Protein 5XGG (pdb70)

Foldseek 3Di:
DDDFWKKFFCAWDDDPDDQADTDHGGFIWGFDADDVQWTWTDGPHDTHIDGPVRIGIDDDPDDD/DDAAWKKFFCAWDDDPDDQADTDHHGFIWGFDADDVQWTWTAGPRDIHIDGPVRIGIDDDPDDD/DDDFWKKFFCAWDDDPDPQADTDHHGFIWTFDADDPQWTWTDGPHDTHIDGVVRIGIDDDPDDD/DDAAWKKFFCAWDDDPDDQADTDHHGFIWGFDADDVQWTWTAGPRDTHIDGPVGIGIDDDPDDD/DDDFWKKFFCAWDDDPDQQADTDHHGFIWTFDADDPQWTWTHGPHDIHIDGPVRIGIDDDDDDDD/DDQFWKKFFQAWDDDPDPQADTDHGGFIWGFDADDVQWTWTDHPRDIHIDGPVRIGIDD

InterPro domains:
  IPR001452 SH3 domain [PF00018] (999-1042)
  IPR001452 SH3 domain [PR00452] (996-1006)
  IPR001452 SH3 domain [PR00452] (1010-1025)
  IPR001452 SH3 domain [PR00452] (1026-1035)
  IPR001452 SH3 domain [PR00452] (1037-1049)
  IPR001452 SH3 domain [PS50002] (993-1049)
  IPR001452 SH3 domain [SM00326] (996-1049)
  IPR001609 Myosin head, motor domain-like [PF00063] (31-700)
  IPR001609 Myosin head, motor domain-like [PR00193] (59-78)
  IPR001609 Myosin head, motor domain-like [PR00193] (115-140)
  IPR001609 Myosin head, motor domain-like [PR00193] (161-188)
  IPR001609 Myosin head, motor domain-like [PR00193] (396-424)
  IPR001609 Myosin head, motor domain-like [PR00193] (449-477)
  IPR001609 Myosin head, motor domain-like [PS51456] (29-713)
  IPR001609 Myosin head, motor domain-like [SM00242] (23-714)
  IPR010926 Class I myosin tail homology domain [PF06017] (753-943)
  IPR010926 Class I myosin tail homology domain [PS51757] (753-941)
  IPR027417 P-loop containing nucleoside triphosphate hydrolase [SSF52540] (24-747)
  IPR036028 SH3-like domain superfamily [SSF50044] (985-1049)
  IPR036072 Class I myosin, motor domain [cd01378] (43-700)

Secondary structure (DSSP, 8-state):
--PPPEEEESS-B--SSTTB--B-TT-EEEEEEEETTEEEEEETTEEEEEEGGGEEE----S--/-EEPPEEEESS-B--SSTTB--B-TT-EEEEEEEETTEEEEEETTEEEEEEGGGEEE---SS--/-PPPPEEEESS-B--SSTTB--B-TT-EEEEEEEETTEEEEEETTEEEEEEGGGEEE----S--/-EEPPEEEESS-B--SSTTB--B-TT-EEEEEEEETTEEEEEETTEEEEEEGGGEEE---SS--/-----EEEESS-B--SSTTB--B-TT-EEEEEEEETTEEEEEETTEEEEEEGGGEEE----S---/--PPPEEEESS-B--SSTTB--B-TT-EEEEEEEETTEEEEEETTEEEEEEGGGEEEE-

Radius of gyration: 24.88 Å; Cα contacts (8 Å, |Δi|>4): 823; chains: 6; bounding box: 66×59×74 Å

Structure (mmCIF, N/CA/C/O backbone):
data_5XGG
#
_entry.id   5XGG
#
_cell.length_a   52.110
_cell.length_b   77.670
_cell.length_c   61.830
_cell.angle_alpha   90.00
_cell.angle_beta   108.24
_cell.angle_gamma   90.00
#
_symmetry.space_group_name_H-M   'P 1 21 1'
#
loop_
_entity.id
_entity.type
_entity.pdbx_description
1 polymer 'Unconventional myosin IB'
2 non-polymer 'SULFATE ION'
3 water water
#
loop_
_atom_site.group_PDB
_atom_site.id
_atom_site.type_symbol
_atom_site.label_atom_id
_atom_site.label_alt_id
_atom_site.label_comp_id
_atom_site.label_asym_id
_atom_site.label_entity_id
_atom_site.label_seq_id
_atom_site.pdbx_PDB_ins_code
_atom_site.Cartn_x
_atom_site.Cartn_y
_atom_site.Cartn_z
_atom_site.occupancy
_atom_site.B_iso_or_equiv
_atom_site.auth_seq_id
_atom_site.auth_comp_id
_atom_site.auth_asym_id
_atom_site.auth_atom_id
_atom_site.pdbx_PDB_model_num
ATOM 1 N N . ALA A 1 1 ? 24.547 17.890 15.767 1.00 11.47 -1 ALA A N 1
ATOM 2 C CA . ALA A 1 1 ? 24.128 16.766 16.679 1.00 10.07 -1 ALA A CA 1
ATOM 3 C C . ALA A 1 1 ? 23.318 15.709 15.933 1.00 10.61 -1 ALA A C 1
ATOM 4 O O . ALA A 1 1 ? 22.819 15.913 14.801 1.00 10.56 -1 ALA A O 1
ATOM 6 N N . SER A 1 2 ? 23.171 14.594 16.612 1.00 9.71 0 SER A N 1
ATOM 7 C CA . SER A 1 2 ? 22.364 13.452 16.099 1.00 12.12 0 SER A CA 1
ATOM 8 C C . SER A 1 2 ? 21.357 13.117 17.128 1.00 11.70 0 SER A C 1
ATOM 9 O O . SER A 1 2 ? 21.685 13.076 18.269 1.00 10.43 0 SER A O 1
ATOM 12 N N . MET A 1 3 ? 20.165 12.810 16.677 1.00 11.20 1 MET A N 1
ATOM 13 C CA . MET A 1 3 ? 19.116 12.286 17.495 1.00 11.82 1 MET A CA 1
ATOM 14 C C . MET A 1 3 ? 19.199 10.817 17.625 1.00 11.74 1 MET A C 1
ATOM 15 O O . MET A 1 3 ? 19.170 10.063 16.615 1.00 13.48 1 MET A O 1
ATOM 20 N N . LEU A 1 4 ? 19.382 10.356 18.839 1.00 11.63 2 LEU A N 1
ATOM 21 C CA . LEU A 1 4 ? 19.538 8.924 19.077 1.00 10.64 2 LEU A CA 1
ATOM 22 C C . LEU A 1 4 ? 18.148 8.342 19.223 1.00 10.37 2 LEU A C 1
ATOM 23 O O . LEU A 1 4 ? 17.220 9.022 19.520 1.00 11.31 2 LEU A O 1
ATOM 28 N N . PRO A 1 5 ? 17.986 7.021 18.989 1.00 10.32 3 PRO A N 1
ATOM 29 C CA . PRO A 1 5 ? 16.666 6.405 19.248 1.00 9.58 3 PRO A CA 1
ATOM 30 C C . PRO A 1 5 ? 16.266 6.450 20.721 1.00 10.12 3 PRO A C 1
ATOM 31 O O . PRO A 1 5 ? 17.186 6.382 21.556 1.00 9.73 3 PRO A O 1
ATOM 35 N N . GLN A 1 6 ? 14.981 6.590 21.024 1.00 8.86 4 GLN A N 1
ATOM 36 C CA . GLN A 1 6 ? 14.532 6.536 22.400 1.00 9.69 4 GLN A CA 1
ATOM 37 C C . GLN A 1 6 ? 13.388 5.582 22.476 1.00 9.87 4 GLN A C 1
ATOM 38 O O . GLN A 1 6 ? 12.702 5.361 21.432 1.00 10.06 4 GLN A O 1
ATOM 44 N N . VAL A 1 7 ? 13.263 4.931 23.618 1.00 9.13 5 VAL A N 1
ATOM 45 C CA . VAL A 1 7 ? 12.261 3.902 23.815 1.00 8.65 5 VAL A CA 1
ATOM 46 C C . VAL A 1 7 ? 11.585 4.196 25.131 1.00 8.33 5 VAL A C 1
ATOM 47 O O . VAL A 1 7 ? 12.119 4.854 26.037 1.00 7.99 5 VAL A O 1
ATOM 51 N N . LYS A 1 8 ? 10.347 3.739 25.234 1.00 9.81 6 LYS A N 1
ATOM 52 C CA . LYS A 1 8 ? 9.590 3.813 26.509 1.00 9.07 6 LYS A CA 1
ATOM 53 C C . LYS A 1 8 ? 9.362 2.404 27.051 1.00 8.28 6 LYS A C 1
ATOM 54 O O . LYS A 1 8 ? 8.940 1.490 26.296 1.00 8.52 6 LYS A O 1
ATOM 60 N N . ALA A 1 9 ? 9.714 2.190 28.310 1.00 7.76 7 ALA A N 1
ATOM 61 C CA . ALA A 1 9 ? 9.547 0.868 28.931 1.00 7.32 7 ALA A CA 1
ATOM 62 C C . ALA A 1 9 ? 8.036 0.555 29.061 1.00 7.17 7 ALA A C 1
ATOM 63 O O . ALA A 1 9 ? 7.262 1.367 29.516 1.00 7.78 7 ALA A O 1
ATOM 65 N N . LEU A 1 10 ? 7.686 -0.662 28.671 1.00 8.49 8 LEU A N 1
ATOM 66 C CA . LEU A 1 10 ? 6.352 -1.186 28.715 1.00 8.43 8 LEU A CA 1
ATOM 67 C C . LEU A 1 10 ? 6.158 -1.949 30.068 1.00 9.13 8 LEU A C 1
ATOM 68 O O . LEU A 1 10 ? 5.011 -2.048 30.606 1.00 8.18 8 LEU A O 1
ATOM 73 N N . TYR A 1 11 ? 7.217 -2.639 30.505 1.00 8.43 9 TYR A N 1
ATOM 74 C CA . TYR A 1 11 ? 7.189 -3.385 31.788 1.00 8.68 9 TYR A CA 1
ATOM 75 C C . TYR A 1 11 ? 8.513 -3.045 32.535 1.00 10.59 9 TYR A C 1
ATOM 76 O O . TYR A 1 11 ? 9.522 -2.628 31.867 1.00 9.34 9 TYR A O 1
ATOM 85 N N . PRO A 1 12 ? 8.554 -3.201 33.875 1.00 9.97 10 PRO A N 1
ATOM 86 C CA . PRO A 1 12 ? 9.779 -2.981 34.549 1.00 11.18 10 PRO A CA 1
ATOM 87 C C . PRO A 1 12 ? 10.741 -4.137 34.280 1.00 10.07 10 PRO A C 1
ATOM 88 O O . PRO A 1 12 ? 10.330 -5.191 33.937 1.00 9.79 10 PRO A O 1
ATOM 92 N N . TYR A 1 13 ? 12.012 -3.901 34.528 1.00 8.44 11 TYR A N 1
ATOM 93 C CA . TYR A 1 13 ? 13.055 -4.923 34.353 1.00 7.56 11 TYR A CA 1
ATOM 94 C C . TYR A 1 13 ? 14.070 -4.737 35.427 1.00 7.51 11 TYR A C 1
ATOM 95 O O . TYR A 1 13 ? 14.534 -3.615 35.643 1.00 7.99 11 TYR A O 1
ATOM 104 N N . THR A 1 14 ? 14.488 -5.834 36.062 1.00 8.17 12 THR A N 1
ATOM 105 C CA . THR A 1 14 ? 15.632 -5.849 36.971 1.00 8.91 12 THR A CA 1
ATOM 106 C C . THR A 1 14 ? 16.814 -6.492 36.340 1.00 8.60 12 THR A C 1
ATOM 107 O O . THR A 1 14 ? 16.767 -7.639 35.923 1.00 9.16 12 THR A O 1
ATOM 111 N N . ALA A 1 15 ? 17.875 -5.736 36.206 1.00 9.30 13 ALA A N 1
ATOM 112 C CA . ALA A 1 15 ? 19.117 -6.236 35.678 1.00 10.36 13 ALA A CA 1
ATOM 113 C C . ALA A 1 15 ? 19.564 -7.533 36.312 1.00 10.80 13 ALA A C 1
ATOM 114 O O . ALA A 1 15 ? 19.521 -7.648 37.550 1.00 12.29 13 ALA A O 1
ATOM 116 N N . ALA A 1 16 ? 20.020 -8.443 35.465 1.00 11.85 14 ALA A N 1
ATOM 117 C CA . ALA A 1 16 ? 20.441 -9.757 35.940 1.00 14.26 14 ALA A CA 1
ATOM 118 C C . ALA A 1 16 ? 21.941 -9.748 36.294 1.00 13.60 14 ALA A C 1
ATOM 119 O O . ALA A 1 16 ? 22.420 -10.735 36.840 1.00 14.98 14 ALA A O 1
ATOM 121 N N . ASN A 1 17 ? 22.653 -8.669 36.007 1.00 11.94 15 ASN A N 1
ATOM 122 C CA . ASN A 1 17 ? 24.094 -8.615 36.240 1.00 12.45 15 ASN A CA 1
ATOM 123 C C . ASN A 1 17 ? 24.434 -7.163 36.035 1.00 11.38 15 ASN A C 1
ATOM 124 O O . ASN A 1 17 ? 23.591 -6.348 35.553 1.00 10.47 15 ASN A O 1
ATOM 129 N N . ASP A 1 18 ? 25.671 -6.858 36.391 1.00 11.29 16 ASP A N 1
ATOM 130 C CA . ASP A 1 18 ? 26.184 -5.496 36.405 1.00 12.59 16 ASP A CA 1
ATOM 131 C C . ASP A 1 18 ? 26.183 -4.756 35.067 1.00 10.04 16 ASP A C 1
ATOM 132 O O . ASP A 1 18 ? 26.182 -3.527 35.087 1.00 10.83 16 ASP A O 1
ATOM 137 N N . GLU A 1 19 ? 26.140 -5.500 33.969 1.00 9.70 17 GLU A N 1
ATOM 138 C CA . GLU A 1 19 ? 26.246 -4.958 32.650 1.00 10.19 17 GLU A CA 1
ATOM 139 C C . GLU A 1 19 ? 24.890 -4.690 32.033 1.00 8.47 17 GLU A C 1
ATOM 140 O O . GLU A 1 19 ? 24.792 -4.179 30.914 1.00 7.22 17 GLU A O 1
ATOM 146 N N . GLU A 1 20 ? 23.829 -5.089 32.748 1.00 7.98 18 GLU A N 1
ATOM 147 C CA . GLU A 1 20 ? 22.450 -4.742 32.359 1.00 7.56 18 GLU A CA 1
ATOM 148 C C . GLU A 1 20 ? 21.990 -3.483 33.121 1.00 8.27 18 GLU A C 1
ATOM 149 O O . GLU A 1 20 ? 22.552 -3.050 34.174 1.00 8.61 18 GLU A O 1
ATOM 155 N N . LEU A 1 21 ? 20.902 -2.925 32.576 1.00 8.19 19 LEU A N 1
ATOM 156 C CA . LEU A 1 21 ? 20.246 -1.731 33.112 1.00 8.32 19 LEU A CA 1
ATOM 157 C C . LEU A 1 21 ? 18.862 -2.087 33.602 1.00 8.23 19 LEU A C 1
ATOM 158 O O . LEU A 1 21 ? 17.997 -2.557 32.850 1.00 7.90 19 LEU A O 1
ATOM 163 N N . SER A 1 22 ? 18.568 -1.768 34.855 1.00 7.55 20 SER A N 1
ATOM 164 C CA . SER A 1 22 ? 17.203 -1.818 35.372 1.00 8.01 20 SER A CA 1
ATOM 165 C C . SER A 1 22 ? 16.367 -0.597 35.036 1.00 7.79 20 SER A C 1
ATOM 166 O O . SER A 1 22 ? 16.929 0.493 34.748 1.00 7.97 20 SER A O 1
ATOM 169 N N . PHE A 1 23 ? 15.039 -0.776 35.052 1.00 7.62 21 PHE A N 1
ATOM 170 C CA . PHE A 1 23 ? 14.155 0.326 34.696 1.00 8.06 21 PHE A CA 1
ATOM 171 C C . PHE A 1 23 ? 12.741 -0.040 35.128 1.00 8.51 21 PHE A C 1
ATOM 172 O O . PHE A 1 23 ? 12.430 -1.192 35.458 1.00 9.34 21 PHE A O 1
ATOM 180 N N . LYS A 1 24 ? 11.904 0.993 35.162 1.00 9.67 22 LYS A N 1
ATOM 181 C CA . LYS A 1 24 ? 10.529 0.884 35.534 1.00 10.95 22 LYS A CA 1
ATOM 182 C C . LYS A 1 24 ? 9.667 1.279 34.347 1.00 10.18 22 LYS A C 1
ATOM 183 O O . LYS A 1 24 ? 10.118 1.963 33.434 1.00 8.42 22 LYS A O 1
ATOM 189 N N . VAL A 1 25 ? 8.395 0.950 34.416 1.00 9.71 23 VAL A N 1
ATOM 190 C CA . VAL A 1 25 ? 7.437 1.225 33.385 1.00 9.27 23 VAL A CA 1
ATOM 191 C C . VAL A 1 25 ? 7.356 2.699 33.159 1.00 9.35 23 VAL A C 1
ATOM 192 O O . VAL A 1 25 ? 7.354 3.465 34.103 1.00 10.20 23 VAL A O 1
ATOM 196 N N . GLY A 1 26 ? 7.411 3.081 31.889 1.00 9.00 24 GLY A N 1
ATOM 197 C CA . GLY A 1 26 ? 7.360 4.457 31.513 1.00 10.17 24 GLY A CA 1
ATOM 198 C C . GLY A 1 26 ? 8.658 5.181 31.326 1.00 10.19 24 GLY A C 1
ATOM 199 O O . GLY A 1 26 ? 8.666 6.389 30.794 1.00 10.17 24 GLY A O 1
ATOM 200 N N . ASP A 1 27 ? 9.732 4.561 31.842 1.00 9.53 25 ASP A N 1
ATOM 201 C CA . ASP A 1 27 ? 11.050 5.149 31.697 1.00 8.99 25 ASP A CA 1
ATOM 202 C C . ASP A 1 27 ? 11.354 5.332 30.257 1.00 9.16 25 ASP A C 1
ATOM 203 O O . ASP A 1 27 ? 11.085 4.446 29.438 1.00 9.25 25 ASP A O 1
ATOM 208 N N . ILE A 1 28 ? 11.958 6.512 29.937 1.00 9.35 26 ILE A N 1
ATOM 209 C CA . ILE A 1 28 ? 12.395 6.867 28.571 1.00 9.05 26 ILE A CA 1
ATOM 210 C C . ILE A 1 28 ? 13.903 6.659 28.505 1.00 7.14 26 ILE A C 1
ATOM 211 O O . ILE A 1 28 ? 14.657 7.315 29.258 1.00 8.82 26 ILE A O 1
ATOM 216 N N . ILE A 1 29 ? 14.295 5.653 27.767 1.00 6.82 27 ILE A N 1
ATOM 217 C CA . ILE A 1 29 ? 15.666 5.154 27.669 1.00 7.08 27 ILE A CA 1
ATOM 218 C C . ILE A 1 29 ? 16.230 5.505 26.277 1.00 7.38 27 ILE A C 1
ATOM 219 O O . ILE A 1 29 ? 15.603 5.264 25.255 1.00 7.40 27 ILE A O 1
ATOM 224 N N . THR A 1 30 ? 17.437 6.112 26.264 1.00 8.00 28 THR A N 1
ATOM 225 C CA . THR A 1 30 ? 18.164 6.421 25.038 1.00 8.13 28 THR A CA 1
ATOM 226 C C . THR A 1 30 ? 18.999 5.238 24.573 1.00 7.58 28 THR A C 1
ATOM 227 O O . THR A 1 30 ? 19.679 4.626 25.364 1.00 8.21 28 THR A O 1
ATOM 231 N N . ILE A 1 31 ? 19.013 4.922 23.281 1.00 7.59 29 ILE A N 1
ATOM 232 C CA . ILE A 1 31 ? 19.658 3.730 22.749 1.00 8.02 29 ILE A CA 1
ATOM 233 C C . ILE A 1 31 ? 20.983 4.102 22.102 1.00 10.00 29 ILE A C 1
ATOM 234 O O . ILE A 1 31 ? 21.029 4.941 21.198 1.00 8.95 29 ILE A O 1
ATOM 239 N N . LEU A 1 32 ? 22.058 3.497 22.601 1.00 10.54 30 LEU A N 1
ATOM 240 C CA . LEU A 1 32 ? 23.420 3.803 22.147 1.00 11.14 30 LEU A CA 1
ATOM 241 C C . LEU A 1 32 ? 23.929 2.773 21.115 1.00 12.15 30 LEU A C 1
ATOM 242 O O . LEU A 1 32 ? 24.868 3.063 20.332 1.00 15.11 30 LEU A O 1
ATOM 247 N N . GLU A 1 33 ? 23.354 1.571 21.091 1.00 11.64 31 GLU A N 1
ATOM 248 C CA . GLU A 1 33 ? 23.886 0.476 20.309 1.00 15.41 31 GLU A CA 1
ATOM 249 C C . GLU A 1 33 ? 22.873 -0.655 20.374 1.00 14.24 31 GLU A C 1
ATOM 250 O O . GLU A 1 33 ? 22.078 -0.691 21.332 1.00 11.62 31 GLU A O 1
ATOM 256 N N . LYS A 1 34 ? 22.898 -1.532 19.364 1.00 14.29 32 LYS A N 1
ATOM 257 C CA . LYS A 1 34 ? 21.990 -2.696 19.280 1.00 14.57 32 LYS A CA 1
ATOM 258 C C . LYS A 1 34 ? 22.775 -3.984 19.120 1.00 17.55 32 LYS A C 1
ATOM 259 O O . LYS A 1 34 ? 23.786 -4.082 18.391 1.00 18.68 32 LYS A O 1
ATOM 265 N N . ASP A 1 35 ? 22.312 -5.040 19.783 1.00 15.39 33 ASP A N 1
ATOM 266 C CA . ASP A 1 35 ? 22.877 -6.372 19.610 1.00 16.37 33 ASP A CA 1
ATOM 267 C C . ASP A 1 35 ? 21.748 -7.387 19.643 1.00 16.86 33 ASP A C 1
ATOM 268 O O . ASP A 1 35 ? 21.514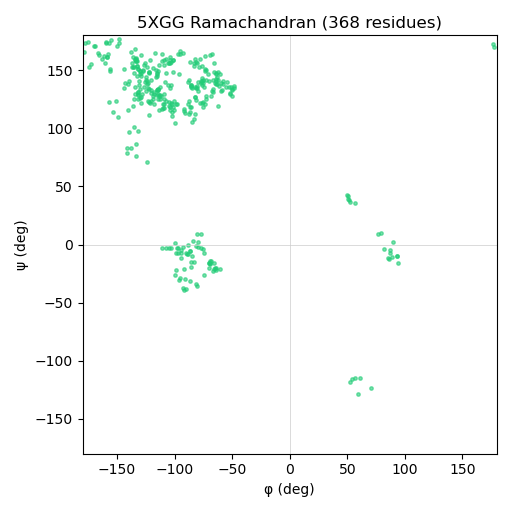 -8.017 20.673 1.00 15.86 33 ASP A O 1
ATOM 273 N N . GLU A 1 36 ? 21.105 -7.564 18.489 1.00 16.42 34 GLU A N 1
ATOM 274 C CA . GLU A 1 36 ? 19.966 -8.451 18.333 1.00 17.99 34 GLU A CA 1
ATOM 275 C C . GLU A 1 36 ? 18.870 -8.116 19.422 1.00 16.14 34 GLU A C 1
ATOM 276 O O . GLU A 1 36 ? 18.362 -7.008 19.471 1.00 18.05 34 GLU A O 1
ATOM 282 N N . GLY A 1 37 ? 18.557 -9.032 20.276 1.00 14.08 35 GLY A N 1
ATOM 283 C CA . GLY A 1 37 ? 17.488 -8.859 21.253 1.00 12.78 35 GLY A CA 1
ATOM 284 C C . GLY A 1 37 ? 17.802 -7.929 22.427 1.00 12.53 35 GLY A C 1
ATOM 285 O O . GLY A 1 37 ? 16.894 -7.589 23.190 1.00 11.43 35 GLY A O 1
ATOM 286 N N . TRP A 1 38 ? 19.053 -7.475 22.541 1.00 11.17 36 TRP A N 1
ATOM 287 C CA . TRP A 1 38 ? 19.482 -6.584 2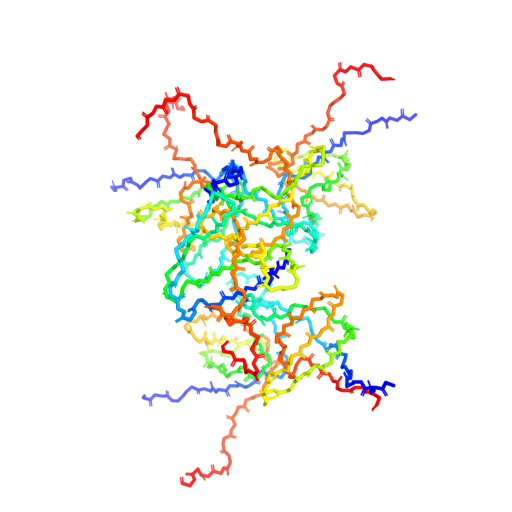3.632 1.00 10.60 36 TRP A CA 1
ATOM 288 C C . TRP A 1 38 ? 20.003 -5.296 23.103 1.00 10.09 36 TRP A C 1
ATOM 289 O O . TRP A 1 38 ? 20.813 -5.303 22.149 1.00 10.89 36 TRP A O 1
ATOM 300 N N . TRP A 1 39 ? 19.546 -4.193 23.689 1.00 8.87 37 TRP A N 1
ATOM 301 C CA . TRP A 1 39 ? 19.948 -2.859 23.229 1.00 8.28 37 TRP A CA 1
ATOM 302 C C . TRP A 1 39 ? 20.693 -2.203 24.323 1.00 8.70 37 TRP A C 1
ATOM 303 O O . TRP A 1 39 ? 20.423 -2.406 25.476 1.00 8.20 37 TRP A O 1
ATOM 314 N N . LYS A 1 40 ? 21.711 -1.410 23.991 1.00 8.49 38 LYS A N 1
ATOM 315 C CA . LYS A 1 40 ? 22.429 -0.733 25.060 1.00 9.56 38 LYS A CA 1
ATOM 316 C C . LYS A 1 40 ? 21.752 0.589 25.373 1.00 8.78 38 LYS A C 1
ATOM 317 O O . LYS A 1 40 ? 21.643 1.429 24.507 1.00 9.03 38 LYS A O 1
ATOM 323 N N . GLY A 1 41 ? 21.142 0.697 26.567 1.00 7.52 39 GLY A N 1
ATOM 324 C CA . GLY A 1 41 ? 20.381 1.872 26.970 1.00 8.92 39 GLY A CA 1
ATOM 325 C C . GLY A 1 41 ? 21.134 2.772 27.893 1.00 8.71 39 GLY A C 1
ATOM 326 O O . GLY A 1 41 ? 22.102 2.330 28.548 1.00 8.61 39 GLY A O 1
ATOM 327 N N . GLU A 1 42 ? 20.684 4.018 27.938 1.00 8.87 40 GLU A N 1
ATOM 328 C CA . GLU A 1 42 ? 21.165 5.031 28.809 1.00 10.39 40 GLU A CA 1
ATOM 329 C C . GLU A 1 42 ? 20.000 5.699 29.466 1.00 10.11 40 GLU A C 1
ATOM 330 O O . GLU A 1 42 ? 19.119 6.159 28.766 1.00 9.04 40 GLU A O 1
ATOM 336 N N . LEU A 1 43 ? 20.043 5.800 30.810 1.00 9.71 41 LEU A N 1
ATOM 337 C CA . LEU A 1 43 ? 18.973 6.314 31.595 1.00 10.93 41 LEU A CA 1
ATOM 338 C C . LEU A 1 43 ? 19.586 6.943 32.860 1.00 11.12 41 LEU A C 1
ATOM 339 O O . LEU A 1 43 ? 20.316 6.316 33.527 1.00 10.81 41 LEU A O 1
ATOM 344 N N . ASN A 1 44 ? 19.311 8.212 33.094 1.00 12.56 42 ASN A N 1
ATOM 345 C CA . ASN A 1 44 ? 19.742 8.919 34.308 1.00 14.62 42 ASN A CA 1
ATOM 346 C C . ASN A 1 44 ? 21.266 8.746 34.556 1.00 13.52 42 ASN A C 1
ATOM 347 O O . ASN A 1 44 ? 21.669 8.520 35.664 1.00 17.68 42 ASN A O 1
ATOM 352 N N . GLY A 1 45 ? 22.070 8.764 33.497 1.00 11.81 43 GLY A N 1
ATOM 353 C CA . GLY A 1 45 ? 23.477 8.689 33.627 1.00 11.98 43 GLY A CA 1
ATOM 354 C C . GLY A 1 45 ? 24.031 7.326 33.862 1.00 13.39 43 GLY A C 1
ATOM 355 O O . GLY A 1 45 ? 25.257 7.194 34.112 1.00 15.35 43 GLY A O 1
ATOM 356 N N . GLN A 1 46 ? 23.186 6.311 33.715 1.00 11.08 44 GLN A N 1
ATOM 357 C CA . GLN A 1 46 ? 23.668 4.924 33.774 1.00 11.75 44 GLN A CA 1
ATOM 358 C C . GLN A 1 46 ? 23.491 4.242 32.418 1.00 10.08 44 GLN A C 1
ATOM 359 O O . GLN A 1 46 ? 22.547 4.552 31.712 1.00 9.10 44 GLN A O 1
ATOM 365 N N . GLU A 1 47 ? 24.358 3.300 32.082 1.00 9.11 45 GLU A N 1
ATOM 366 C CA . GLU A 1 47 ? 24.350 2.629 30.739 1.00 9.48 45 GLU A CA 1
ATOM 367 C C . GLU A 1 47 ? 24.389 1.121 31.004 1.00 8.83 45 GLU A C 1
ATOM 368 O O . GLU A 1 47 ? 25.109 0.651 31.905 1.00 8.78 45 GLU A O 1
ATOM 374 N N . GLY A 1 48 ? 23.543 0.395 30.320 1.00 7.11 46 GLY A N 1
ATOM 375 C CA . GLY A 1 48 ? 23.600 -1.058 30.395 1.00 6.92 46 GLY A CA 1
ATOM 376 C C . GLY A 1 48 ? 22.689 -1.680 29.335 1.00 6.70 46 GLY A C 1
ATOM 377 O O . GLY A 1 48 ? 21.869 -1.007 28.707 1.00 6.60 46 GLY A O 1
ATOM 378 N N . TRP A 1 49 ? 22.795 -2.982 29.169 1.00 6.61 47 TRP A N 1
ATOM 379 C CA . TRP A 1 49 ? 21.933 -3.660 28.240 1.00 7.04 47 TRP A CA 1
ATOM 380 C C . TRP A 1 49 ? 20.523 -3.829 28.816 1.00 7.24 47 TRP A C 1
ATOM 381 O O . TRP A 1 49 ? 20.325 -4.175 29.973 1.00 7.21 47 TRP A O 1
ATOM 392 N N . ILE A 1 50 ? 19.575 -3.698 27.899 1.00 7.11 48 ILE A N 1
ATOM 393 C CA . ILE A 1 50 ? 18.159 -3.914 28.154 1.00 7.58 48 ILE A CA 1
ATOM 394 C C . ILE A 1 50 ? 17.585 -4.845 27.100 1.00 7.20 48 ILE A C 1
ATOM 395 O O . ILE A 1 50 ? 17.980 -4.870 25.950 1.00 7.66 48 ILE A O 1
ATOM 400 N N . PRO A 1 51 ? 16.611 -5.668 27.499 1.00 7.13 49 PRO A N 1
ATOM 401 C CA . PRO A 1 51 ? 15.869 -6.493 26.539 1.00 7.44 49 PRO A CA 1
ATOM 402 C C . PRO A 1 51 ? 14.901 -5.674 25.709 1.00 7.10 49 PRO A C 1
ATOM 403 O O . PRO A 1 51 ? 14.052 -4.958 26.282 1.00 5.87 49 PRO A O 1
ATOM 407 N N . ASN A 1 52 ? 15.073 -5.696 24.366 1.00 7.41 50 ASN A N 1
ATOM 408 C CA . ASN A 1 52 ? 14.276 -4.836 23.537 1.00 9.45 50 ASN A CA 1
ATOM 409 C C . ASN A 1 52 ? 12.794 -5.165 23.535 1.00 8.94 50 ASN A C 1
ATOM 410 O O . ASN A 1 52 ? 12.029 -4.335 23.225 1.00 9.82 50 ASN A O 1
ATOM 415 N N . ASN A 1 53 ? 12.402 -6.411 23.913 1.00 7.27 51 ASN A N 1
ATOM 416 C CA . ASN A 1 53 ? 10.992 -6.736 24.000 1.00 7.75 51 ASN A CA 1
ATOM 417 C C . ASN A 1 53 ? 10.313 -6.267 25.280 1.00 7.43 51 ASN A C 1
ATOM 418 O O . ASN A 1 53 ? 9.111 -6.547 25.442 1.00 8.30 51 ASN A O 1
ATOM 423 N N . TYR A 1 54 ? 11.016 -5.439 26.107 1.00 6.79 52 TYR A N 1
ATOM 424 C CA . TYR A 1 54 ? 10.424 -4.736 27.250 1.00 6.15 52 TYR A CA 1
ATOM 425 C C . TYR A 1 54 ? 10.045 -3.343 26.955 1.00 6.50 52 TYR A C 1
ATOM 426 O O . TYR A 1 54 ? 9.447 -2.670 27.763 1.00 5.89 52 TYR A O 1
ATOM 435 N N . VAL A 1 55 ? 10.418 -2.864 25.778 1.00 7.02 53 VAL A N 1
ATOM 436 C CA . VAL A 1 55 ? 10.231 -1.470 25.439 1.00 7.33 53 VAL A CA 1
ATOM 437 C C . VAL A 1 55 ? 9.654 -1.268 24.045 1.00 8.10 53 VAL A C 1
ATOM 438 O O . VAL A 1 55 ? 9.531 -2.213 23.287 1.00 8.46 53 VAL A O 1
ATOM 442 N N . LYS A 1 56 ? 9.248 -0.030 23.790 1.00 9.83 54 LYS A N 1
ATOM 443 C CA . LYS A 1 56 ? 8.684 0.401 22.488 1.00 11.79 54 LYS A CA 1
ATOM 444 C C . LYS A 1 56 ? 9.343 1.650 22.033 1.00 11.26 54 LYS A C 1
ATOM 445 O O . LYS A 1 56 ? 9.359 2.667 22.758 1.00 11.20 54 LYS A O 1
ATOM 451 N N . GLU A 1 57 ? 9.872 1.564 20.821 1.00 11.34 55 GLU A N 1
ATOM 452 C CA . GLU A 1 57 ? 10.638 2.675 20.258 1.00 14.12 55 GLU A CA 1
ATOM 453 C C . GLU A 1 57 ? 9.701 3.820 20.028 1.00 16.16 55 GLU A C 1
ATOM 454 O O . GLU A 1 57 ? 8.599 3.608 19.605 1.00 18.04 55 GLU A O 1
ATOM 460 N N . ILE A 1 58 ? 10.138 5.042 20.285 1.00 15.39 56 ILE A N 1
ATOM 461 C CA . ILE A 1 58 ? 9.298 6.239 20.152 1.00 19.09 56 ILE A CA 1
ATOM 462 C C . ILE A 1 58 ? 9.662 6.811 18.810 1.00 19.71 56 ILE A C 1
ATOM 463 O O . ILE A 1 58 ? 10.815 7.112 18.550 1.00 18.46 56 ILE A O 1
ATOM 468 N N . LEU A 1 59 ? 8.697 6.932 17.923 1.00 23.47 57 LEU A N 1
ATOM 469 C CA . LEU A 1 59 ? 8.987 7.360 16.517 1.00 29.77 57 LEU A CA 1
ATOM 470 C C . LEU A 1 59 ? 8.189 8.635 16.301 1.00 28.95 57 LEU A C 1
ATOM 471 O O . LEU A 1 59 ? 7.114 8.786 16.904 1.00 34.34 57 LEU A O 1
ATOM 476 N N . GLU A 1 60 ? 8.747 9.614 15.586 1.00 29.22 58 GLU A N 1
ATOM 477 C CA . GLU A 1 60 ? 7.974 10.852 15.269 1.00 26.14 58 GLU A CA 1
ATOM 478 C C . GLU A 1 60 ? 7.465 10.674 13.854 1.00 28.72 58 GLU A C 1
ATOM 479 O O . GLU A 1 60 ? 8.237 10.770 12.893 1.00 24.37 58 GLU A O 1
ATOM 485 N N . HIS A 1 61 ? 6.170 10.383 13.723 1.00 29.02 59 HIS A N 1
ATOM 486 C CA . HIS A 1 61 ? 5.541 10.208 12.386 1.00 31.05 59 HIS A CA 1
ATOM 487 C C . HIS A 1 61 ? 5.313 11.542 11.614 1.00 29.41 59 HIS A C 1
ATOM 488 O O . HIS A 1 61 ? 5.232 11.556 10.374 1.00 28.35 59 HIS A O 1
ATOM 490 N N . HIS A 1 62 ? 5.172 12.629 12.377 1.00 28.95 60 HIS A N 1
ATOM 491 C CA . HIS A 1 62 ? 4.698 13.899 11.876 1.00 28.35 60 HIS A CA 1
ATOM 492 C C . HIS A 1 62 ? 5.540 15.035 12.449 1.00 26.03 60 HIS A C 1
ATOM 493 O O . HIS A 1 62 ? 6.129 14.956 13.549 1.00 24.56 60 HIS A O 1
ATOM 500 N N . HIS A 1 63 ? 5.587 16.116 11.675 1.00 22.42 61 HIS A N 1
ATOM 501 C CA . HIS A 1 63 ? 6.256 17.347 12.096 1.00 23.45 61 HIS A CA 1
ATOM 502 C C . HIS A 1 63 ? 5.410 17.995 13.224 1.00 22.06 61 HIS A C 1
ATOM 503 O O . HIS A 1 63 ? 4.208 17.978 13.151 1.00 24.11 61 HIS A O 1
ATOM 510 N N . HIS A 1 64 ? 6.072 18.555 14.234 1.00 21.49 62 HIS A N 1
ATOM 511 C CA . HIS A 1 64 ? 5.428 19.365 15.319 1.00 24.70 62 HIS A CA 1
ATOM 512 C C . HIS A 1 64 ? 6.071 20.758 15.350 1.00 26.32 62 HIS A C 1
ATOM 513 O O . HIS A 1 64 ? 7.318 20.895 15.169 1.00 28.39 62 HIS A O 1
ATOM 515 N N . ALA B 1 1 ? -28.485 2.407 43.328 1.00 21.64 -1 ALA B N 1
ATOM 516 C CA . ALA B 1 1 ? -27.070 2.309 42.913 1.00 20.52 -1 ALA B CA 1
ATOM 517 C C . ALA B 1 1 ? -27.013 1.938 41.422 1.00 22.44 -1 ALA B C 1
ATOM 518 O O . ALA B 1 1 ? -27.977 1.425 40.861 1.00 24.45 -1 ALA B O 1
ATOM 520 N N . SER B 1 2 ? -25.894 2.194 40.785 1.00 18.16 0 SER B N 1
ATOM 521 C CA . SER B 1 2 ? -25.719 1.650 39.452 1.00 15.51 0 SER B CA 1
ATOM 522 C C . SER B 1 2 ? -24.255 1.407 39.361 1.00 12.07 0 SER B C 1
ATOM 523 O O . SER B 1 2 ? -23.544 1.807 40.220 1.00 11.43 0 SER B O 1
ATOM 526 N N . MET B 1 3 ? -23.806 0.777 38.291 1.00 9.59 1 MET B N 1
ATOM 527 C CA . MET B 1 3 ? -22.422 0.447 38.206 1.00 9.35 1 MET B CA 1
ATOM 528 C C . MET B 1 3 ? -21.521 1.604 37.741 1.00 9.33 1 MET B C 1
ATOM 529 O O . MET B 1 3 ? -21.839 2.297 36.792 1.00 8.35 1 MET B O 1
ATOM 534 N N . LEU B 1 4 ? -20.403 1.801 38.402 1.00 8.24 2 LEU B N 1
ATOM 535 C CA . LEU B 1 4 ? -19.413 2.720 37.923 1.00 8.45 2 LEU B CA 1
ATOM 536 C C . LEU B 1 4 ? -18.822 2.123 36.591 1.00 7.77 2 LEU B C 1
ATOM 537 O O . LEU B 1 4 ? -18.850 0.937 36.377 1.00 6.17 2 LEU B O 1
ATOM 542 N N . PRO B 1 5 ? -18.132 2.970 35.823 1.00 9.37 3 PRO B N 1
ATOM 543 C CA . PRO B 1 5 ? -17.419 2.475 34.616 1.00 9.12 3 PRO B CA 1
ATOM 544 C C . PRO B 1 5 ? -16.339 1.525 34.994 1.00 8.68 3 PRO B C 1
ATOM 545 O O . PRO B 1 5 ? -15.749 1.635 36.087 1.00 9.48 3 PRO B O 1
ATOM 549 N N . GLN B 1 6 ? -16.175 0.504 34.178 1.00 8.70 4 GLN B N 1
ATOM 550 C CA . GLN B 1 6 ? -15.125 -0.509 34.417 1.00 9.57 4 GLN B CA 1
ATOM 551 C C . GLN B 1 6 ? -14.275 -0.647 33.165 1.00 9.24 4 GLN B C 1
ATOM 552 O O . GLN B 1 6 ? -14.733 -0.343 32.044 1.00 8.86 4 GLN B O 1
ATOM 558 N N . VAL B 1 7 ? -13.043 -1.088 33.404 1.00 9.00 5 VAL B N 1
ATOM 559 C CA . VAL B 1 7 ? -12.138 -1.463 32.398 1.00 9.73 5 VAL B CA 1
ATOM 560 C C . VAL B 1 7 ? -11.626 -2.868 32.635 1.00 9.17 5 VAL B C 1
ATOM 561 O O . VAL B 1 7 ? -11.620 -3.335 33.730 1.00 9.57 5 VAL B O 1
ATOM 565 N N . LYS B 1 8 ? -11.183 -3.488 31.536 1.00 9.38 6 LYS B N 1
ATOM 566 C CA . LYS B 1 8 ? -10.510 -4.769 31.622 1.00 10.53 6 LYS B CA 1
ATOM 567 C C . LYS B 1 8 ? -9.054 -4.508 31.162 1.00 9.40 6 LYS B C 1
ATOM 568 O O . LYS B 1 8 ? -8.792 -3.888 30.094 1.00 10.16 6 LYS B O 1
ATOM 574 N N . ALA B 1 9 ? -8.109 -4.964 31.976 1.00 8.77 7 ALA B N 1
ATOM 575 C CA . ALA B 1 9 ? -6.724 -4.858 31.662 1.00 8.64 7 ALA B CA 1
ATOM 576 C C . ALA B 1 9 ? -6.342 -5.776 30.460 1.00 9.02 7 ALA B C 1
ATOM 577 O O . ALA B 1 9 ? -6.574 -7.003 30.431 1.00 10.00 7 ALA B O 1
ATOM 579 N N . LEU B 1 10 ? -5.705 -5.144 29.499 1.00 9.79 8 LEU B N 1
ATOM 580 C CA . LEU B 1 10 ? -5.169 -5.863 28.328 1.00 9.92 8 LEU B CA 1
ATOM 581 C C . LEU B 1 10 ? -3.746 -6.330 28.562 1.00 10.59 8 LEU B C 1
ATOM 582 O O . LEU B 1 10 ? -3.381 -7.376 28.028 1.00 10.53 8 LEU B O 1
ATOM 587 N N . TYR B 1 11 ? -2.954 -5.502 29.229 1.00 10.09 9 TYR B N 1
ATOM 588 C CA . TYR B 1 11 ? -1.536 -5.745 29.495 1.00 10.41 9 TYR B CA 1
ATOM 589 C C . TYR B 1 11 ? -1.304 -5.522 30.940 1.00 9.68 9 TYR B C 1
ATOM 590 O O . TYR B 1 11 ? -2.015 -4.702 31.563 1.00 10.22 9 TYR B O 1
ATOM 599 N N . PRO B 1 12 ? -0.341 -6.234 31.543 1.00 9.19 10 PRO B N 1
ATOM 600 C CA . PRO B 1 12 ? -0.078 -5.976 32.955 1.00 8.47 10 PRO B CA 1
ATOM 601 C C . PRO B 1 12 ? 0.655 -4.661 33.137 1.00 8.53 10 PRO B C 1
ATOM 602 O O . PRO B 1 12 ? 1.403 -4.224 32.248 1.00 7.93 10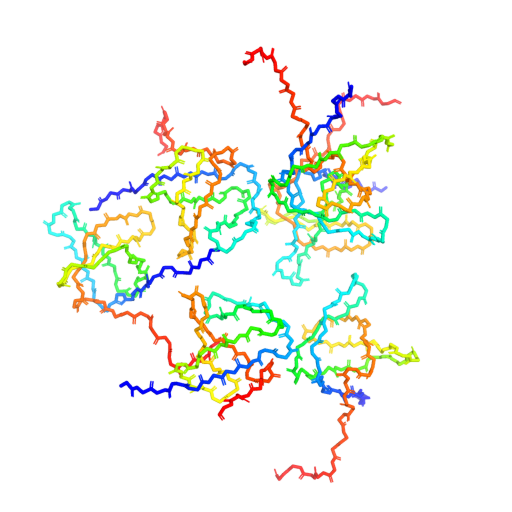 PRO B O 1
ATOM 606 N N . TYR B 1 13 ? 0.390 -4.039 34.277 1.00 8.28 11 TYR B N 1
ATOM 607 C CA . TYR B 1 13 ? 0.970 -2.785 34.636 1.00 8.42 11 TYR B CA 1
ATOM 608 C C . TYR B 1 13 ? 1.566 -2.938 36.000 1.00 9.61 11 TYR B C 1
ATOM 609 O O . TYR B 1 13 ? 0.872 -3.342 36.943 1.00 11.06 11 TYR B O 1
ATOM 618 N N . THR B 1 14 ? 2.824 -2.529 36.138 1.00 9.55 12 THR B N 1
ATOM 619 C CA . THR B 1 14 ? 3.476 -2.526 37.458 1.00 11.19 12 THR B CA 1
ATOM 620 C C . THR B 1 14 ? 3.727 -1.045 37.786 1.00 10.90 12 THR B C 1
ATOM 621 O O . THR B 1 14 ? 4.524 -0.392 37.122 1.00 13.84 12 THR B O 1
ATOM 625 N N . ALA B 1 15 ? 3.090 -0.525 38.829 1.00 10.57 13 ALA B N 1
ATOM 626 C CA . ALA B 1 15 ? 3.187 0.863 39.244 1.00 10.78 13 ALA B CA 1
ATOM 627 C C . ALA B 1 15 ? 4.637 1.335 39.374 1.00 11.83 13 ALA B C 1
ATOM 628 O O . ALA B 1 15 ? 5.519 0.647 39.940 1.00 12.12 13 ALA B O 1
ATOM 630 N N . ALA B 1 16 ? 4.855 2.487 38.804 1.00 11.79 14 ALA B N 1
ATOM 631 C CA . ALA B 1 16 ? 6.180 3.092 38.892 1.00 15.88 14 ALA B CA 1
ATOM 632 C C . ALA B 1 16 ? 6.363 3.859 40.207 1.00 17.57 14 ALA B C 1
ATOM 633 O O . ALA B 1 16 ? 7.494 4.227 40.548 1.00 22.64 14 ALA B O 1
ATOM 635 N N . ASN B 1 17 ? 5.281 4.133 40.914 1.00 16.21 15 ASN B N 1
ATOM 636 C CA . ASN B 1 17 ? 5.314 4.853 42.151 1.00 16.87 15 ASN B CA 1
ATOM 637 C C . ASN B 1 17 ? 4.053 4.576 42.946 1.00 18.11 15 ASN B C 1
ATOM 638 O O . ASN B 1 17 ? 3.106 3.881 42.475 1.00 13.52 15 ASN B O 1
ATOM 643 N N . ASP B 1 18 ? 4.045 5.091 44.171 1.00 17.73 16 ASP B N 1
ATOM 644 C CA . ASP B 1 18 ? 2.998 4.694 45.116 1.00 18.19 16 ASP B CA 1
ATOM 645 C C . ASP B 1 18 ? 1.618 5.213 44.766 1.00 16.34 16 ASP B C 1
ATOM 646 O O . ASP B 1 18 ? 0.632 4.707 45.312 1.00 15.27 16 ASP B O 1
ATOM 651 N N . GLU B 1 19 ? 1.522 6.234 43.885 1.00 14.25 17 GLU B N 1
ATOM 652 C CA . GLU B 1 19 ? 0.250 6.815 43.533 1.00 14.12 17 GLU B CA 1
ATOM 653 C C . GLU B 1 19 ? -0.392 6.087 42.357 1.00 11.61 17 GLU B C 1
ATOM 654 O O . GLU B 1 19 ? -1.493 6.428 41.978 1.00 10.64 17 GLU B O 1
ATOM 660 N N . GLU B 1 20 ? 0.285 5.086 41.860 1.00 11.25 18 GLU B N 1
ATOM 661 C CA . GLU B 1 20 ? -0.244 4.294 40.702 1.00 11.16 18 GLU B CA 1
ATOM 662 C C . GLU B 1 20 ? -0.739 2.959 41.178 1.00 9.92 18 GLU B C 1
ATOM 663 O O . GLU B 1 20 ? -0.335 2.509 42.230 1.00 11.16 18 GLU B O 1
ATOM 669 N N . LEU B 1 21 ? -1.660 2.348 40.406 1.00 9.42 19 LEU B N 1
ATOM 670 C CA . LEU B 1 21 ? -2.186 1.022 40.697 1.00 8.87 19 LEU B CA 1
ATOM 671 C C . LEU B 1 21 ? -1.639 -0.020 39.801 1.00 7.73 19 LEU B C 1
ATOM 672 O O . LEU B 1 21 ? -1.817 0.067 38.599 1.00 7.91 19 LEU B O 1
ATOM 677 N N . SER B 1 22 ? -1.027 -1.022 40.354 1.00 6.98 20 SER B N 1
ATOM 678 C CA . SER B 1 22 ? -0.627 -2.213 39.566 1.00 7.65 20 SER B CA 1
ATOM 679 C C . SER B 1 22 ? -1.780 -3.117 39.253 1.00 7.17 20 SER B C 1
ATOM 680 O O . SER B 1 22 ? -2.726 -3.142 40.043 1.00 8.54 20 SER B O 1
ATOM 683 N N . PHE B 1 23 ? -1.690 -3.875 38.163 1.00 6.47 21 PHE B N 1
ATOM 684 C CA . PHE B 1 23 ? -2.723 -4.827 37.798 1.00 7.17 21 PHE B CA 1
ATOM 685 C C . PHE B 1 23 ? -2.204 -5.875 36.875 1.00 7.72 21 PHE B C 1
ATOM 686 O O . PHE B 1 23 ? -1.068 -5.684 36.240 1.00 8.68 21 PHE B O 1
ATOM 694 N N . LYS B 1 24 ? -2.946 -6.983 36.792 1.00 9.11 22 LYS B N 1
ATOM 695 C CA . LYS B 1 24 ? -2.662 -8.109 35.876 1.00 9.94 22 LYS B CA 1
ATOM 696 C C . LYS B 1 24 ? -3.564 -8.140 34.707 1.00 9.35 22 LYS B C 1
ATOM 697 O O . LYS B 1 24 ? -4.669 -7.585 34.706 1.00 9.04 22 LYS B O 1
ATOM 703 N N . VAL B 1 25 ? -3.149 -8.858 33.666 1.00 9.18 23 VAL B N 1
ATOM 704 C CA . VAL B 1 25 ? -3.981 -9.096 32.491 1.00 8.34 23 VAL B CA 1
ATOM 705 C C . VAL B 1 25 ? -5.302 -9.624 32.931 1.00 8.95 23 VAL B C 1
ATOM 706 O O . VAL B 1 25 ? -5.381 -10.481 33.771 1.00 9.36 23 VAL B O 1
ATOM 710 N N . GLY B 1 26 ? -6.385 -9.035 32.441 1.00 9.26 24 GLY B N 1
ATOM 711 C CA . GLY B 1 26 ? -7.719 -9.530 32.630 1.00 10.36 24 GLY B CA 1
ATOM 712 C C . GLY B 1 26 ? -8.452 -8.936 33.841 1.00 11.51 24 GLY B C 1
ATOM 713 O O . GLY B 1 26 ? -9.652 -9.156 34.033 1.00 13.24 24 GLY B O 1
ATOM 714 N N . ASP B 1 27 ? -7.745 -8.202 34.706 1.00 10.95 25 ASP B N 1
ATOM 715 C CA . ASP B 1 27 ? -8.297 -7.620 35.900 1.00 10.60 25 ASP B CA 1
ATOM 716 C C . ASP B 1 27 ? -9.367 -6.613 35.516 1.00 10.04 25 ASP B C 1
ATOM 717 O O . ASP B 1 27 ? -9.223 -5.919 34.581 1.00 8.97 25 ASP B O 1
ATOM 722 N N . ILE B 1 28 ? -10.453 -6.518 36.316 1.00 10.87 26 ILE B N 1
ATOM 723 C CA . ILE B 1 28 ? -11.551 -5.591 35.996 1.00 10.15 26 ILE B CA 1
ATOM 724 C C . ILE B 1 28 ? -11.405 -4.533 37.056 1.00 9.69 26 ILE B C 1
ATOM 725 O O . ILE B 1 28 ? -11.469 -4.802 38.259 1.00 10.82 26 ILE B O 1
ATOM 730 N N . ILE B 1 29 ? -11.135 -3.343 36.627 1.00 8.89 27 ILE B N 1
ATOM 731 C CA . ILE B 1 29 ? -10.833 -2.222 37.451 1.00 9.65 27 ILE B CA 1
ATOM 732 C C . ILE B 1 29 ? -11.996 -1.204 37.318 1.00 9.55 27 ILE B C 1
ATOM 733 O O . ILE B 1 29 ? -12.436 -0.864 36.233 1.00 9.82 27 ILE B O 1
ATOM 738 N N . THR B 1 30 ? -12.406 -0.683 38.439 1.00 9.50 28 THR B N 1
ATOM 739 C CA . THR B 1 30 ? -13.426 0.324 38.512 1.00 10.35 28 THR B CA 1
ATOM 740 C C . THR B 1 30 ? -12.842 1.688 38.321 1.00 10.89 28 THR B C 1
ATOM 741 O O . THR B 1 30 ? -11.859 1.974 38.923 1.00 11.83 28 THR B O 1
ATOM 745 N N . ILE B 1 31 ? -13.476 2.534 37.544 1.00 9.46 29 ILE B N 1
ATOM 746 C CA . ILE B 1 31 ? -12.955 3.845 37.224 1.00 9.54 29 ILE B CA 1
ATOM 747 C C . ILE B 1 31 ? -13.651 4.890 38.067 1.00 11.96 29 ILE B C 1
ATOM 748 O O . ILE B 1 31 ? -14.888 5.015 37.991 1.00 12.74 29 ILE B O 1
ATOM 753 N N . LEU B 1 32 ? -12.855 5.582 38.891 1.00 11.64 30 LEU B N 1
ATOM 754 C CA . LEU B 1 32 ? -13.355 6.711 39.745 1.00 12.87 30 LEU B CA 1
ATOM 755 C C . LEU B 1 32 ? -13.273 8.097 39.183 1.00 14.94 30 LEU B C 1
ATOM 756 O O . LEU B 1 32 ? -14.078 8.998 39.625 1.00 13.29 30 LEU B O 1
ATOM 761 N N . GLU B 1 33 ? -12.413 8.324 38.193 1.00 14.77 31 GLU B N 1
ATOM 762 C CA . GLU B 1 33 ? -12.160 9.640 37.619 1.00 18.07 31 GLU B CA 1
ATOM 763 C C . GLU B 1 33 ? -11.252 9.499 36.439 1.00 18.45 31 GLU B C 1
ATOM 764 O O . GLU B 1 33 ? -10.508 8.545 36.371 1.00 15.40 31 GLU B O 1
ATOM 770 N N . LYS B 1 34 ? -11.339 10.428 35.466 1.00 19.23 32 LYS B N 1
ATOM 771 C CA . LYS B 1 34 ? -10.499 10.373 34.238 1.00 19.25 32 LYS B CA 1
ATOM 772 C C . LYS B 1 34 ? -9.666 11.648 34.029 1.00 20.62 32 LYS B C 1
ATOM 773 O O . LYS B 1 34 ? -10.208 12.778 34.230 1.00 25.36 32 LYS B O 1
ATOM 779 N N . ASP B 1 35 ? -8.381 11.532 33.685 1.00 18.78 33 ASP B N 1
ATOM 780 C CA . ASP B 1 35 ? -7.483 12.677 33.505 1.00 23.56 33 ASP B CA 1
ATOM 781 C C . ASP B 1 35 ? -6.608 12.512 32.309 1.00 24.12 33 ASP B C 1
ATOM 782 O O . ASP B 1 35 ? -5.449 12.114 32.423 1.00 30.35 33 ASP B O 1
ATOM 787 N N . GLU B 1 36 ? -7.098 12.844 31.157 1.00 28.47 34 GLU B N 1
ATOM 788 C CA . GLU B 1 36 ? -6.299 12.715 29.952 1.00 27.12 34 GLU B CA 1
ATOM 789 C C . GLU B 1 36 ? -5.895 11.223 29.746 1.00 26.87 34 GLU B C 1
ATOM 790 O O . GLU B 1 36 ? -6.788 10.365 29.607 1.00 30.95 34 GLU B O 1
ATOM 796 N N . GLY B 1 37 ? -4.625 10.914 29.827 1.00 20.55 35 GLY B N 1
ATOM 797 C CA . GLY B 1 37 ? -4.090 9.565 29.534 1.00 19.49 35 GLY B CA 1
ATOM 798 C C . GLY B 1 37 ? -4.112 8.628 30.731 1.00 18.54 35 GLY B C 1
ATOM 799 O O . GLY B 1 37 ? -3.742 7.453 30.583 1.00 18.30 35 GLY B O 1
ATOM 800 N N . TRP B 1 38 ? -4.482 9.139 31.906 1.00 16.26 36 TRP B N 1
ATOM 801 C CA . TRP B 1 38 ? -4.490 8.377 33.163 1.00 14.79 36 TRP B CA 1
ATOM 802 C C . TRP B 1 38 ? -5.827 8.440 33.875 1.00 15.19 36 TRP B C 1
ATOM 803 O O . TRP B 1 38 ? -6.413 9.525 33.986 1.00 18.14 36 TRP B O 1
ATOM 814 N N . TRP B 1 39 ? -6.308 7.301 34.362 1.00 11.84 37 TRP B N 1
ATOM 815 C CA . TRP B 1 39 ? -7.583 7.257 35.043 1.00 11.98 37 TRP B CA 1
ATOM 816 C C . TRP B 1 39 ? -7.381 6.793 36.449 1.00 10.66 37 TRP B C 1
ATOM 817 O O . TRP B 1 39 ? -6.418 6.099 36.730 1.00 9.51 37 TRP B O 1
ATOM 828 N N . LYS B 1 40 ? -8.243 7.193 37.390 1.00 9.79 38 LYS B N 1
ATOM 829 C CA . LYS B 1 40 ? -8.161 6.710 38.718 1.00 10.71 38 LYS B CA 1
ATOM 830 C C . LYS B 1 40 ? -8.928 5.415 38.847 1.00 12.22 38 LYS B C 1
ATOM 831 O O . LYS B 1 40 ? -10.137 5.396 38.605 1.00 11.90 38 LYS B O 1
ATOM 837 N N . GLY B 1 41 ? -8.233 4.334 39.200 1.00 10.20 39 GLY B N 1
ATOM 838 C CA . GLY B 1 41 ? -8.781 3.032 39.258 1.00 11.14 39 GLY B CA 1
ATOM 839 C C . GLY B 1 41 ? -8.932 2.527 40.661 1.00 10.78 39 GLY B C 1
ATOM 840 O O . GLY B 1 41 ? -8.217 2.928 41.556 1.00 11.14 39 GLY B O 1
ATOM 841 N N . GLU B 1 42 ? -9.810 1.547 40.832 1.00 10.73 40 GLU B N 1
ATOM 842 C CA . GLU B 1 42 ? -9.973 0.881 42.095 1.00 11.88 40 GLU B CA 1
ATOM 843 C C . GLU B 1 42 ? -10.046 -0.579 41.862 1.00 10.97 40 GLU B C 1
ATOM 844 O O . GLU B 1 42 ? -10.769 -0.995 40.967 1.00 11.98 40 GLU B O 1
ATOM 850 N N . LEU B 1 43 ? -9.207 -1.377 42.512 1.00 10.36 41 LEU B N 1
ATOM 851 C CA . LEU B 1 43 ? -9.128 -2.852 42.263 1.00 12.30 41 LEU B CA 1
ATOM 852 C C . LEU B 1 43 ? -8.946 -3.517 43.614 1.00 13.77 41 LEU B C 1
ATOM 853 O O . LEU B 1 43 ? -7.913 -3.319 44.318 1.00 13.22 41 LEU B O 1
ATOM 858 N N . ASN B 1 44 ? -9.939 -4.314 43.989 1.00 16.98 42 ASN B N 1
ATOM 859 C CA . ASN B 1 44 ? -9.857 -5.032 45.256 1.00 17.42 42 ASN B CA 1
ATOM 860 C C . ASN B 1 44 ? -9.644 -4.040 46.419 1.00 15.88 42 ASN B C 1
ATOM 861 O O . ASN B 1 44 ? -8.934 -4.395 47.398 1.00 17.08 42 ASN B O 1
ATOM 866 N N . GLY B 1 45 ? -10.270 -2.856 46.322 1.00 14.79 43 GLY B N 1
ATOM 867 C CA . GLY B 1 45 ? -10.137 -1.843 47.388 1.00 14.25 43 GLY B CA 1
ATOM 868 C C . GLY B 1 45 ? -8.944 -0.896 47.329 1.00 12.77 43 GLY B C 1
ATOM 869 O O . GLY B 1 45 ? -8.936 0.135 48.040 1.00 14.08 43 GLY B O 1
ATOM 870 N N . GLN B 1 46 ? -7.985 -1.197 46.478 1.00 11.40 44 GLN B N 1
ATOM 871 C CA . GLN B 1 46 ? -6.782 -0.397 46.303 1.00 13.16 44 GLN B CA 1
ATOM 872 C C . GLN B 1 46 ? -7.090 0.635 45.286 1.00 11.04 44 GLN B C 1
ATOM 873 O O . GLN B 1 46 ? -7.769 0.352 44.291 1.00 11.09 44 GLN B O 1
ATOM 879 N N . GLU B 1 47 ? -6.594 1.844 45.451 1.00 10.65 45 GLU B N 1
ATOM 880 C CA . GLU B 1 47 ? -6.845 2.905 44.515 1.00 10.40 45 GLU B CA 1
ATOM 881 C C . GLU B 1 47 ? -5.538 3.507 43.980 1.00 10.07 45 GLU B C 1
ATOM 882 O O . GLU B 1 47 ? -4.595 3.677 44.754 1.00 10.48 45 GLU B O 1
ATOM 888 N N . GLY B 1 48 ? -5.519 3.823 42.683 1.00 9.45 46 GLY B N 1
ATOM 889 C CA . GLY B 1 48 ? -4.400 4.546 42.131 1.00 9.51 46 GLY B CA 1
ATOM 890 C C . GLY B 1 48 ? -4.568 4.865 40.674 1.00 8.97 46 GLY B C 1
ATOM 891 O O . GLY B 1 48 ? -5.543 4.368 40.054 1.00 8.66 46 GLY B O 1
ATOM 892 N N . TRP B 1 49 ? -3.644 5.660 40.111 1.00 7.92 47 TRP B N 1
ATOM 893 C CA . TRP B 1 49 ? -3.719 6.003 38.694 1.00 8.32 47 TRP B CA 1
ATOM 894 C C . TRP B 1 49 ? -3.283 4.847 37.850 1.00 7.91 47 TRP B C 1
ATOM 895 O O . TRP B 1 49 ? -2.337 4.118 38.199 1.00 7.69 47 TRP B O 1
ATOM 906 N N . ILE B 1 50 ? -3.998 4.670 36.720 1.00 8.30 48 ILE B N 1
ATOM 907 C CA . ILE B 1 50 ? -3.682 3.671 35.730 1.00 8.25 48 ILE B CA 1
ATOM 908 C C . ILE B 1 50 ? -3.582 4.326 34.308 1.00 9.31 48 ILE B C 1
ATOM 909 O O . ILE B 1 50 ? -4.334 5.283 34.013 1.00 8.30 48 ILE B O 1
ATOM 914 N N . PRO B 1 51 ? -2.721 3.746 33.454 1.00 8.83 49 PRO B N 1
ATOM 915 C CA . PRO B 1 51 ? -2.567 4.292 32.081 1.00 9.78 49 PRO B CA 1
ATOM 916 C C . PRO B 1 51 ? -3.679 3.722 31.269 1.00 9.71 49 PRO B C 1
ATOM 917 O O . PRO B 1 51 ? -3.884 2.517 31.176 1.00 8.59 49 PRO B O 1
ATOM 921 N N . ASN B 1 52 ? -4.408 4.612 30.630 1.00 10.82 50 ASN B N 1
ATOM 922 C CA . ASN B 1 52 ? -5.588 4.112 29.911 1.00 12.47 50 ASN B CA 1
ATOM 923 C C . ASN B 1 52 ? -5.265 3.263 28.666 1.00 11.61 50 ASN B C 1
ATOM 924 O O . ASN B 1 52 ? -6.137 2.538 28.204 1.00 11.91 50 ASN B O 1
ATOM 929 N N . ASN B 1 53 ? -4.009 3.310 28.205 1.00 11.05 51 ASN B N 1
ATOM 930 C CA . ASN B 1 53 ? -3.582 2.517 27.052 1.00 12.11 51 ASN B CA 1
ATOM 931 C C . ASN B 1 53 ? -3.262 1.105 27.452 1.00 10.13 51 ASN B C 1
ATOM 932 O O . ASN B 1 53 ? -2.973 0.254 26.567 1.00 10.39 51 ASN B O 1
ATOM 937 N N . TYR B 1 54 ? -3.374 0.758 28.739 1.00 7.77 52 TYR B N 1
ATOM 938 C CA . TYR B 1 54 ? -3.235 -0.669 29.110 1.00 7.55 52 TYR B CA 1
ATOM 939 C C . TYR B 1 54 ? -4.543 -1.386 29.335 1.00 7.89 52 TYR B C 1
ATOM 940 O O . TYR B 1 54 ? -4.523 -2.591 29.681 1.00 7.13 52 TYR B O 1
ATOM 949 N N . VAL B 1 55 ? -5.661 -0.662 29.149 1.00 7.83 53 VAL B N 1
ATOM 950 C CA . VAL B 1 55 ? -6.942 -1.206 29.479 1.00 7.77 53 VAL B CA 1
ATOM 951 C C . VAL B 1 55 ? -7.960 -0.902 28.383 1.00 8.68 53 VAL B C 1
ATOM 952 O O . VAL B 1 55 ? -7.736 -0.057 27.524 1.00 8.67 53 VAL B O 1
ATOM 956 N N . LYS B 1 56 ? -9.036 -1.656 28.402 1.00 9.06 54 LYS B N 1
ATOM 957 C CA . LYS B 1 56 ? -10.154 -1.470 27.520 1.00 10.65 54 LYS B CA 1
ATOM 958 C C . LYS B 1 56 ? -11.459 -1.220 28.345 1.00 10.96 54 LYS B C 1
ATOM 959 O O . LYS B 1 56 ? -11.877 -2.090 29.088 1.00 10.79 54 LYS B O 1
ATOM 965 N N . GLU B 1 57 ? -12.112 -0.074 28.118 1.00 11.20 55 GLU B N 1
ATOM 966 C CA . GLU B 1 57 ? -13.347 0.191 28.822 1.00 13.38 55 GLU B CA 1
ATOM 967 C C . GLU B 1 57 ? -14.434 -0.854 28.426 1.00 12.59 55 GLU B C 1
ATOM 968 O O . GLU B 1 57 ? -14.496 -1.224 27.252 1.00 12.53 55 GLU B O 1
ATOM 974 N N . ILE B 1 58 ? -15.217 -1.341 29.421 1.00 11.73 56 ILE B N 1
ATOM 975 C CA . ILE B 1 58 ? -16.233 -2.357 29.214 1.00 13.17 56 ILE B CA 1
ATOM 976 C C . ILE B 1 58 ? -17.478 -1.640 28.726 1.00 13.91 56 ILE B C 1
ATOM 977 O O . ILE B 1 58 ? -18.092 -0.889 29.468 1.00 16.67 56 ILE B O 1
ATOM 982 N N . LEU B 1 59 ? -17.787 -1.813 27.462 1.00 14.91 57 LEU B N 1
ATOM 983 C CA . LEU B 1 59 ? -18.892 -1.092 26.791 1.00 17.38 57 LEU B CA 1
ATOM 984 C C . LEU B 1 59 ? -19.571 -2.135 25.880 1.00 16.97 57 LEU B C 1
ATOM 985 O O . LEU B 1 59 ? -19.045 -2.457 24.833 1.00 19.85 57 LEU B O 1
ATOM 990 N N . GLU B 1 60 ? -20.651 -2.758 26.314 1.00 16.38 58 GLU B N 1
ATOM 991 C CA . GLU B 1 60 ? -21.219 -3.886 25.578 1.00 16.27 58 GLU B CA 1
ATOM 992 C C . GLU B 1 60 ? -22.025 -3.442 24.341 1.00 14.55 58 GLU B C 1
ATOM 993 O O . GLU B 1 60 ? -22.762 -2.480 24.425 1.00 13.90 58 GLU B O 1
ATOM 999 N N . HIS B 1 61 ? -21.892 -4.201 23.235 1.00 15.24 59 HIS B N 1
ATOM 1000 C CA . HIS B 1 61 ? -22.698 -4.006 22.042 1.00 17.16 59 HIS B CA 1
ATOM 1001 C C . HIS B 1 61 ? -23.670 -5.150 21.813 1.00 15.93 59 HIS B C 1
ATOM 1002 O O . HIS B 1 61 ? -24.468 -5.094 20.936 1.00 15.79 59 HIS B O 1
ATOM 1009 N N . HIS B 1 62 ? -23.619 -6.162 22.640 1.00 15.51 60 HIS B N 1
ATOM 1010 C CA . HIS B 1 62 ? -24.574 -7.244 22.563 1.00 17.36 60 HIS B CA 1
ATOM 1011 C C . HIS B 1 62 ? -25.001 -7.554 23.997 1.00 14.29 60 HIS B C 1
ATOM 1012 O O . HIS B 1 62 ? -24.280 -7.283 24.958 1.00 13.09 60 HIS B O 1
ATOM 1019 N N . HIS B 1 63 ? -26.206 -8.071 24.123 1.00 13.71 61 HIS B N 1
ATOM 1020 C CA . HIS B 1 63 ? -26.709 -8.516 25.407 1.00 14.49 61 HIS B CA 1
ATOM 1021 C C . HIS B 1 63 ? -26.243 -9.951 25.647 1.00 16.63 61 HIS B C 1
ATOM 1022 O O . HIS B 1 63 ? -26.334 -10.769 24.744 1.00 19.98 61 HIS B O 1
ATOM 1029 N N . HIS B 1 64 ? -25.816 -10.233 26.865 1.00 19.64 62 HIS B N 1
ATOM 1030 C CA . HIS B 1 64 ? -25.260 -11.551 27.259 1.00 21.54 62 HIS B CA 1
ATOM 1031 C C . HIS B 1 64 ? -26.060 -12.137 28.400 1.00 22.30 62 HIS B C 1
ATOM 1032 O O . HIS B 1 64 ? -26.519 -11.379 29.255 1.00 25.10 62 HIS B O 1
ATOM 1039 N N . ALA C 1 1 ? 8.306 -40.469 22.695 1.00 30.00 -1 ALA C N 1
ATOM 1040 C CA . ALA C 1 1 ? 7.963 -39.516 23.701 1.00 30.00 -1 ALA C CA 1
ATOM 1041 C C . ALA C 1 1 ? 6.691 -38.766 23.395 1.00 30.00 -1 ALA C C 1
ATOM 1042 O O . ALA C 1 1 ? 6.199 -38.821 22.327 1.00 30.00 -1 ALA C O 1
ATOM 1044 N N . SER C 1 2 ? 6.205 -38.109 24.416 1.00 10.77 0 SER C N 1
ATOM 1045 C CA . SER C 1 2 ? 5.009 -37.316 24.315 1.00 10.59 0 SER C CA 1
ATOM 1046 C C . SER C 1 2 ? 5.361 -35.851 24.238 1.00 10.53 0 SER C C 1
ATOM 1047 O O . SER C 1 2 ? 6.153 -35.402 24.924 1.00 8.97 0 SER C O 1
ATOM 1050 N N . MET C 1 3 ? 4.655 -35.186 23.342 1.00 11.14 1 MET C N 1
ATOM 1051 C CA . MET C 1 3 ? 4.879 -33.770 23.153 1.00 11.83 1 MET C CA 1
ATOM 1052 C C . MET C 1 3 ? 4.134 -33.018 24.272 1.00 12.17 1 MET C C 1
ATOM 1053 O O . MET C 1 3 ? 3.001 -33.335 24.570 1.00 15.02 1 MET C O 1
ATOM 1058 N N . LEU C 1 4 ? 4.785 -32.074 24.944 1.00 10.51 2 LEU C N 1
ATOM 1059 C CA . LEU C 1 4 ? 4.097 -31.214 25.873 1.00 9.96 2 LEU C CA 1
ATOM 1060 C C . LEU C 1 4 ? 3.844 -29.854 25.224 1.00 9.99 2 LEU C C 1
ATOM 1061 O O . LEU C 1 4 ? 4.628 -29.419 24.398 1.00 10.55 2 LEU C O 1
ATOM 1066 N N . PRO C 1 5 ? 2.734 -29.171 25.595 1.00 10.39 3 PRO C N 1
ATOM 1067 C CA . PRO C 1 5 ? 2.555 -27.821 25.044 1.00 10.25 3 PRO C CA 1
ATOM 1068 C C . PRO C 1 5 ? 3.685 -26.894 25.438 1.00 11.46 3 PRO C C 1
ATOM 1069 O O . PRO C 1 5 ? 4.222 -27.059 26.524 1.00 10.18 3 PRO C O 1
ATOM 1073 N N . GLN C 1 6 ? 4.015 -25.983 24.541 1.00 10.66 4 GLN C N 1
ATOM 1074 C CA . GLN C 1 6 ? 4.970 -24.933 24.825 1.00 11.52 4 GLN C CA 1
ATOM 1075 C C . GLN C 1 6 ? 4.274 -23.609 24.590 1.00 10.32 4 GLN C C 1
ATOM 1076 O O . GLN C 1 6 ? 3.463 -23.491 23.637 1.00 9.83 4 GLN C O 1
ATOM 1082 N N . VAL C 1 7 ? 4.670 -22.570 25.354 1.00 8.88 5 VAL C N 1
ATOM 1083 C CA . VAL C 1 7 ? 3.974 -21.313 25.266 1.00 8.72 5 VAL C CA 1
ATOM 1084 C C . VAL C 1 7 ? 5.069 -20.261 25.251 1.00 8.32 5 VAL C C 1
ATOM 1085 O O . VAL C 1 7 ? 6.170 -20.528 25.725 1.00 8.35 5 VAL C O 1
ATOM 1089 N N . LYS C 1 8 ? 4.762 -19.113 24.711 1.00 8.60 6 LYS C N 1
ATOM 1090 C CA . LYS C 1 8 ? 5.710 -18.033 24.674 1.00 8.98 6 LYS C CA 1
ATOM 1091 C C . LYS C 1 8 ? 5.135 -16.932 25.530 1.00 8.85 6 LYS C C 1
ATOM 1092 O O . LYS C 1 8 ? 3.969 -16.559 25.360 1.00 9.21 6 LYS C O 1
ATOM 1098 N N . ALA C 1 9 ? 5.944 -16.376 26.405 1.00 8.03 7 ALA C N 1
ATOM 1099 C CA . ALA C 1 9 ? 5.462 -15.275 27.287 1.00 8.14 7 ALA C CA 1
ATOM 1100 C C . ALA C 1 9 ? 5.301 -14.006 26.495 1.00 7.68 7 ALA C C 1
ATOM 1101 O O . ALA C 1 9 ? 6.198 -13.550 25.817 1.00 6.95 7 ALA C O 1
ATOM 1103 N N . LEU C 1 10 ? 4.097 -13.444 26.573 1.00 8.02 8 LEU C N 1
ATOM 1104 C CA . LEU C 1 10 ? 3.811 -12.118 25.964 1.00 8.72 8 LEU C CA 1
ATOM 1105 C C . LEU C 1 10 ? 4.270 -11.002 26.825 1.00 8.35 8 LEU C C 1
ATOM 1106 O O . LEU C 1 10 ? 4.649 -9.932 26.300 1.00 9.32 8 LEU C O 1
ATOM 1111 N N . TYR C 1 11 ? 4.162 -11.165 28.127 1.00 7.13 9 TYR C N 1
ATOM 1112 C CA . TYR C 1 11 ? 4.489 -10.178 29.121 1.00 8.13 9 TYR C CA 1
ATOM 1113 C C . TYR C 1 11 ? 5.323 -10.832 30.247 1.00 7.98 9 TYR C C 1
ATOM 1114 O O . TYR C 1 11 ? 5.186 -12.064 30.477 1.00 7.36 9 TYR C O 1
ATOM 1123 N N . PRO C 1 12 ? 6.082 -10.073 31.019 1.00 7.87 10 PRO C N 1
ATOM 1124 C CA . PRO C 1 12 ? 6.776 -10.721 32.158 1.00 7.74 10 PRO C CA 1
ATOM 1125 C C . PRO C 1 12 ? 5.852 -10.864 33.340 1.00 8.14 10 PRO C C 1
ATOM 1126 O O . PRO C 1 12 ? 4.787 -10.210 33.394 1.00 7.69 10 PRO C O 1
ATOM 1130 N N . TYR C 1 13 ? 6.191 -11.777 34.269 1.00 8.05 11 TYR C N 1
ATOM 1131 C CA . TYR C 1 13 ? 5.368 -12.023 35.419 1.00 7.78 11 TYR C CA 1
ATOM 1132 C C . TYR C 1 13 ? 6.332 -12.286 36.524 1.00 8.53 11 TYR C C 1
ATOM 1133 O O . TYR C 1 13 ? 7.356 -13.015 36.348 1.00 8.46 11 TYR C O 1
ATOM 1142 N N . THR C 1 14 ? 6.007 -11.731 37.684 1.00 7.98 12 THR C N 1
ATOM 1143 C CA . THR C 1 14 ? 6.716 -11.958 38.904 1.00 10.03 12 THR C CA 1
ATOM 1144 C C . THR C 1 14 ? 5.806 -12.799 39.835 1.00 10.15 12 THR C C 1
ATOM 1145 O O . THR C 1 14 ? 4.702 -12.424 40.233 1.00 9.12 12 THR C O 1
ATOM 1149 N N . ALA C 1 15 ? 6.339 -13.953 40.195 1.00 11.05 13 ALA C N 1
ATOM 1150 C CA . ALA C 1 15 ? 5.659 -14.865 41.108 1.00 12.35 13 ALA C CA 1
ATOM 1151 C C . ALA C 1 15 ? 5.209 -14.128 42.346 1.00 13.50 13 ALA C C 1
ATOM 1152 O O . ALA C 1 15 ? 6.025 -13.490 42.982 1.00 13.70 13 ALA C O 1
ATOM 1154 N N . ALA C 1 16 ? 3.941 -14.270 42.669 1.00 12.69 14 ALA C N 1
ATOM 1155 C CA . ALA C 1 16 ? 3.386 -13.629 43.891 1.00 15.01 14 ALA C CA 1
ATOM 1156 C C . ALA C 1 16 ? 3.264 -14.539 45.084 1.00 16.07 14 ALA C C 1
ATOM 1157 O O . ALA C 1 16 ? 2.965 -14.047 46.201 1.00 20.12 14 ALA C O 1
ATOM 1159 N N . ASN C 1 17 ? 3.507 -15.826 44.911 1.00 15.48 15 ASN C N 1
ATOM 1160 C CA . ASN C 1 17 ? 3.674 -16.723 46.044 1.00 16.46 15 ASN C CA 1
ATOM 1161 C C . ASN C 1 17 ? 4.659 -17.856 45.695 1.00 16.73 15 ASN C C 1
ATOM 1162 O O . ASN C 1 17 ? 5.158 -17.931 44.552 1.00 11.74 15 ASN C O 1
ATOM 1167 N N . ASP C 1 18 ? 4.949 -18.701 46.681 1.00 14.42 16 ASP C N 1
ATOM 1168 C CA . ASP C 1 18 ? 5.940 -19.746 46.480 1.00 15.51 16 ASP C CA 1
ATOM 1169 C C . ASP C 1 18 ? 5.627 -20.831 45.445 1.00 14.17 16 ASP C C 1
ATOM 1170 O O . ASP C 1 18 ? 6.566 -21.556 45.027 1.00 13.65 16 ASP C O 1
ATOM 1175 N N . GLU C 1 19 ? 4.353 -20.997 45.109 1.00 13.32 17 GLU C N 1
ATOM 1176 C CA . GLU C 1 19 ? 3.882 -21.958 44.162 1.00 13.13 17 GLU C CA 1
ATOM 1177 C C . GLU C 1 19 ? 3.955 -21.416 42.687 1.00 11.53 17 GLU C C 1
ATOM 1178 O O . GLU C 1 19 ? 3.781 -22.212 41.762 1.00 12.55 17 GLU C O 1
ATOM 1180 N N . GLU C 1 20 ? 4.233 -20.135 42.503 1.00 9.49 18 GLU C N 1
ATOM 1181 C CA . GLU C 1 20 ? 4.192 -19.554 41.196 1.00 9.76 18 GLU C CA 1
ATOM 1182 C C . GLU C 1 20 ? 5.520 -19.482 40.564 1.00 8.89 18 GLU C C 1
ATOM 1183 O O . GLU C 1 20 ? 6.527 -19.629 41.222 1.00 8.67 18 GLU C O 1
ATOM 1189 N N . LEU C 1 21 ? 5.551 -19.278 39.239 1.00 8.79 19 LEU C N 1
ATOM 1190 C CA . LEU C 1 21 ? 6.793 -19.199 38.450 1.00 7.91 19 LEU C CA 1
ATOM 1191 C C . LEU C 1 21 ? 6.902 -17.803 37.810 1.00 6.97 19 LEU C C 1
ATOM 1192 O O . LEU C 1 21 ? 5.989 -17.399 37.080 1.00 7.23 19 LEU C O 1
ATOM 1197 N N . SER C 1 22 ? 8.051 -17.148 37.986 1.00 6.76 20 SER C N 1
ATOM 1198 C CA . SER C 1 22 ? 8.368 -15.906 37.307 1.00 6.74 20 SER C CA 1
ATOM 1199 C C . SER C 1 22 ? 8.906 -16.211 35.943 1.00 6.38 20 SER C C 1
ATOM 1200 O O . SER C 1 22 ? 9.548 -17.258 35.690 1.00 6.12 20 SER C O 1
ATOM 1203 N N . PHE C 1 23 ? 8.718 -15.254 35.050 1.00 6.36 21 PHE C N 1
ATOM 1204 C CA . PHE C 1 23 ? 9.217 -15.385 33.699 1.00 6.41 21 PHE C CA 1
ATOM 1205 C C . PHE C 1 23 ? 9.304 -14.033 32.981 1.00 7.25 21 PHE C C 1
ATOM 1206 O O . PHE C 1 23 ? 8.770 -12.999 33.455 1.00 7.33 21 PHE C O 1
ATOM 1214 N N . LYS C 1 24 ? 10.093 -14.034 31.901 1.00 8.32 22 LYS C N 1
ATOM 1215 C CA . LYS C 1 24 ? 10.391 -12.851 31.143 1.00 8.66 22 LYS C CA 1
ATOM 1216 C C . LYS C 1 24 ? 9.725 -12.859 29.800 1.00 8.46 22 LYS C C 1
ATOM 1217 O O . LYS C 1 24 ? 9.384 -13.899 29.226 1.00 7.82 22 LYS C O 1
ATOM 1223 N N . VAL C 1 25 ? 9.497 -11.685 29.274 1.00 8.04 23 VAL C N 1
ATOM 1224 C CA . VAL C 1 25 ? 8.938 -11.592 27.963 1.00 8.10 23 VAL C CA 1
ATOM 1225 C C . VAL C 1 25 ? 9.739 -12.473 27.009 1.00 9.05 23 VAL C C 1
ATOM 1226 O O . VAL C 1 25 ? 10.975 -12.452 26.975 1.00 9.14 23 VAL C O 1
ATOM 1230 N N . GLY C 1 26 ? 9.045 -13.245 26.203 1.00 9.10 24 GLY C N 1
ATOM 1231 C CA . GLY C 1 26 ? 9.671 -14.115 25.203 1.00 9.42 24 GLY C CA 1
ATOM 1232 C C . GLY C 1 26 ? 10.113 -15.464 25.669 1.00 9.76 24 GLY C C 1
ATOM 1233 O O . GLY C 1 26 ? 10.533 -16.294 24.816 1.00 10.39 24 GLY C O 1
ATOM 1234 N N . ASP C 1 27 ? 10.129 -15.700 26.982 1.00 9.03 25 ASP C N 1
ATOM 1235 C CA . ASP C 1 27 ? 10.446 -17.015 27.481 1.00 9.00 25 ASP C CA 1
ATOM 1236 C C . ASP C 1 27 ? 9.591 -18.071 26.907 1.00 8.04 25 ASP C C 1
ATOM 1237 O O . ASP C 1 27 ? 8.364 -17.903 26.797 1.00 7.77 25 ASP C O 1
ATOM 1242 N N . ILE C 1 28 ? 10.233 -19.224 26.597 1.00 8.83 26 ILE C N 1
ATOM 1243 C CA . ILE C 1 28 ? 9.468 -20.361 26.087 1.00 9.40 26 ILE C CA 1
ATOM 1244 C C . ILE C 1 28 ? 9.358 -21.343 27.273 1.00 7.91 26 ILE C C 1
ATOM 1245 O O . ILE C 1 28 ? 10.378 -21.901 27.771 1.00 8.08 26 ILE C O 1
ATOM 1250 N N . ILE C 1 29 ? 8.102 -21.577 27.664 1.00 7.59 27 ILE C N 1
ATOM 1251 C CA . ILE C 1 29 ? 7.727 -22.337 28.849 1.00 7.06 27 ILE C CA 1
ATOM 1252 C C . ILE C 1 29 ? 7.002 -23.634 28.420 1.00 7.78 27 ILE C C 1
ATOM 1253 O O . ILE C 1 29 ? 6.099 -23.578 27.551 1.00 7.35 27 ILE C O 1
ATOM 1258 N N . THR C 1 30 ? 7.418 -24.731 29.014 1.00 7.92 28 THR C N 1
ATOM 1259 C CA . THR C 1 30 ? 6.739 -26.030 28.838 1.00 8.12 28 THR C CA 1
ATOM 1260 C C . THR C 1 30 ? 5.612 -26.172 29.777 1.00 9.05 28 THR C C 1
ATOM 1261 O O . THR C 1 30 ? 5.775 -25.856 30.984 1.00 8.60 28 THR C O 1
ATOM 1265 N N . ILE C 1 31 ? 4.428 -26.639 29.323 1.00 8.16 29 ILE C N 1
ATOM 1266 C CA . ILE C 1 31 ? 3.305 -26.806 30.185 1.00 8.40 29 ILE C CA 1
ATOM 1267 C C . ILE C 1 31 ? 3.076 -28.212 30.703 1.00 9.99 29 ILE C C 1
ATOM 1268 O O . ILE C 1 31 ? 2.930 -29.189 29.928 1.00 11.76 29 ILE C O 1
ATOM 1273 N N . LEU C 1 32 ? 3.090 -28.351 32.015 1.00 10.48 30 LEU C N 1
ATOM 1274 C CA . LEU C 1 32 ? 3.017 -29.706 32.663 1.00 11.94 30 LEU C CA 1
ATOM 1275 C C . LEU C 1 32 ? 1.601 -30.063 33.041 1.00 15.34 30 LEU C C 1
ATOM 1276 O O . LEU C 1 32 ? 1.266 -31.266 33.114 1.00 16.89 30 LEU C O 1
ATOM 1281 N N . GLU C 1 33 ? 0.775 -29.060 33.334 1.00 14.96 31 GLU C N 1
ATOM 1282 C CA . GLU C 1 33 ? -0.574 -29.241 33.698 1.00 19.06 31 GLU C CA 1
ATOM 1283 C C . GLU C 1 33 ? -1.399 -27.985 33.405 1.00 22.90 31 GLU C C 1
ATOM 1284 O O . GLU C 1 33 ? -0.858 -26.882 33.408 1.00 17.53 31 GLU C O 1
ATOM 1290 N N . LYS C 1 34 ? -2.703 -28.169 33.125 1.00 21.75 32 LYS C N 1
ATOM 1291 C CA . LYS C 1 34 ? -3.592 -27.054 32.831 1.00 22.52 32 LYS C CA 1
ATOM 1292 C C . LYS C 1 34 ? -4.754 -27.044 33.797 1.00 26.59 32 LYS C C 1
ATOM 1293 O O . LYS C 1 34 ? -5.583 -27.950 33.707 1.00 31.19 32 LYS C O 1
ATOM 1299 N N . ASP C 1 35 ? -4.835 -26.045 34.716 1.00 28.33 33 ASP C N 1
ATOM 1300 C CA . ASP C 1 35 ? -5.907 -25.917 35.786 1.00 30.56 33 ASP C CA 1
ATOM 1301 C C . ASP C 1 35 ? -6.658 -24.594 35.737 1.00 27.29 33 ASP C C 1
ATOM 1302 O O . ASP C 1 35 ? -6.467 -23.721 36.599 1.00 24.97 33 ASP C O 1
ATOM 1307 N N . GLU C 1 36 ? -7.480 -24.447 34.708 1.00 24.38 34 GLU C N 1
ATOM 1308 C CA . GLU C 1 36 ? -8.361 -23.281 34.529 1.00 24.27 34 GLU C CA 1
ATOM 1309 C C . GLU C 1 36 ? -7.488 -22.060 34.181 1.00 20.94 34 GLU C C 1
ATOM 1310 O O . GLU C 1 36 ? -6.766 -22.149 33.228 1.00 24.18 34 GLU C O 1
ATOM 1316 N N . GLY C 1 37 ? -7.527 -20.962 34.900 1.00 19.95 35 GLY C N 1
ATOM 1317 C CA . GLY C 1 37 ? -6.721 -19.778 34.475 1.00 17.55 35 GLY C CA 1
ATOM 1318 C C . GLY C 1 37 ? -5.224 -19.851 34.763 1.00 13.51 35 GLY C C 1
ATOM 1319 O O . GLY C 1 37 ? -4.503 -18.941 34.408 1.00 13.38 35 GLY C O 1
ATOM 1320 N N . TRP C 1 38 ? -4.779 -20.918 35.423 1.00 12.89 36 TRP C N 1
ATOM 1321 C CA . TRP C 1 38 ? -3.374 -21.098 35.845 1.00 11.60 36 TRP C CA 1
ATOM 1322 C C . TRP C 1 38 ? -2.883 -22.422 35.283 1.00 11.68 36 TRP C C 1
ATOM 1323 O O . TRP C 1 38 ? -3.596 -23.456 35.393 1.00 12.98 36 TRP C O 1
ATOM 1334 N N . TRP C 1 39 ? -1.671 -22.380 34.652 1.00 9.74 37 TRP C N 1
ATOM 1335 C CA . TRP C 1 39 ? -1.057 -23.539 34.042 1.00 9.11 37 TRP C CA 1
ATOM 1336 C C . TRP C 1 39 ? 0.201 -23.774 34.845 1.00 9.62 37 TRP C C 1
ATOM 1337 O O . TRP C 1 39 ? 0.869 -22.842 35.296 1.00 9.20 37 TRP C O 1
ATOM 1348 N N . LYS C 1 40 ? 0.567 -25.040 35.029 1.00 9.55 38 LYS C N 1
ATOM 1349 C CA . LYS C 1 40 ? 1.853 -25.311 35.666 1.00 10.62 38 LYS C CA 1
ATOM 1350 C C . LYS C 1 40 ? 2.923 -25.306 34.537 1.00 10.23 38 LYS C C 1
ATOM 1351 O O . LYS C 1 40 ? 2.951 -26.155 33.641 1.00 11.28 38 LYS C O 1
ATOM 1357 N N . GLY C 1 41 ? 3.813 -24.355 34.570 1.00 8.75 39 GLY C N 1
ATOM 1358 C CA . GLY C 1 41 ? 4.876 -24.262 33.586 1.00 7.96 39 GLY C CA 1
ATOM 1359 C C . GLY C 1 41 ? 6.236 -24.685 34.109 1.00 8.11 39 GLY C C 1
ATOM 1360 O O . GLY C 1 41 ? 6.467 -24.726 35.350 1.00 8.31 39 GLY C O 1
ATOM 1361 N N . GLU C 1 42 ? 7.107 -25.084 33.200 1.00 8.07 40 GLU C N 1
ATOM 1362 C CA . GLU C 1 42 ? 8.468 -25.430 33.469 1.00 8.53 40 GLU C CA 1
ATOM 1363 C C . GLU C 1 42 ? 9.399 -24.579 32.602 1.00 8.45 40 GLU C C 1
ATOM 1364 O O . GLU C 1 42 ? 9.188 -24.429 31.391 1.00 8.44 40 GLU C O 1
ATOM 1370 N N . LEU C 1 43 ? 10.491 -24.092 33.198 1.00 8.44 41 LEU C N 1
ATOM 1371 C CA . LEU C 1 43 ? 11.367 -23.186 32.519 1.00 10.22 41 LEU C CA 1
ATOM 1372 C C . LEU C 1 43 ? 12.766 -23.308 33.108 1.00 10.17 41 LEU C C 1
ATOM 1373 O O . LEU C 1 43 ? 12.916 -22.962 34.281 1.00 9.51 41 LEU C O 1
ATOM 1378 N N . ASN C 1 44 ? 13.728 -23.790 32.336 1.00 12.75 42 ASN C N 1
ATOM 1379 C CA . ASN C 1 44 ? 15.101 -23.970 32.851 1.00 14.67 42 ASN C CA 1
ATOM 1380 C C . ASN C 1 44 ? 15.169 -24.741 34.186 1.00 13.58 42 ASN C C 1
ATOM 1381 O O . ASN C 1 44 ? 15.964 -24.373 35.067 1.00 15.35 42 ASN C O 1
ATOM 1386 N N . GLY C 1 45 ? 14.400 -25.790 34.352 1.00 12.08 43 GLY C N 1
ATOM 1387 C CA . GLY C 1 45 ? 14.407 -26.567 35.619 1.00 13.58 43 GLY C CA 1
ATOM 1388 C C . GLY C 1 45 ? 13.479 -26.169 36.750 1.00 14.79 43 GLY C C 1
ATOM 1389 O O . GLY C 1 45 ? 13.301 -26.910 37.697 1.00 17.24 43 GLY C O 1
ATOM 1390 N N . GLN C 1 46 ? 12.871 -25.003 36.615 1.00 11.44 44 GLN C N 1
ATOM 1391 C CA . GLN C 1 46 ? 12.064 -24.422 37.640 1.00 13.54 44 GLN C CA 1
ATOM 1392 C C . GLN C 1 46 ? 10.623 -24.632 37.197 1.00 11.67 44 GLN C C 1
ATOM 1393 O O . GLN C 1 46 ? 10.333 -24.463 36.005 1.00 10.77 44 GLN C O 1
ATOM 1399 N N . GLU C 1 47 ? 9.762 -25.066 38.115 1.00 10.39 45 GLU C N 1
ATOM 1400 C CA . GLU C 1 47 ? 8.330 -25.196 37.779 1.00 10.37 45 GLU C CA 1
ATOM 1401 C C . GLU C 1 47 ? 7.481 -24.407 38.719 1.00 9.80 45 GLU C C 1
ATOM 1402 O O . GLU C 1 47 ? 7.815 -24.239 39.883 1.00 9.23 45 GLU C O 1
ATOM 1408 N N . GLY C 1 48 ? 6.328 -23.990 38.256 1.00 8.45 46 GLY C N 1
ATOM 1409 C CA . GLY C 1 48 ? 5.389 -23.262 39.094 1.00 8.49 46 GLY C CA 1
ATOM 1410 C C . GLY C 1 48 ? 4.214 -22.858 38.229 1.00 8.21 46 GLY C C 1
ATOM 1411 O O . GLY C 1 48 ? 4.213 -22.9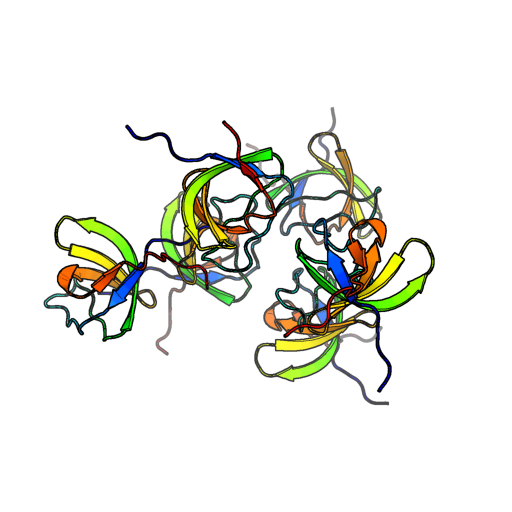99 36.989 1.00 8.21 46 GLY C O 1
ATOM 1412 N N . TRP C 1 49 ? 3.225 -22.329 38.883 1.00 8.46 47 TRP C N 1
ATOM 1413 C CA . TRP C 1 49 ? 2.015 -21.903 38.295 1.00 9.45 47 TRP C CA 1
ATOM 1414 C C . TRP C 1 49 ? 2.212 -20.533 37.643 1.00 8.85 47 TRP C C 1
ATOM 1415 O O . TRP C 1 49 ? 2.766 -19.621 38.190 1.00 8.03 47 TRP C O 1
ATOM 1426 N N . ILE C 1 50 ? 1.597 -20.431 36.501 1.00 8.77 48 ILE C N 1
ATOM 1427 C CA . ILE C 1 50 ? 1.637 -19.245 35.670 1.00 8.86 48 ILE C CA 1
ATOM 1428 C C . ILE C 1 50 ? 0.234 -18.836 35.181 1.00 9.10 48 ILE C C 1
ATOM 1429 O O . ILE C 1 50 ? -0.612 -19.667 34.926 1.00 9.12 48 ILE C O 1
ATOM 1434 N N . PRO C 1 51 ? 0.006 -17.527 35.077 1.00 9.18 49 PRO C N 1
ATOM 1435 C CA . PRO C 1 51 ? -1.290 -17.121 34.553 1.00 8.41 49 PRO C CA 1
ATOM 1436 C C . PRO C 1 51 ? -1.343 -17.324 33.038 1.00 7.65 49 PRO C C 1
ATOM 1437 O O . PRO C 1 51 ? -0.509 -16.789 32.304 1.00 6.59 49 PRO C O 1
ATOM 1441 N N . ASN C 1 52 ? -2.326 -18.125 32.565 1.00 7.70 50 ASN C N 1
ATOM 1442 C CA . ASN C 1 52 ? -2.298 -18.471 31.164 1.00 9.70 50 ASN C CA 1
ATOM 1443 C C . ASN C 1 52 ? -2.605 -17.321 30.281 1.00 7.94 50 ASN C C 1
ATOM 1444 O O . ASN C 1 52 ? -2.256 -17.395 29.093 1.00 8.89 50 ASN C O 1
ATOM 1449 N N . ASN C 1 53 ? -3.168 -16.208 30.783 1.00 7.71 51 ASN C N 1
ATOM 1450 C CA . ASN C 1 53 ? -3.336 -15.091 29.865 1.00 8.14 51 ASN C CA 1
ATOM 1451 C C . ASN C 1 53 ? -2.092 -14.163 29.676 1.00 8.03 51 ASN C C 1
ATOM 1452 O O . ASN C 1 53 ? -2.184 -13.103 29.028 1.00 7.71 51 ASN C O 1
ATOM 1457 N N . TYR C 1 54 ? -0.977 -14.504 30.319 1.00 7.00 52 TYR C N 1
ATOM 1458 C CA . TYR C 1 54 ? 0.299 -13.880 29.992 1.00 6.87 52 TYR C CA 1
ATOM 1459 C C . TYR C 1 54 ? 1.053 -14.544 28.865 1.00 7.22 52 TYR C C 1
ATOM 1460 O O . TYR C 1 54 ? 2.126 -14.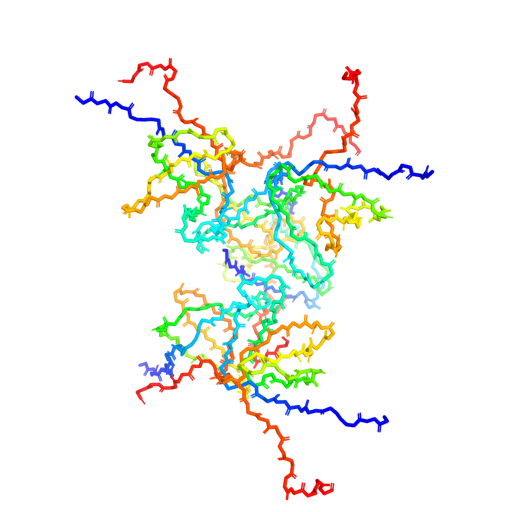053 28.526 1.00 6.82 52 TYR C O 1
ATOM 1469 N N . VAL C 1 55 ? 0.564 -15.693 28.354 1.00 7.59 53 VAL C N 1
ATOM 1470 C CA . VAL C 1 55 ? 1.304 -16.428 27.362 1.00 7.62 53 VAL C CA 1
ATOM 1471 C C . VAL C 1 55 ? 0.435 -16.784 26.131 1.00 8.75 53 VAL C C 1
ATOM 1472 O O . VAL C 1 55 ? -0.802 -16.759 26.164 1.00 8.77 53 VAL C O 1
ATOM 1476 N N . LYS C 1 56 ? 1.127 -17.135 25.063 1.00 9.03 54 LYS C N 1
ATOM 1477 C CA . LYS C 1 56 ? 0.511 -17.637 23.833 1.00 12.02 54 LYS C CA 1
ATOM 1478 C C . LYS C 1 56 ? 1.069 -19.004 23.500 1.00 10.89 54 LYS C C 1
ATOM 1479 O O . LYS C 1 56 ? 2.253 -19.179 23.356 1.00 9.25 54 LYS C O 1
ATOM 1485 N N . GLU C 1 57 ? 0.185 -19.971 23.382 1.00 12.01 55 GLU C N 1
ATOM 1486 C CA . GLU C 1 57 ? 0.618 -21.314 23.022 1.00 14.25 55 GLU C CA 1
ATOM 1487 C C . GLU C 1 57 ? 1.231 -21.327 21.640 1.00 13.46 55 GLU C C 1
ATOM 1488 O O . GLU C 1 57 ? 0.753 -20.648 20.736 1.00 13.52 55 GLU C O 1
ATOM 1494 N N . ILE C 1 58 ? 2.325 -22.054 21.504 1.00 13.01 56 ILE C N 1
ATOM 1495 C CA . ILE C 1 58 ? 3.085 -22.133 20.298 1.00 16.85 56 ILE C CA 1
ATOM 1496 C C . ILE C 1 58 ? 2.486 -23.260 19.472 1.00 19.53 56 ILE C C 1
ATOM 1497 O O . ILE C 1 58 ? 2.448 -24.418 19.901 1.00 19.74 56 ILE C O 1
ATOM 1502 N N . LEU C 1 59 ? 2.035 -22.897 18.282 1.00 20.25 57 LEU C N 1
ATOM 1503 C CA . LEU C 1 59 ? 1.406 -23.842 17.382 1.00 26.47 57 LEU C CA 1
ATOM 1504 C C . LEU C 1 59 ? 2.137 -23.561 16.079 1.00 26.98 57 LEU C C 1
ATOM 1505 O O . LEU C 1 59 ? 1.817 -22.565 15.441 1.00 34.02 57 LEU C O 1
ATOM 1507 N N . GLU C 1 60 ? 3.153 -24.332 15.738 1.00 28.74 58 GLU C N 1
ATOM 1508 C CA . GLU C 1 60 ? 3.868 -24.111 14.461 1.00 30.72 58 GLU C CA 1
ATOM 1509 C C . GLU C 1 60 ? 2.917 -24.325 13.253 1.00 26.91 58 GLU C C 1
ATOM 1510 O O . GLU C 1 60 ? 2.376 -25.390 13.060 1.00 25.44 58 GLU C O 1
ATOM 1516 N N . HIS C 1 61 ? 2.732 -23.285 12.464 1.00 27.15 59 HIS C N 1
ATOM 1517 C CA . HIS C 1 61 ? 1.933 -23.356 11.238 1.00 27.72 59 HIS C CA 1
ATOM 1518 C C . HIS C 1 61 ? 2.763 -23.427 9.947 1.00 27.10 59 HIS C C 1
ATOM 1519 O O . HIS C 1 61 ? 2.189 -23.565 8.850 1.00 32.00 59 HIS C O 1
ATOM 1526 N N . HIS C 1 62 ? 4.098 -23.353 10.061 1.00 26.23 60 HIS C N 1
ATOM 1527 C CA . HIS C 1 62 ? 4.984 -23.482 8.935 1.00 27.37 60 HIS C CA 1
ATOM 1528 C C . HIS C 1 62 ? 6.048 -24.513 9.274 1.00 24.58 60 HIS C C 1
ATOM 1529 O O . HIS C 1 62 ? 6.487 -24.581 10.426 1.00 26.96 60 HIS C O 1
ATOM 1531 N N . HIS C 1 63 ? 6.474 -25.276 8.277 1.00 21.57 61 HIS C N 1
ATOM 1532 C CA . HIS C 1 63 ? 7.602 -26.139 8.430 1.00 20.12 61 HIS C CA 1
ATOM 1533 C C . HIS C 1 63 ? 8.899 -25.325 8.352 1.00 25.99 61 HIS C C 1
ATOM 1534 O O . HIS C 1 63 ? 9.016 -24.435 7.524 1.00 25.78 61 HIS C O 1
ATOM 1541 N N . HIS C 1 64 ? 9.870 -25.621 9.200 1.00 29.58 62 HIS C N 1
ATOM 1542 C CA . HIS C 1 64 ? 11.212 -25.026 9.045 1.00 33.70 62 HIS C CA 1
ATOM 1543 C C . HIS C 1 64 ? 12.026 -25.901 8.066 1.00 34.38 62 HIS C C 1
ATOM 1544 O O . HIS C 1 64 ? 13.174 -26.224 8.325 1.00 37.27 62 HIS C O 1
ATOM 1551 N N . ALA D 1 1 ? -0.198 1.992 44.946 1.00 18.45 -1 ALA D N 1
ATOM 1552 C CA . ALA D 1 1 ? -1.611 2.182 45.338 1.00 18.14 -1 ALA D CA 1
ATOM 1553 C C . ALA D 1 1 ? -1.718 2.141 46.889 1.00 22.75 -1 ALA D C 1
ATOM 1554 O O . ALA D 1 1 ? -0.756 1.811 47.537 1.00 23.27 -1 ALA D O 1
ATOM 1556 N N . SER D 1 2 ? -2.888 2.428 47.451 1.00 19.17 0 SER D N 1
ATOM 1557 C CA . SER D 1 2 ? -3.114 2.067 48.825 1.00 17.04 0 SER D CA 1
ATOM 1558 C C . SER D 1 2 ? -4.574 1.816 48.974 1.00 13.50 0 SER D C 1
ATOM 1559 O O . SER D 1 2 ? -5.313 2.132 48.118 1.00 11.69 0 SER D O 1
ATOM 1562 N N . MET D 1 3 ? -4.991 1.288 50.095 1.00 10.33 1 MET D N 1
ATOM 1563 C CA . MET D 1 3 ? -6.415 0.919 50.272 1.00 10.07 1 MET D CA 1
ATOM 1564 C C . MET D 1 3 ? -7.243 2.131 50.616 1.00 9.66 1 MET D C 1
ATOM 1565 O O . MET D 1 3 ? -6.921 2.943 51.478 1.00 9.21 1 MET D O 1
ATOM 1570 N N . LEU D 1 4 ? -8.362 2.240 49.955 1.00 8.49 2 LEU D N 1
ATOM 1571 C CA . LEU D 1 4 ? -9.357 3.203 50.360 1.00 9.18 2 LEU D CA 1
ATOM 1572 C C . LEU D 1 4 ? -9.959 2.742 51.705 1.00 7.81 2 LEU D C 1
ATOM 1573 O O . LEU D 1 4 ? -9.928 1.597 52.027 1.00 6.31 2 LEU D O 1
ATOM 1578 N N . PRO D 1 5 ? -10.638 3.637 52.415 1.00 9.02 3 PRO D N 1
ATOM 1579 C CA . PRO D 1 5 ? -11.307 3.193 53.673 1.00 8.55 3 PRO D CA 1
ATOM 1580 C C . PRO D 1 5 ? -12.413 2.223 53.368 1.00 9.16 3 PRO D C 1
ATOM 1581 O O . PRO D 1 5 ? -12.995 2.315 52.292 1.00 9.48 3 PRO D O 1
ATOM 1585 N N . GLN D 1 6 ? -12.644 1.293 54.288 1.00 9.01 4 GLN D N 1
ATOM 1586 C CA . GLN D 1 6 ? -13.744 0.335 54.088 1.00 10.33 4 GLN D CA 1
ATOM 1587 C C . GLN D 1 6 ? -14.557 0.211 55.380 1.00 10.84 4 GLN D C 1
ATOM 1588 O O . GLN D 1 6 ? -14.101 0.570 56.502 1.00 10.62 4 GLN D O 1
ATOM 1594 N N . VAL D 1 7 ? -15.787 -0.293 55.206 1.00 9.70 5 VAL D N 1
ATOM 1595 C CA . VAL D 1 7 ? -16.672 -0.565 56.292 1.00 9.23 5 VAL D CA 1
ATOM 1596 C C . VAL D 1 7 ? -17.246 -1.929 56.082 1.00 9.04 5 VAL D C 1
ATOM 1597 O O . VAL D 1 7 ? -17.241 -2.463 54.985 1.00 10.35 5 VAL D O 1
ATOM 1601 N N . LYS D 1 8 ? -17.694 -2.477 57.190 1.00 10.19 6 LYS D N 1
ATOM 1602 C CA . LYS D 1 8 ? -18.341 -3.784 57.206 1.00 10.00 6 LYS D CA 1
ATOM 1603 C C . LYS D 1 8 ? -19.764 -3.558 57.598 1.00 8.85 6 LYS D C 1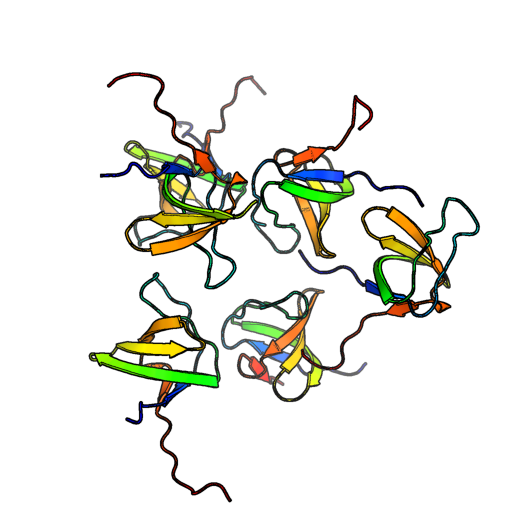
ATOM 1604 O O . LYS D 1 8 ? -20.045 -2.940 58.686 1.00 9.48 6 LYS D O 1
ATOM 1610 N N . ALA D 1 9 ? -20.703 -4.077 56.797 1.00 8.60 7 ALA D N 1
ATOM 1611 C CA . ALA D 1 9 ? -22.114 -3.956 57.139 1.00 7.68 7 ALA D CA 1
ATOM 1612 C C . ALA D 1 9 ? -22.479 -4.760 58.391 1.00 8.38 7 ALA D C 1
ATOM 1613 O O . ALA D 1 9 ? -22.132 -5.972 58.517 1.00 7.68 7 ALA D O 1
ATOM 1615 N N . LEU D 1 10 ? -23.170 -4.081 59.276 1.00 8.58 8 LEU D N 1
ATOM 1616 C CA . LEU D 1 10 ? -23.725 -4.726 60.518 1.00 10.55 8 LEU D CA 1
ATOM 1617 C C . LEU D 1 10 ? -25.113 -5.229 60.317 1.00 10.49 8 LEU D C 1
ATOM 1618 O O . LEU D 1 10 ? -25.482 -6.280 60.838 1.00 10.74 8 LEU D O 1
ATOM 1623 N N . TYR D 1 11 ? -25.901 -4.457 59.593 1.00 10.36 9 TYR D N 1
ATOM 1624 C CA . TYR D 1 11 ? -27.328 -4.725 59.342 1.00 9.81 9 TYR D CA 1
ATOM 1625 C C . TYR D 1 11 ? -27.562 -4.556 57.858 1.00 8.83 9 TYR D C 1
ATOM 1626 O O . TYR D 1 11 ? -26.845 -3.743 57.247 1.00 8.61 9 TYR D O 1
ATOM 1635 N N . PRO D 1 12 ? -28.536 -5.265 57.280 1.00 7.95 10 PRO D N 1
ATOM 1636 C CA . PRO D 1 12 ? -28.775 -5.099 55.847 1.00 7.42 10 PRO D CA 1
ATOM 1637 C C . PRO D 1 12 ? -29.436 -3.739 55.619 1.00 7.32 10 PRO D C 1
ATOM 1638 O O . PRO D 1 12 ? -30.182 -3.201 56.506 1.00 6.90 10 PRO D O 1
ATOM 1642 N N . TYR D 1 13 ? -29.179 -3.169 54.442 1.00 6.94 11 TYR D N 1
ATOM 1643 C CA . TYR D 1 13 ? -29.802 -1.927 54.041 1.00 7.61 11 TYR D CA 1
ATOM 1644 C C . TYR D 1 13 ? -30.333 -2.118 52.635 1.00 8.07 11 TYR D C 1
ATOM 1645 O O . TYR D 1 13 ? -29.686 -2.646 51.731 1.00 9.52 11 TYR D O 1
ATOM 1654 N N . THR D 1 14 ? -31.574 -1.737 52.461 1.00 8.03 12 THR D N 1
ATOM 1655 C CA . THR D 1 14 ? -32.230 -1.716 51.168 1.00 8.93 12 THR D CA 1
ATOM 1656 C C . THR D 1 14 ? -32.467 -0.313 50.744 1.00 9.13 12 THR D C 1
ATOM 1657 O O . THR D 1 14 ? -33.238 0.414 51.366 1.00 10.72 12 THR D O 1
ATOM 1661 N N . ALA D 1 15 ? -31.845 0.103 49.631 1.00 9.45 13 ALA D N 1
ATOM 1662 C CA . ALA D 1 15 ? -31.932 1.450 49.139 1.00 10.34 13 ALA D CA 1
ATOM 1663 C C . ALA D 1 15 ? -33.391 1.904 48.993 1.00 12.21 13 ALA D C 1
ATOM 1664 O O . ALA D 1 15 ? -34.187 1.178 48.434 1.00 12.72 13 ALA D O 1
ATOM 1666 N N . ALA D 1 16 ? -33.621 3.133 49.449 1.00 12.26 14 ALA D N 1
ATOM 1667 C CA . ALA D 1 16 ? -34.932 3.804 49.360 1.00 13.95 14 ALA D CA 1
ATOM 1668 C C . ALA D 1 16 ? -35.122 4.484 48.073 1.00 14.88 14 ALA D C 1
ATOM 1669 O O . ALA D 1 16 ? -36.244 4.736 47.696 1.00 15.94 14 ALA D O 1
ATOM 1671 N N . ASN D 1 17 ? -34.032 4.749 47.377 1.00 14.97 15 ASN D N 1
ATOM 1672 C CA . ASN D 1 17 ? -34.039 5.350 46.047 1.00 14.61 15 ASN D CA 1
ATOM 1673 C C . ASN D 1 17 ? -32.778 4.998 45.285 1.00 15.48 15 ASN D C 1
ATOM 1674 O O . ASN D 1 17 ? -31.877 4.365 45.789 1.00 12.57 15 ASN D O 1
ATOM 1679 N N . ASP D 1 18 ? -32.733 5.429 44.045 1.00 15.08 16 ASP D N 1
ATOM 1680 C CA . ASP D 1 18 ? -31.701 4.981 43.100 1.00 16.93 16 ASP D CA 1
ATOM 1681 C C . ASP D 1 18 ? -30.277 5.483 43.378 1.00 17.05 16 ASP D C 1
ATOM 1682 O O . ASP D 1 18 ? -29.324 4.883 42.837 1.00 18.89 16 ASP D O 1
ATOM 1687 N N . GLU D 1 19 ? -30.124 6.521 44.229 1.00 14.89 17 GLU D N 1
ATOM 1688 C CA . GLU D 1 19 ? -28.844 7.076 44.526 1.00 14.49 17 GLU D CA 1
ATOM 1689 C C . GLU D 1 19 ? -28.243 6.418 45.756 1.00 12.38 17 GLU D C 1
ATOM 1690 O O . GLU D 1 19 ? -27.145 6.811 46.165 1.00 11.04 17 GLU D O 1
ATOM 1696 N N . GLU D 1 20 ? -28.984 5.518 46.347 1.00 11.17 18 GLU D N 1
ATOM 1697 C CA . GLU D 1 20 ? -28.501 4.814 47.572 1.00 11.38 18 GLU D CA 1
ATOM 1698 C C . GLU D 1 20 ? -28.015 3.453 47.136 1.00 10.01 18 GLU D C 1
ATOM 1699 O O . GLU D 1 20 ? -28.390 2.888 46.078 1.00 10.96 18 GLU D O 1
ATOM 1705 N N . LEU D 1 21 ? -27.166 2.866 47.968 1.00 9.46 19 LEU D N 1
ATOM 1706 C CA . LEU D 1 21 ? -26.646 1.484 47.749 1.00 7.88 19 LEU D CA 1
ATOM 1707 C C . LEU D 1 21 ? -27.199 0.499 48.725 1.00 8.37 19 LEU D C 1
ATOM 1708 O O . LEU D 1 21 ? -27.003 0.647 49.935 1.00 7.92 19 LEU D O 1
ATOM 1713 N N . SER D 1 22 ? -27.790 -0.586 48.202 1.00 7.92 20 SER D N 1
ATOM 1714 C CA . SER D 1 22 ? -28.190 -1.721 49.068 1.00 7.94 20 SER D CA 1
ATOM 1715 C C . SER D 1 22 ? -27.033 -2.575 49.411 1.00 7.57 20 SER D C 1
ATOM 1716 O O . SER D 1 22 ? -26.099 -2.688 48.641 1.00 8.95 20 SER D O 1
ATOM 1719 N N . PHE D 1 23 ? -27.088 -3.268 50.567 1.00 6.69 21 PHE D N 1
ATOM 1720 C CA . PHE D 1 23 ? -26.056 -4.194 50.991 1.00 6.35 21 PHE D CA 1
ATOM 1721 C C . PHE D 1 23 ? -26.595 -5.157 52.000 1.00 6.62 21 PHE D C 1
ATOM 1722 O O . PHE D 1 23 ? -27.667 -4.946 52.582 1.00 7.06 21 PHE D O 1
ATOM 1730 N N . LYS D 1 24 ? -25.875 -6.235 52.142 1.00 7.53 22 LYS D N 1
ATOM 1731 C CA . LYS D 1 24 ? -26.213 -7.329 53.051 1.00 8.33 22 LYS D CA 1
ATOM 1732 C C . LYS D 1 24 ? -25.284 -7.330 54.239 1.00 8.49 22 LYS D C 1
ATOM 1733 O O . LYS D 1 24 ? -24.153 -6.816 54.218 1.00 8.54 22 LYS D O 1
ATOM 1739 N N . VAL D 1 25 ? -25.723 -7.982 55.314 1.00 9.26 23 VAL D N 1
ATOM 1740 C CA . VAL D 1 25 ? -24.895 -8.157 56.469 1.00 9.82 23 VAL D CA 1
ATOM 1741 C C . VAL D 1 25 ? -23.529 -8.723 56.045 1.00 9.53 23 VAL D C 1
ATOM 1742 O O . VAL D 1 25 ? -23.448 -9.665 55.325 1.00 7.93 23 VAL D O 1
ATOM 1746 N N . GLY D 1 26 ? -22.494 -8.119 56.639 1.00 10.47 24 GLY D N 1
ATOM 1747 C CA . GLY D 1 26 ? -21.120 -8.581 56.516 1.00 11.49 24 GLY D CA 1
ATOM 1748 C C . GLY D 1 26 ? -20.417 -8.104 55.199 1.00 11.73 24 GLY D C 1
ATOM 1749 O O . GLY D 1 26 ? -19.201 -8.333 54.982 1.00 12.63 24 GLY D O 1
ATOM 1750 N N . ASP D 1 27 ? -21.141 -7.407 54.313 1.00 10.73 25 ASP D N 1
ATOM 1751 C CA . ASP D 1 27 ? -20.538 -6.869 53.101 1.00 10.55 25 ASP D CA 1
ATOM 1752 C C . ASP D 1 27 ? -19.489 -5.830 53.480 1.00 9.77 25 ASP D C 1
ATOM 1753 O O . ASP D 1 27 ? -19.663 -5.051 54.383 1.00 9.31 25 ASP D O 1
ATOM 1758 N N . ILE D 1 28 ? -18.383 -5.858 52.724 1.00 11.05 26 ILE D N 1
ATOM 1759 C CA . ILE D 1 28 ? -17.253 -4.941 52.875 1.00 11.21 26 ILE D CA 1
ATOM 1760 C C . ILE D 1 28 ? -17.375 -3.950 51.731 1.00 10.41 26 ILE D C 1
ATOM 1761 O O . ILE D 1 28 ? -17.337 -4.324 50.548 1.00 10.31 26 ILE D O 1
ATOM 1766 N N . ILE D 1 29 ? -17.594 -2.689 52.086 1.00 10.04 27 ILE D N 1
ATOM 1767 C CA . ILE D 1 29 ? -17.926 -1.661 51.210 1.00 9.53 27 ILE D CA 1
ATOM 1768 C C . ILE D 1 29 ? -16.782 -0.652 51.238 1.00 9.68 27 ILE D C 1
ATOM 1769 O O . ILE D 1 29 ? -16.329 -0.252 52.298 1.00 8.32 27 ILE D O 1
ATOM 1774 N N . THR D 1 30 ? -16.334 -0.232 50.062 1.00 9.30 28 THR D N 1
ATOM 1775 C CA . THR D 1 30 ? -15.321 0.785 49.922 1.00 9.78 28 THR D CA 1
ATOM 1776 C C . THR D 1 30 ? -15.940 2.187 50.028 1.00 10.90 28 THR D C 1
ATOM 1777 O O . THR D 1 30 ? -16.989 2.381 49.468 1.00 12.85 28 THR D O 1
ATOM 1781 N N . ILE D 1 31 ? -15.341 3.105 50.762 1.00 9.12 29 ILE D N 1
ATOM 1782 C CA . ILE D 1 31 ? -15.847 4.462 50.969 1.00 9.89 29 ILE D CA 1
ATOM 1783 C C . ILE D 1 31 ? -15.123 5.442 50.064 1.00 12.66 29 ILE D C 1
ATOM 1784 O O . ILE D 1 31 ? -13.898 5.546 50.095 1.00 11.21 29 ILE D O 1
ATOM 1789 N N . LEU D 1 32 ? -15.903 6.157 49.269 1.00 13.68 30 LEU D N 1
ATOM 1790 C CA . LEU D 1 32 ? -15.402 7.217 48.378 1.00 13.23 30 LEU D CA 1
ATOM 1791 C C . LEU D 1 32 ? -15.475 8.604 48.894 1.00 14.78 30 LEU D C 1
ATOM 1792 O O . LEU D 1 32 ? -14.662 9.461 48.452 1.00 15.95 30 LEU D O 1
ATOM 1797 N N . GLU D 1 33 ? -16.441 8.930 49.736 1.00 14.32 31 GLU D N 1
ATOM 1798 C CA . GLU D 1 33 ? -16.646 10.238 50.317 1.00 17.78 31 GLU D CA 1
ATOM 1799 C C . GLU D 1 33 ? -17.552 10.121 51.517 1.00 17.66 31 GLU D C 1
ATOM 1800 O O . GLU D 1 33 ? -18.258 9.110 51.624 1.00 16.33 31 GLU D O 1
ATOM 1806 N N . LYS D 1 34 ? -17.514 11.126 52.402 1.00 20.24 32 LYS D N 1
ATOM 1807 C CA . LYS D 1 34 ? -18.281 11.141 53.687 1.00 19.82 32 LYS D CA 1
ATOM 1808 C C . LYS D 1 34 ? -19.064 12.481 53.791 1.00 22.47 32 LYS D C 1
ATOM 1809 O O . LYS D 1 34 ? -18.483 13.580 53.602 1.00 23.04 32 LYS D O 1
ATOM 1815 N N . ASP D 1 35 ? -20.389 12.399 54.019 1.00 22.70 33 ASP D N 1
ATOM 1816 C CA . ASP D 1 35 ? -21.297 13.547 54.129 1.00 25.60 33 ASP D CA 1
ATOM 1817 C C . ASP D 1 35 ? -22.230 13.386 55.350 1.00 26.27 33 ASP D C 1
ATOM 1818 O O . ASP D 1 35 ? -23.382 12.907 55.226 1.00 26.76 33 ASP D O 1
ATOM 1823 N N . GLU D 1 36 ? -21.739 13.831 56.490 1.00 26.41 34 GLU D N 1
ATOM 1824 C CA . GLU D 1 36 ? -22.446 13.743 57.766 1.00 28.27 34 GLU D CA 1
ATOM 1825 C C . GLU D 1 36 ? -22.836 12.245 57.955 1.00 24.07 34 GLU D C 1
ATOM 1826 O O . GLU D 1 36 ? -21.952 11.399 57.897 1.00 26.43 34 GLU D O 1
ATOM 1832 N N . GLY D 1 37 ? -24.112 11.941 57.980 1.00 21.46 35 GLY D N 1
ATOM 1833 C CA . GLY D 1 37 ? -24.639 10.596 58.346 1.00 19.34 35 GLY D CA 1
ATOM 1834 C C . GLY D 1 37 ? -24.584 9.550 57.250 1.00 18.28 35 GLY D C 1
ATOM 1835 O O . GLY D 1 37 ? -24.963 8.384 57.471 1.00 16.71 35 GLY D O 1
ATOM 1836 N N . TRP D 1 38 ? -24.115 9.961 56.062 1.00 16.66 36 TRP D N 1
ATOM 1837 C CA . TRP D 1 38 ? -24.215 9.185 54.833 1.00 15.30 36 TRP D CA 1
ATOM 1838 C C . TRP D 1 38 ? -22.859 9.136 54.103 1.00 16.60 36 TRP D C 1
ATOM 1839 O O . TRP D 1 38 ? -22.174 10.183 53.886 1.00 17.85 36 TRP D O 1
ATOM 1850 N N . TRP D 1 39 ? -22.433 7.955 53.736 1.00 13.59 37 TRP D N 1
ATOM 1851 C CA . TRP D 1 39 ? -21.143 7.842 53.097 1.00 13.00 37 TRP D CA 1
ATOM 1852 C C . TRP D 1 39 ? -21.383 7.356 51.683 1.00 12.28 37 TRP D C 1
ATOM 1853 O O . TRP D 1 39 ? -22.338 6.599 51.472 1.00 10.15 37 TRP D O 1
ATOM 1864 N N . LYS D 1 40 ? -20.566 7.779 50.716 1.00 12.42 38 LYS D N 1
ATOM 1865 C CA . LYS D 1 40 ? -20.620 7.168 49.347 1.00 12.70 38 LYS D CA 1
ATOM 1866 C C . LYS D 1 40 ? -19.870 5.928 49.292 1.00 11.82 38 LYS D C 1
ATOM 1867 O O . LYS D 1 40 ? -18.641 5.988 49.521 1.00 13.30 38 LYS D O 1
ATOM 1873 N N . GLY D 1 41 ? -20.562 4.804 49.117 1.00 11.52 39 GLY D N 1
ATOM 1874 C CA . GLY D 1 41 ? -19.974 3.451 49.060 1.00 13.23 39 GLY D CA 1
ATOM 1875 C C . GLY D 1 41 ? -19.885 2.854 47.633 1.00 12.86 39 GLY D C 1
ATOM 1876 O O . GLY D 1 41 ? -20.620 3.268 46.739 1.00 11.35 39 GLY D O 1
ATOM 1877 N N . GLU D 1 42 ? -18.958 1.901 47.452 1.00 11.78 40 GLU D N 1
ATOM 1878 C CA . GLU D 1 42 ? -18.792 1.121 46.260 1.00 11.71 40 GLU D CA 1
ATOM 1879 C C . GLU D 1 42 ? -18.734 -0.312 46.697 1.00 11.31 40 GLU D C 1
ATOM 1880 O O . GLU D 1 42 ? -17.959 -0.668 47.620 1.00 10.01 40 GLU D O 1
ATOM 1886 N N . LEU D 1 43 ? -19.568 -1.127 46.135 1.00 9.85 41 LEU D N 1
ATOM 1887 C CA . LEU D 1 43 ? -19.600 -2.543 46.401 1.00 12.08 41 LEU D CA 1
ATOM 1888 C C . LEU D 1 43 ? -19.747 -3.317 45.083 1.00 14.37 41 LEU D C 1
ATOM 1889 O O . LEU D 1 43 ? -20.805 -3.223 44.477 1.00 15.82 41 LEU D O 1
ATOM 1894 N N . ASN D 1 44 ? -18.771 -4.186 44.735 1.00 18.38 42 ASN D N 1
ATOM 1895 C CA . ASN D 1 44 ? -18.814 -4.961 43.467 1.00 19.76 42 ASN D CA 1
ATOM 1896 C C . ASN D 1 44 ? -19.088 -4.028 42.261 1.00 16.37 42 ASN D C 1
ATOM 1897 O O . ASN D 1 44 ? -19.860 -4.358 41.390 1.00 19.50 42 ASN D O 1
ATOM 1902 N N . GLY D 1 45 ? -18.486 -2.855 42.291 1.00 14.12 43 GLY D N 1
ATOM 1903 C CA . GLY D 1 45 ? -18.562 -1.911 41.211 1.00 14.60 43 GLY D CA 1
ATOM 1904 C C . GLY D 1 45 ? -19.776 -0.984 41.284 1.00 12.90 43 GLY D C 1
ATOM 1905 O O . GLY D 1 45 ? -19.858 -0.046 40.504 1.00 12.55 43 GLY D O 1
ATOM 1906 N N . GLN D 1 46 ? -20.699 -1.228 42.228 1.00 11.80 44 GLN D N 1
ATOM 1907 C CA . GLN D 1 46 ? -21.918 -0.404 42.299 1.00 12.38 44 GLN D CA 1
ATOM 1908 C C . GLN D 1 46 ? -21.695 0.670 43.313 1.00 12.85 44 GLN D C 1
ATOM 1909 O O . GLN D 1 46 ? -21.052 0.435 44.324 1.00 13.44 44 GLN D O 1
ATOM 1915 N N . GLU D 1 47 ? -22.264 1.849 43.111 1.00 11.53 45 GLU D N 1
ATOM 1916 C CA . GLU D 1 47 ? -21.977 3.008 43.894 1.00 11.29 45 GLU D CA 1
ATOM 1917 C C . GLU D 1 47 ? -23.266 3.655 44.335 1.00 11.64 45 GLU D C 1
ATOM 1918 O O . GLU D 1 47 ? -24.200 3.748 43.538 1.00 12.12 45 GLU D O 1
ATOM 1924 N N . GLY D 1 48 ? -23.277 4.122 45.566 1.00 9.68 46 GLY D N 1
ATOM 1925 C CA . GLY D 1 48 ? -24.400 4.909 46.080 1.00 9.47 46 GLY D CA 1
ATOM 1926 C C . GLY D 1 48 ? -24.213 5.283 47.518 1.00 9.28 46 GLY D C 1
ATOM 1927 O O . GLY D 1 48 ? -23.261 4.795 48.201 1.00 10.54 46 GLY D O 1
ATOM 1928 N N . TRP D 1 49 ? -25.068 6.148 48.003 1.00 9.13 47 TRP D N 1
ATOM 1929 C CA . TRP D 1 49 ? -24.999 6.526 49.425 1.00 9.25 47 TRP D CA 1
ATOM 1930 C C . TRP D 1 49 ? -25.451 5.392 50.341 1.00 9.46 47 TRP D C 1
ATOM 1931 O O . TRP D 1 49 ? -26.397 4.624 49.993 1.00 9.62 47 TRP D O 1
ATOM 1942 N N . ILE D 1 50 ? -24.798 5.334 51.540 1.00 8.48 48 ILE D N 1
ATOM 1943 C CA . ILE D 1 50 ? -25.125 4.368 52.573 1.00 9.13 48 ILE D CA 1
ATOM 1944 C C . ILE D 1 50 ? -25.173 5.056 53.929 1.00 9.30 48 ILE D C 1
ATOM 1945 O O . ILE D 1 50 ? -24.448 6.002 54.136 1.00 9.45 48 ILE D O 1
ATOM 1950 N N . PRO D 1 51 ? -26.038 4.595 54.832 1.00 9.22 49 PRO D N 1
ATOM 1951 C CA . PRO D 1 51 ? -26.154 5.227 56.173 1.00 10.38 49 PRO D CA 1
ATOM 1952 C C . PRO D 1 51 ? -25.084 4.703 57.056 1.00 10.86 49 PRO D C 1
ATOM 1953 O O . PRO D 1 51 ? -24.866 3.489 57.179 1.00 10.06 49 PRO D O 1
ATOM 1957 N N . ASN D 1 52 ? -24.350 5.610 57.641 1.00 12.85 50 ASN D N 1
ATOM 1958 C CA . ASN D 1 52 ? -23.223 5.133 58.423 1.00 14.31 50 ASN D CA 1
ATOM 1959 C C . ASN D 1 52 ? -23.557 4.410 59.688 1.00 11.55 50 ASN D C 1
ATOM 1960 O O . ASN D 1 52 ? -22.696 3.656 60.178 1.00 11.44 50 ASN D O 1
ATOM 1965 N N . ASN D 1 53 ? -24.814 4.530 60.167 1.00 10.84 51 ASN D N 1
ATOM 1966 C CA . ASN D 1 53 ? -25.251 3.763 61.335 1.00 10.72 51 ASN D CA 1
ATOM 1967 C C . ASN D 1 53 ? -25.538 2.273 61.067 1.00 9.66 51 ASN D C 1
ATOM 1968 O O . ASN D 1 53 ? -25.780 1.494 61.995 1.00 11.20 51 ASN D O 1
ATOM 1973 N N . TYR D 1 54 ? -25.436 1.861 59.816 1.00 7.58 52 TYR D N 1
ATOM 1974 C CA . TYR D 1 54 ? -25.575 0.431 59.442 1.00 7.12 52 TYR D CA 1
ATOM 1975 C C . TYR D 1 54 ? -24.282 -0.317 59.269 1.00 7.26 52 TYR D C 1
ATOM 1976 O O . TYR D 1 54 ? -24.303 -1.507 58.995 1.00 8.07 52 TYR D O 1
ATOM 1985 N N . VAL D 1 55 ? -23.160 0.396 59.401 1.00 7.78 53 VAL D N 1
ATOM 1986 C CA . VAL D 1 55 ? -21.859 -0.197 59.087 1.00 8.03 53 VAL D CA 1
ATOM 1987 C C . VAL D 1 55 ? -20.853 0.215 60.159 1.00 8.35 53 VAL D C 1
ATOM 1988 O O . VAL D 1 55 ? -21.129 1.087 60.999 1.00 10.57 53 VAL D O 1
ATOM 1992 N N . LYS D 1 56 ? -19.762 -0.465 60.159 1.00 9.73 54 LYS D N 1
ATOM 1993 C CA . LYS D 1 56 ? -18.666 -0.229 61.115 1.00 11.78 54 LYS D CA 1
ATOM 1994 C C . LYS D 1 56 ? -17.410 -0.089 60.322 1.00 11.73 54 LYS D C 1
ATOM 1995 O O . LYS D 1 56 ? -17.025 -1.011 59.585 1.00 11.93 54 LYS D O 1
ATOM 2001 N N . GLU D 1 57 ? -16.747 1.054 60.468 1.00 12.93 55 GLU D N 1
ATOM 2002 C CA . GLU D 1 57 ? -15.494 1.272 59.725 1.00 15.03 55 GLU D CA 1
ATOM 2003 C C . GLU D 1 57 ? -14.446 0.221 60.156 1.00 13.04 55 GLU D C 1
ATOM 2004 O O . GLU D 1 57 ? -14.338 -0.096 61.350 1.00 13.05 55 GLU D O 1
ATOM 2010 N N . ILE D 1 58 ? -13.681 -0.249 59.202 1.00 11.87 56 ILE D N 1
ATOM 2011 C CA . ILE D 1 58 ? -12.649 -1.254 59.453 1.00 12.42 56 ILE D CA 1
ATOM 2012 C C . ILE D 1 58 ? -11.389 -0.510 59.902 1.00 12.94 56 ILE D C 1
ATOM 2013 O O . ILE D 1 58 ? -10.808 0.197 59.112 1.00 14.15 56 ILE D O 1
ATOM 2018 N N . LEU D 1 59 ? -11.077 -0.576 61.199 1.00 13.68 57 LEU D N 1
ATOM 2019 C CA . LEU D 1 59 ? -9.915 0.116 61.750 1.00 16.11 57 LEU D CA 1
ATOM 2020 C C . LEU D 1 59 ? -9.200 -0.904 62.692 1.00 18.02 57 LEU D C 1
ATOM 2021 O O . LEU D 1 59 ? -9.631 -1.126 63.844 1.00 19.86 57 LEU D O 1
ATOM 2026 N N . GLU D 1 60 ? -8.114 -1.529 62.235 1.00 15.10 58 GLU D N 1
ATOM 2027 C CA . GLU D 1 60 ? -7.540 -2.605 63.072 1.00 16.16 58 GLU D CA 1
ATOM 2028 C C . GLU D 1 60 ? -6.771 -2.045 64.301 1.00 14.35 58 GLU D C 1
ATOM 2029 O O . GLU D 1 60 ? -5.911 -1.134 64.122 1.00 13.70 58 GLU D O 1
ATOM 2035 N N . HIS D 1 61 ? -6.940 -2.697 65.458 1.00 14.43 59 HIS D N 1
ATOM 2036 C CA . HIS D 1 61 ? -6.083 -2.435 66.600 1.00 15.93 59 HIS D CA 1
ATOM 2037 C C . HIS D 1 61 ? -5.101 -3.551 66.877 1.00 13.83 59 HIS D C 1
ATOM 2038 O O . HIS D 1 61 ? -4.252 -3.437 67.806 1.00 14.74 59 HIS D O 1
ATOM 2045 N N . HIS D 1 62 ? -5.199 -4.613 66.105 1.00 13.89 60 HIS D N 1
ATOM 2046 C CA . HIS D 1 62 ? -4.235 -5.700 66.155 1.00 16.12 60 HIS D CA 1
ATOM 2047 C C . HIS D 1 62 ? -3.783 -6.065 64.786 1.00 15.61 60 HIS D C 1
ATOM 2048 O O . HIS D 1 62 ? -4.549 -5.942 63.829 1.00 15.90 60 HIS D O 1
ATOM 2055 N N . HIS D 1 63 ? -2.554 -6.562 64.694 1.00 16.03 61 HIS D N 1
ATOM 2056 C CA . HIS D 1 63 ? -2.047 -7.156 63.488 1.00 15.81 61 HIS D CA 1
ATOM 2057 C C . HIS D 1 63 ? -2.499 -8.587 63.302 1.00 19.69 61 HIS D C 1
ATOM 2058 O O . HIS D 1 63 ? -2.412 -9.375 64.254 1.00 20.63 61 HIS D O 1
ATOM 2065 N N . HIS D 1 64 ? -2.898 -8.919 62.077 1.00 19.24 62 HIS D N 1
ATOM 2066 C CA . HIS D 1 64 ? -3.433 -10.261 61.738 1.00 24.88 62 HIS D CA 1
ATOM 2067 C C . HIS D 1 64 ? -2.631 -10.884 60.608 1.00 27.97 62 HIS D C 1
ATOM 2068 O O . HIS D 1 64 ? -2.103 -10.111 59.757 1.00 27.25 62 HIS D O 1
ATOM 2075 N N . ALA E 1 1 ? 13.599 -37.729 63.857 1.00 16.81 -1 ALA E N 1
ATOM 2076 C CA . ALA E 1 1 ? 14.736 -38.725 63.975 1.00 14.22 -1 ALA E CA 1
ATOM 2077 C C . ALA E 1 1 ? 16.050 -38.004 64.260 1.00 11.61 -1 ALA E C 1
ATOM 2078 O O . ALA E 1 1 ? 16.571 -38.203 65.348 1.00 10.38 -1 ALA E O 1
ATOM 2080 N N . SER E 1 2 ? 16.598 -37.240 63.337 1.00 8.96 0 SER E N 1
ATOM 2081 C CA . SER E 1 2 ? 17.860 -36.475 63.526 1.00 8.98 0 SER E CA 1
ATOM 2082 C C . SER E 1 2 ? 17.552 -35.020 63.696 1.00 9.38 0 SER E C 1
ATOM 2083 O O . SER E 1 2 ? 16.707 -34.496 62.995 1.00 8.36 0 SER E O 1
ATOM 2086 N N . MET E 1 3 ? 18.226 -34.360 64.655 1.00 9.38 1 MET E N 1
ATOM 2087 C CA . MET E 1 3 ? 18.041 -32.935 64.879 1.00 10.13 1 MET E CA 1
ATOM 2088 C C . MET E 1 3 ? 18.764 -32.104 63.818 1.00 9.86 1 MET E C 1
ATOM 2089 O O . MET E 1 3 ? 19.903 -32.472 63.354 1.00 11.53 1 MET E O 1
ATOM 2094 N N . LEU E 1 4 ? 18.099 -31.075 63.338 1.00 8.36 2 LEU E N 1
ATOM 2095 C CA . LEU E 1 4 ? 18.769 -30.184 62.417 1.00 9.72 2 LEU E CA 1
ATOM 2096 C C . LEU E 1 4 ? 19.033 -28.903 63.162 1.00 9.46 2 LEU E C 1
ATOM 2097 O O . LEU E 1 4 ? 18.240 -28.492 63.980 1.00 11.74 2 LEU E O 1
ATOM 2102 N N . PRO E 1 5 ? 20.136 -28.218 62.852 1.00 9.67 3 PRO E N 1
ATOM 2103 C CA . PRO E 1 5 ? 20.291 -26.901 63.463 1.00 9.69 3 PRO E CA 1
ATOM 2104 C C . PRO E 1 5 ? 19.238 -25.873 63.119 1.00 10.71 3 PRO E C 1
ATOM 2105 O O . PRO E 1 5 ? 18.654 -25.909 62.029 1.00 10.36 3 PRO E O 1
ATOM 2109 N N . GLN E 1 6 ? 18.978 -25.001 64.060 1.00 11.13 4 GLN E N 1
ATOM 2110 C CA . GLN E 1 6 ? 18.018 -23.914 63.824 1.00 13.07 4 GLN E CA 1
ATOM 2111 C C . GLN E 1 6 ? 18.737 -22.645 64.130 1.00 11.98 4 GLN E C 1
ATOM 2112 O O . GLN E 1 6 ? 19.567 -22.601 65.070 1.00 10.81 4 GLN E O 1
ATOM 2118 N N . VAL E 1 7 ? 18.423 -21.615 63.344 1.00 9.00 5 VAL E N 1
ATOM 2119 C CA . VAL E 1 7 ? 19.066 -20.331 63.492 1.00 7.91 5 VAL E CA 1
ATOM 2120 C C . VAL E 1 7 ? 17.942 -19.277 63.493 1.00 7.18 5 VAL E C 1
ATOM 2121 O O . VAL E 1 7 ? 16.881 -19.512 62.998 1.00 6.49 5 VAL E O 1
ATOM 2125 N N . LYS E 1 8 ? 18.230 -18.177 64.123 1.00 7.50 6 LYS E N 1
ATOM 2126 C CA . LYS E 1 8 ? 17.316 -16.998 64.178 1.00 7.60 6 LYS E CA 1
ATOM 2127 C C . LYS E 1 8 ? 17.948 -15.900 63.392 1.00 6.78 6 LYS E C 1
ATOM 2128 O O . LYS E 1 8 ? 19.130 -15.549 63.577 1.00 7.22 6 LYS E O 1
ATOM 2134 N N . ALA E 1 9 ? 17.185 -15.350 62.476 1.00 6.52 7 ALA E N 1
ATOM 2135 C CA . ALA E 1 9 ? 17.746 -14.264 61.645 1.00 6.86 7 ALA E CA 1
ATOM 2136 C C . ALA E 1 9 ? 17.871 -12.996 62.485 1.00 7.38 7 ALA E C 1
ATOM 2137 O O . ALA E 1 9 ? 16.938 -12.555 63.073 1.00 8.29 7 ALA E O 1
ATOM 2139 N N . LEU E 1 10 ? 19.056 -12.419 62.473 1.00 7.57 8 LEU E N 1
ATOM 2140 C CA . LEU E 1 10 ? 19.347 -11.097 63.080 1.00 8.48 8 LEU E CA 1
ATOM 2141 C C . LEU E 1 10 ? 18.945 -9.969 62.185 1.00 8.82 8 LEU E C 1
ATOM 2142 O O . LEU E 1 10 ? 18.609 -8.869 62.725 1.00 9.09 8 LEU E O 1
ATOM 2147 N N . TYR E 1 11 ? 19.066 -10.164 60.856 1.00 7.79 9 TYR E N 1
ATOM 2148 C CA . TYR E 1 11 ? 18.814 -9.152 59.869 1.00 8.14 9 TYR E CA 1
ATOM 2149 C C . TYR E 1 11 ? 18.002 -9.834 58.793 1.00 7.10 9 TYR E C 1
ATOM 2150 O O . TYR E 1 11 ? 18.038 -11.070 58.660 1.00 7.66 9 TYR E O 1
ATOM 2159 N N . PRO E 1 12 ? 17.179 -9.071 58.065 1.00 7.17 10 PRO E N 1
ATOM 2160 C CA . PRO E 1 12 ? 16.452 -9.663 56.941 1.00 6.84 10 PRO E CA 1
ATOM 2161 C C . PRO E 1 12 ? 17.440 -9.808 55.710 1.00 6.60 10 PRO E C 1
ATOM 2162 O O . PRO E 1 12 ? 18.499 -9.191 55.634 1.00 6.31 10 PRO E O 1
ATOM 2166 N N . TYR E 1 13 ? 17.062 -10.678 54.796 1.00 6.80 11 TYR E N 1
ATOM 2167 C CA . TYR E 1 13 ? 17.770 -10.872 53.561 1.00 6.48 11 TYR E CA 1
ATOM 2168 C C . TYR E 1 13 ? 16.812 -11.057 52.407 1.00 7.26 11 TYR E C 1
ATOM 2169 O O . TYR E 1 13 ? 15.788 -11.748 52.517 1.00 8.93 11 TYR E O 1
ATOM 2178 N N . THR E 1 14 ? 17.157 -10.474 51.264 1.00 7.29 12 THR E N 1
ATOM 2179 C CA . THR E 1 14 ? 16.407 -10.702 49.972 1.00 7.60 12 THR E CA 1
ATOM 2180 C C . THR E 1 14 ? 17.266 -11.522 49.020 1.00 8.61 12 THR E C 1
ATOM 2181 O O . THR E 1 14 ? 18.347 -11.136 48.685 1.00 7.70 12 THR E O 1
ATOM 2185 N N . ALA E 1 15 ? 16.753 -12.669 48.619 1.00 8.58 13 ALA E N 1
ATOM 2186 C CA . ALA E 1 15 ? 17.456 -13.532 47.740 1.00 9.40 13 ALA E CA 1
ATOM 2187 C C . ALA E 1 15 ? 17.847 -12.804 46.494 1.00 9.69 13 ALA E C 1
ATOM 2188 O O . ALA E 1 15 ? 17.063 -12.041 45.965 1.00 12.81 13 ALA E O 1
ATOM 2190 N N . ALA E 1 16 ? 19.062 -13.001 46.085 1.00 9.77 14 ALA E N 1
ATOM 2191 C CA . ALA E 1 16 ? 19.628 -12.266 44.865 1.00 10.43 14 ALA E CA 1
ATOM 2192 C C . ALA E 1 16 ? 19.463 -13.113 43.619 1.00 13.01 14 ALA E C 1
ATOM 2193 O O . ALA E 1 16 ? 19.698 -12.624 42.473 1.00 16.07 14 ALA E O 1
ATOM 2195 N N . ASN E 1 17 ? 19.110 -14.364 43.807 1.00 11.76 15 ASN E N 1
ATOM 2196 C CA . ASN E 1 17 ? 18.812 -15.292 42.691 1.00 11.77 15 ASN E CA 1
ATOM 2197 C C . ASN E 1 17 ? 17.938 -16.388 43.174 1.00 12.92 15 ASN E C 1
ATOM 2198 O O . ASN E 1 17 ? 17.692 -16.464 44.408 1.00 10.05 15 ASN E O 1
ATOM 2203 N N . ASP E 1 18 ? 17.460 -17.252 42.281 1.00 12.35 16 ASP E N 1
ATOM 2204 C CA . ASP E 1 18 ? 16.523 -18.279 42.665 1.00 13.83 16 ASP E CA 1
ATOM 2205 C C . ASP E 1 18 ? 17.073 -19.368 43.566 1.00 12.58 16 ASP E C 1
ATOM 2206 O O . ASP E 1 18 ? 16.242 -20.098 44.163 1.00 14.10 16 ASP E O 1
ATOM 2211 N N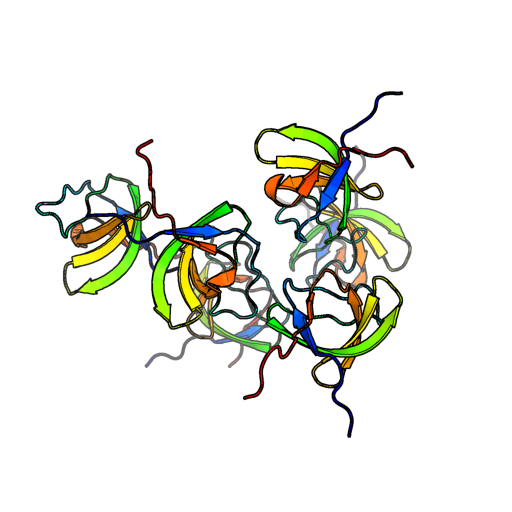 . GLU E 1 19 ? 18.400 -19.469 43.706 1.00 11.11 17 GLU E N 1
ATOM 2212 C CA . GLU E 1 19 ? 18.958 -20.517 44.526 1.00 12.76 17 GLU E CA 1
ATOM 2213 C C . GLU E 1 19 ? 19.078 -20.028 45.976 1.00 10.78 17 GLU E C 1
ATOM 2214 O O . GLU E 1 19 ? 19.423 -20.817 46.840 1.00 10.48 17 GLU E O 1
ATOM 2220 N N . GLU E 1 20 ? 18.837 -18.726 46.209 1.00 9.39 18 GLU E N 1
ATOM 2221 C CA . GLU E 1 20 ? 18.916 -18.225 47.606 1.00 8.57 18 GLU E CA 1
ATOM 2222 C C . GLU E 1 20 ? 17.527 -18.203 48.287 1.00 7.50 18 GLU E C 1
ATOM 2223 O O . GLU E 1 20 ? 16.453 -18.221 47.634 1.00 8.28 18 GLU E O 1
ATOM 2229 N N . LEU E 1 21 ? 17.544 -18.039 49.600 1.00 7.14 19 LEU E N 1
ATOM 2230 C CA . LEU E 1 21 ? 16.334 -17.954 50.405 1.00 7.56 19 LEU E CA 1
ATOM 2231 C C . LEU E 1 21 ? 16.198 -16.609 51.120 1.00 7.46 19 LEU E C 1
ATOM 2232 O O . LEU E 1 21 ? 17.108 -16.231 51.892 1.00 8.45 19 LEU E O 1
ATOM 2237 N N . SER E 1 22 ? 15.118 -15.889 50.851 1.00 7.33 20 SER E N 1
ATOM 2238 C CA . SER E 1 22 ? 14.783 -14.649 51.573 1.00 7.87 20 SER E CA 1
ATOM 2239 C C . SER E 1 22 ? 14.277 -14.964 52.963 1.00 7.70 20 SER E C 1
ATOM 2240 O O . SER E 1 22 ? 13.643 -16.008 53.204 1.00 8.86 20 SER E O 1
ATOM 2243 N N . PHE E 1 23 ? 14.486 -14.048 53.887 1.00 7.33 21 PHE E N 1
ATOM 2244 C CA . PHE E 1 23 ? 13.943 -14.195 55.242 1.00 7.13 21 PHE E CA 1
ATOM 2245 C C . PHE E 1 23 ? 13.837 -12.841 55.933 1.00 7.35 21 PHE E C 1
ATOM 2246 O O . PHE E 1 23 ? 14.411 -11.809 55.521 1.00 6.89 21 PHE E O 1
ATOM 2254 N N . LYS E 1 24 ? 13.070 -12.860 56.994 1.00 7.65 22 LYS E N 1
ATOM 2255 C CA . LYS E 1 24 ? 12.785 -11.641 57.759 1.00 8.52 22 LYS E CA 1
ATOM 2256 C C . LYS E 1 24 ? 13.453 -11.686 59.117 1.00 7.98 22 LYS E C 1
ATOM 2257 O O . LYS E 1 24 ? 13.762 -12.720 59.551 1.00 7.26 22 LYS E O 1
ATOM 2263 N N . VAL E 1 25 ? 13.676 -10.551 59.723 1.00 7.62 23 VAL E N 1
ATOM 2264 C CA . VAL E 1 25 ? 14.225 -10.479 61.079 1.00 7.51 23 VAL E CA 1
ATOM 2265 C C . VAL E 1 25 ? 13.397 -11.364 62.032 1.00 7.93 23 VAL E C 1
ATOM 2266 O O . VAL E 1 25 ? 12.165 -11.259 62.028 1.00 8.42 23 VAL E O 1
ATOM 2270 N N . GLY E 1 26 ? 14.104 -12.219 62.777 1.00 7.71 24 GLY E N 1
ATOM 2271 C CA . GLY E 1 26 ? 13.555 -13.064 63.810 1.00 8.50 24 GLY E CA 1
ATOM 2272 C C . GLY E 1 26 ? 13.043 -14.387 63.270 1.00 8.69 24 GLY E C 1
ATOM 2273 O O . GLY E 1 26 ? 12.630 -15.255 64.067 1.00 11.53 24 GLY E O 1
ATOM 2274 N N . ASP E 1 27 ? 13.056 -14.597 61.944 1.00 8.20 25 ASP E N 1
ATOM 2275 C CA . ASP E 1 27 ? 12.671 -15.910 61.354 1.00 7.77 25 ASP E CA 1
ATOM 2276 C C . ASP E 1 27 ? 13.559 -17.021 61.899 1.00 7.88 25 ASP E C 1
ATOM 2277 O O . ASP E 1 27 ? 14.796 -16.849 62.011 1.00 8.44 25 ASP E O 1
ATOM 2282 N N . ILE E 1 28 ? 12.930 -18.177 62.160 1.00 7.97 26 ILE E N 1
ATOM 2283 C CA . ILE E 1 28 ? 13.618 -19.363 62.627 1.00 8.44 26 ILE E CA 1
ATOM 2284 C C . ILE E 1 28 ? 13.759 -20.292 61.431 1.00 7.33 26 ILE E C 1
ATOM 2285 O O . ILE E 1 28 ? 12.748 -20.840 60.910 1.00 8.11 26 ILE E O 1
ATOM 2290 N N . ILE E 1 29 ? 15.016 -20.482 61.039 1.00 6.58 27 ILE E N 1
ATOM 2291 C CA . ILE E 1 29 ? 15.336 -21.175 59.783 1.00 6.58 27 ILE E CA 1
ATOM 2292 C C . ILE E 1 29 ? 16.053 -22.495 60.128 1.00 6.97 27 ILE E C 1
ATOM 2293 O O . ILE E 1 29 ? 16.933 -22.553 61.034 1.00 7.16 27 ILE E O 1
ATOM 2298 N N . THR E 1 30 ? 15.605 -23.529 59.483 1.00 6.93 28 THR E N 1
ATOM 2299 C CA . THR E 1 30 ? 16.232 -24.858 59.654 1.00 7.13 28 THR E CA 1
ATOM 2300 C C . THR E 1 30 ? 17.386 -25.034 58.743 1.00 7.52 28 THR E C 1
ATOM 2301 O O . THR E 1 30 ? 17.319 -24.665 57.548 1.00 7.82 28 THR E O 1
ATOM 2305 N N . ILE E 1 31 ? 18.523 -25.561 59.204 1.00 7.35 29 ILE E N 1
ATOM 2306 C CA . ILE E 1 31 ? 19.684 -25.689 58.334 1.00 7.91 29 ILE E CA 1
ATOM 2307 C C . ILE E 1 31 ? 19.865 -27.104 57.852 1.00 8.37 29 ILE E C 1
ATOM 2308 O O . ILE E 1 31 ? 19.903 -28.072 58.626 1.00 9.18 29 ILE E O 1
ATOM 2313 N N . LEU E 1 32 ? 19.831 -27.236 56.549 1.00 8.77 30 LEU E N 1
ATOM 2314 C CA . LEU E 1 32 ? 20.001 -28.513 55.881 1.00 10.74 30 LEU E CA 1
ATOM 2315 C C . LEU E 1 32 ? 21.428 -28.845 55.516 1.00 11.43 30 LEU E C 1
ATOM 2316 O O . LEU E 1 32 ? 21.781 -30.023 55.366 1.00 13.94 30 LEU E O 1
ATOM 2321 N N . GLU E 1 33 ? 22.252 -27.869 55.253 1.00 12.16 31 GLU E N 1
ATOM 2322 C CA . GLU E 1 33 ? 23.627 -28.067 54.891 1.00 16.80 31 GLU E CA 1
ATOM 2323 C C . GLU E 1 33 ? 24.440 -26.854 55.206 1.00 16.73 31 GLU E C 1
ATOM 2324 O O . GLU E 1 33 ? 23.897 -25.786 55.199 1.00 13.49 31 GLU E O 1
ATOM 2330 N N . LYS E 1 34 ? 25.712 -27.041 55.537 1.00 20.61 32 LYS E N 1
ATOM 2331 C CA . LYS E 1 34 ? 26.649 -25.947 55.863 1.00 19.13 32 LYS E CA 1
ATOM 2332 C C . LYS E 1 34 ? 27.788 -26.001 54.826 1.00 22.44 32 LYS E C 1
ATOM 2333 O O . LYS E 1 34 ? 28.335 -27.090 54.601 1.00 24.76 32 LYS E O 1
ATOM 2339 N N . ASP E 1 35 ? 28.054 -24.873 54.128 1.00 20.81 33 ASP E N 1
ATOM 2340 C CA . ASP E 1 35 ? 29.109 -24.727 53.064 1.00 25.26 33 ASP E CA 1
ATOM 2341 C C . ASP E 1 35 ? 29.851 -23.342 53.116 1.00 25.47 33 ASP E C 1
ATOM 2342 O O . ASP E 1 35 ? 29.599 -22.395 52.322 1.00 35.00 33 ASP E O 1
ATOM 2347 N N . GLU E 1 36 ? 30.761 -23.254 54.030 1.00 23.64 34 GLU E N 1
ATOM 2348 C CA . GLU E 1 36 ? 31.529 -22.022 54.293 1.00 19.14 34 GLU E CA 1
ATOM 2349 C C . GLU E 1 36 ? 30.547 -20.901 54.664 1.00 18.81 34 GLU E C 1
ATOM 2350 O O . GLU E 1 36 ? 29.684 -21.105 55.551 1.00 22.72 34 GLU E O 1
ATOM 2352 N N . GLY E 1 37 ? 30.641 -19.768 54.016 1.00 16.14 35 GLY E N 1
ATOM 2353 C CA . GLY E 1 37 ? 29.836 -18.606 54.273 1.00 15.13 35 GLY E CA 1
ATOM 2354 C C . GLY E 1 37 ? 28.333 -18.689 54.026 1.00 13.21 35 GLY E C 1
ATOM 2355 O O . GLY E 1 37 ? 27.575 -17.768 54.421 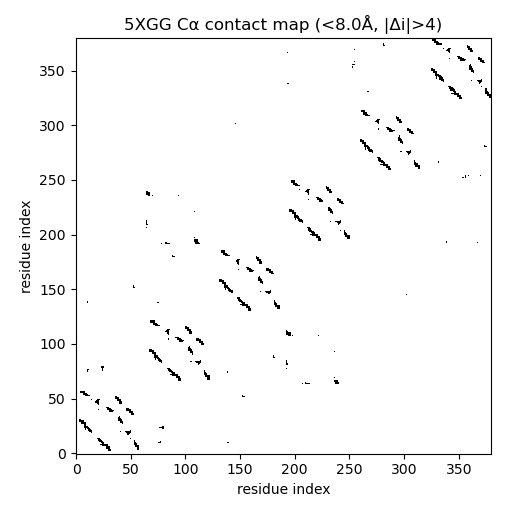1.00 12.25 35 GLY E O 1
ATOM 2356 N N . TRP E 1 38 ? 27.964 -19.664 53.225 1.00 10.58 36 TRP E N 1
ATOM 2357 C CA . TRP E 1 38 ? 26.537 -19.860 52.867 1.00 10.01 36 TRP E CA 1
ATOM 2358 C C . TRP E 1 38 ? 26.058 -21.198 53.452 1.00 10.71 36 TRP E C 1
ATOM 2359 O O . TRP E 1 38 ? 26.706 -22.238 53.332 1.00 11.60 36 TRP E O 1
ATOM 2370 N N . TRP E 1 39 ? 24.888 -21.171 54.073 1.00 10.20 37 TRP E N 1
ATOM 2371 C CA . TRP E 1 39 ? 24.225 -22.404 54.539 1.00 9.91 37 TRP E CA 1
ATOM 2372 C C . TRP E 1 39 ? 22.971 -22.621 53.767 1.00 9.45 37 TRP E C 1
ATOM 2373 O O . TRP E 1 39 ? 22.348 -21.678 53.349 1.00 7.96 37 TRP E O 1
ATOM 2384 N N . LYS E 1 40 ? 22.530 -23.886 53.653 1.00 8.77 38 LYS E N 1
ATOM 2385 C CA . LYS E 1 40 ? 21.292 -24.166 52.956 1.00 10.09 38 LYS E CA 1
ATOM 2386 C C . LYS E 1 40 ? 20.245 -24.139 53.999 1.00 10.45 38 LYS E C 1
ATOM 2387 O O . LYS E 1 40 ? 20.272 -24.970 54.956 1.00 10.85 38 LYS E O 1
ATOM 2393 N N . GLY E 1 41 ? 19.335 -23.192 53.849 1.00 8.17 39 GLY E N 1
ATOM 2394 C CA . GLY E 1 41 ? 18.277 -22.997 54.802 1.00 8.36 39 GLY E CA 1
ATOM 2395 C C . GLY E 1 41 ? 16.935 -23.545 54.334 1.00 8.65 39 GLY E C 1
ATOM 2396 O O . GLY E 1 41 ? 16.679 -23.627 53.131 1.00 8.28 39 GLY E O 1
ATOM 2397 N N . GLU E 1 42 ? 16.057 -23.839 55.291 1.00 8.00 40 GLU E N 1
ATOM 2398 C CA . GLU E 1 42 ? 14.653 -24.214 55.042 1.00 9.88 40 GLU E CA 1
ATOM 2399 C C . GLU E 1 42 ? 13.748 -23.427 55.920 1.00 9.11 40 GLU E C 1
ATOM 2400 O O . GLU E 1 42 ? 13.985 -23.313 57.136 1.00 8.97 40 GLU E O 1
ATOM 2406 N N . LEU E 1 43 ? 12.703 -22.846 55.323 1.00 9.69 41 LEU E N 1
ATOM 2407 C CA . LEU E 1 43 ? 11.801 -21.877 55.981 1.00 9.14 41 LEU E CA 1
ATOM 2408 C C . LEU E 1 43 ? 10.411 -22.005 55.392 1.00 10.49 41 LEU E C 1
ATOM 2409 O O . LEU E 1 43 ? 10.203 -21.653 54.216 1.00 7.92 41 LEU E O 1
ATOM 2414 N N . ASN E 1 44 ? 9.469 -22.536 56.172 1.00 11.28 42 ASN E N 1
ATOM 2415 C CA . ASN E 1 44 ? 8.061 -22.666 55.690 1.00 14.53 42 ASN E CA 1
ATOM 2416 C C . ASN E 1 44 ? 7.925 -23.369 54.361 1.00 13.26 42 ASN E C 1
ATOM 2417 O O . ASN E 1 44 ? 7.093 -23.007 53.495 1.00 12.54 42 ASN E O 1
ATOM 2422 N N . GLY E 1 45 ? 8.769 -24.367 54.166 1.00 11.25 43 GLY E N 1
ATOM 2423 C CA . GLY E 1 45 ? 8.738 -25.178 53.033 1.00 11.79 43 GLY E CA 1
ATOM 2424 C C . GLY E 1 45 ? 9.558 -24.725 51.869 1.00 12.11 43 GLY E C 1
ATOM 2425 O O . GLY E 1 45 ? 9.614 -25.437 50.896 1.00 15.20 43 GLY E O 1
ATOM 2426 N N . GLN E 1 46 ? 10.277 -23.621 52.003 1.00 10.81 44 GLN E N 1
ATOM 2427 C CA . GLN E 1 46 ? 11.142 -23.111 50.874 1.00 11.90 44 GLN E CA 1
ATOM 2428 C C . GLN E 1 46 ? 12.530 -23.359 51.279 1.00 11.61 44 GLN E C 1
ATOM 2429 O O . GLN E 1 46 ? 12.858 -23.178 52.436 1.00 9.82 44 GLN E O 1
ATOM 2435 N N . GLU E 1 47 ? 13.380 -23.788 50.350 1.00 9.74 45 GLU E N 1
ATOM 2436 C CA . GLU E 1 47 ? 14.785 -23.959 50.667 1.00 9.88 45 GLU E CA 1
ATOM 2437 C C . GLU E 1 47 ? 15.672 -23.118 49.745 1.00 9.37 45 GLU E C 1
ATOM 2438 O O . GLU E 1 47 ? 15.452 -23.026 48.533 1.00 9.85 45 GLU E O 1
ATOM 2444 N N . GLY E 1 48 ? 16.771 -22.666 50.289 1.00 7.84 46 GLY E N 1
ATOM 2445 C CA . GLY E 1 48 ? 17.733 -21.883 49.524 1.00 7.49 46 GLY E CA 1
ATOM 2446 C C . GLY E 1 48 ? 18.923 -21.502 50.341 1.00 6.77 46 GLY E C 1
ATOM 2447 O O . GLY E 1 48 ? 18.882 -21.664 51.538 1.00 7.38 46 GLY E O 1
ATOM 2448 N N . TRP E 1 49 ? 20.007 -21.038 49.685 1.00 7.76 47 TRP E N 1
ATOM 2449 C CA . TRP E 1 49 ? 21.178 -20.671 50.372 1.00 7.73 47 TRP E CA 1
ATOM 2450 C C . TRP E 1 49 ? 20.960 -19.369 51.108 1.00 7.77 47 TRP E C 1
ATOM 2451 O O . TRP E 1 49 ? 20.267 -18.474 50.563 1.00 8.37 47 TRP E O 1
ATOM 2462 N N . ILE E 1 50 ? 21.511 -19.266 52.315 1.00 7.17 48 ILE E N 1
ATOM 2463 C CA . ILE E 1 50 ? 21.470 -18.083 53.110 1.00 6.91 48 ILE E CA 1
ATOM 2464 C C . ILE E 1 50 ? 22.891 -17.679 53.562 1.00 6.75 48 ILE E C 1
ATOM 2465 O O . ILE E 1 50 ? 23.760 -18.546 53.796 1.00 6.28 48 ILE E O 1
ATOM 2470 N N . PRO E 1 51 ? 23.091 -16.362 53.740 1.00 7.15 49 PRO E N 1
ATOM 2471 C CA . PRO E 1 51 ? 24.360 -15.939 54.339 1.00 7.16 49 PRO E CA 1
ATOM 2472 C C . PRO E 1 51 ? 24.408 -16.171 55.808 1.00 7.04 49 PRO E C 1
ATOM 2473 O O . PRO E 1 51 ? 23.634 -15.649 56.578 1.00 6.57 49 PRO E O 1
ATOM 2477 N N . ASN E 1 52 ? 25.406 -16.950 56.247 1.00 7.87 50 ASN E N 1
ATOM 2478 C CA . ASN E 1 52 ? 25.376 -17.373 57.631 1.00 9.40 50 ASN E CA 1
ATOM 2479 C C . ASN E 1 52 ? 25.642 -16.309 58.682 1.00 8.44 50 ASN E C 1
ATOM 2480 O O . ASN E 1 52 ? 25.225 -16.443 59.801 1.00 11.57 50 ASN E O 1
ATOM 2485 N N . ASN E 1 53 ? 26.276 -15.197 58.301 1.00 8.59 51 ASN E N 1
ATOM 2486 C CA . ASN E 1 53 ? 26.497 -14.131 59.168 1.00 8.12 51 ASN E CA 1
ATOM 2487 C C . ASN E 1 53 ? 25.281 -13.211 59.375 1.00 8.36 51 ASN E C 1
ATOM 2488 O O . ASN E 1 53 ? 25.369 -12.228 60.091 1.00 8.97 51 ASN E O 1
ATOM 2493 N N . TYR E 1 54 ? 24.131 -13.545 58.755 1.00 7.83 52 TYR E N 1
ATOM 2494 C CA . TYR E 1 54 ? 22.880 -12.895 59.038 1.00 7.82 52 TYR E CA 1
ATOM 2495 C C . TYR E 1 54 ? 22.087 -13.517 60.184 1.00 8.45 52 TYR E C 1
ATOM 2496 O O . TYR E 1 54 ? 21.002 -13.017 60.563 1.00 7.70 52 TYR E O 1
ATOM 2505 N N . VAL E 1 55 ? 22.568 -14.667 60.666 1.00 8.11 53 VAL E N 1
ATOM 2506 C CA . VAL E 1 55 ? 21.816 -15.511 61.584 1.00 8.83 53 VAL E CA 1
ATOM 2507 C C . VAL E 1 55 ? 22.638 -15.973 62.777 1.00 8.89 53 VAL E C 1
ATOM 2508 O O . VAL E 1 55 ? 23.862 -15.911 62.746 1.00 10.26 53 VAL E O 1
ATOM 2512 N N . LYS E 1 56 ? 21.932 -16.333 63.843 1.00 8.87 54 LYS E N 1
ATOM 2513 C CA . LYS E 1 56 ? 22.549 -16.830 65.042 1.00 11.74 54 LYS E CA 1
ATOM 2514 C C . LYS E 1 56 ? 22.011 -18.179 65.346 1.00 11.71 54 LYS E C 1
ATOM 2515 O O . LYS E 1 56 ? 20.823 -18.326 65.513 1.00 9.96 54 LYS E O 1
ATOM 2521 N N . GLU E 1 57 ? 22.901 -19.166 65.450 1.00 12.67 55 GLU E N 1
ATOM 2522 C CA . GLU E 1 57 ? 22.452 -20.521 65.718 1.00 14.92 55 GLU E CA 1
ATOM 2523 C C . GLU E 1 57 ? 21.831 -20.571 67.092 1.00 14.38 55 GLU E C 1
ATOM 2524 O O . GLU E 1 57 ? 22.344 -19.952 68.024 1.00 14.60 55 GLU E O 1
ATOM 2530 N N . ILE E 1 58 ? 20.726 -21.295 67.193 1.00 14.17 56 ILE E N 1
ATOM 2531 C CA . ILE E 1 58 ? 19.935 -21.398 68.435 1.00 17.39 56 ILE E CA 1
ATOM 2532 C C . ILE E 1 58 ? 20.435 -22.572 69.220 1.00 18.59 56 ILE E C 1
ATOM 2533 O O . ILE E 1 58 ? 20.350 -23.677 68.769 1.00 18.63 56 ILE E O 1
ATOM 2538 N N . LEU E 1 59 ? 21.035 -22.324 70.358 1.00 22.73 57 LEU E N 1
ATOM 2539 C CA . LEU E 1 59 ? 21.451 -23.425 71.229 1.00 25.69 57 LEU E CA 1
ATOM 2540 C C . LEU E 1 59 ? 20.563 -23.161 72.437 1.00 30.03 57 LEU E C 1
ATOM 2541 O O . LEU E 1 59 ? 20.479 -22.054 72.938 1.00 34.25 57 LEU E O 1
ATOM 2546 N N . GLU E 1 60 ? 19.850 -24.163 72.882 1.00 32.34 58 GLU E N 1
ATOM 2547 C CA . GLU E 1 60 ? 19.017 -24.007 74.047 1.00 31.52 58 GLU E CA 1
ATOM 2548 C C . GLU E 1 60 ? 19.863 -24.303 75.286 1.00 25.13 58 GLU E C 1
ATOM 2549 O O . GLU E 1 60 ? 20.437 -25.390 75.381 1.00 22.92 58 GLU E O 1
ATOM 2555 N N . HIS E 1 61 ? 19.934 -23.357 76.219 1.00 24.56 59 HIS E N 1
ATOM 2556 C CA . HIS E 1 61 ? 20.716 -23.569 77.456 1.00 26.39 59 HIS E CA 1
ATOM 2557 C C . HIS E 1 61 ? 19.937 -23.842 78.696 1.00 24.53 59 HIS E C 1
ATOM 2558 O O . HIS E 1 61 ? 20.556 -24.069 79.717 1.00 27.65 59 HIS E O 1
ATOM 2565 N N . HIS E 1 62 ? 18.604 -23.809 78.604 1.00 27.29 60 HIS E N 1
ATOM 2566 C CA . HIS E 1 62 ? 17.667 -23.944 79.707 1.00 28.74 60 HIS E CA 1
ATOM 2567 C C . HIS E 1 62 ? 16.630 -24.970 79.291 1.00 25.18 60 HIS E C 1
ATOM 2568 O O . HIS E 1 62 ? 16.173 -24.889 78.173 1.00 23.79 60 HIS E O 1
ATOM 2570 N N . HIS E 1 63 ? 16.247 -25.890 80.185 1.00 23.46 61 HIS E N 1
ATOM 2571 C CA . HIS E 1 63 ? 15.100 -26.785 79.926 1.00 23.51 61 HIS E CA 1
ATOM 2572 C C . HIS E 1 63 ? 13.820 -25.956 80.083 1.00 24.73 61 HIS E C 1
ATOM 2573 O O . HIS E 1 63 ? 13.715 -25.202 81.033 1.00 26.31 61 HIS E O 1
ATOM 2580 N N . HIS E 1 64 ? 12.859 -26.092 79.168 1.00 25.29 62 HIS E N 1
ATOM 2581 C CA . HIS E 1 64 ? 11.590 -25.305 79.261 1.00 28.49 62 HIS E CA 1
ATOM 2582 C C . HIS E 1 64 ? 10.627 -25.975 80.252 1.00 32.28 62 HIS E C 1
ATOM 2583 O O . HIS E 1 64 ? 10.340 -27.138 80.065 1.00 39.88 62 HIS E O 1
ATOM 2585 N N . HIS E 1 65 ? 10.154 -25.248 81.287 1.00 34.89 63 HIS E N 1
ATOM 2586 C CA . HIS E 1 65 ? 9.357 -25.803 82.409 1.00 35.97 63 HIS E CA 1
ATOM 2587 C C . HIS E 1 65 ? 8.232 -26.730 81.981 1.00 36.93 63 HIS E C 1
ATOM 2588 O O . HIS E 1 65 ? 7.595 -26.457 80.988 1.00 44.23 63 HIS E O 1
ATOM 2590 N N . ALA F 1 1 ? -0.824 19.793 71.283 1.00 11.59 -1 ALA F N 1
ATOM 2591 C CA . ALA F 1 1 ? -0.810 18.444 70.609 1.00 11.70 -1 ALA F CA 1
ATOM 2592 C C . ALA F 1 1 ? -0.027 17.449 71.436 1.00 12.36 -1 ALA F C 1
ATOM 2593 O O . ALA F 1 1 ? 0.553 17.801 72.478 1.00 12.17 -1 ALA F O 1
ATOM 2595 N N . SER F 1 2 ? -0.065 16.201 71.025 1.00 9.76 0 SER F N 1
ATOM 2596 C CA . SER F 1 2 ? 0.650 15.096 71.627 1.00 9.74 0 SER F CA 1
ATOM 2597 C C . SER F 1 2 ? 1.699 14.633 70.650 1.00 9.76 0 SER F C 1
ATOM 2598 O O . SER F 1 2 ? 1.347 14.383 69.503 1.00 9.59 0 SER F O 1
ATOM 2601 N N . MET F 1 3 ? 2.977 14.574 71.032 1.00 8.86 1 MET F N 1
ATOM 2602 C CA . MET F 1 3 ? 4.035 14.072 70.201 1.00 10.30 1 MET F CA 1
ATOM 2603 C C . MET F 1 3 ? 3.965 12.550 70.219 1.00 10.63 1 MET F C 1
ATOM 2604 O O . MET F 1 3 ? 4.013 11.899 71.275 1.00 9.27 1 MET F O 1
ATOM 2609 N N . LEU F 1 4 ? 3.812 11.995 69.017 1.00 8.64 2 LEU F N 1
ATOM 2610 C CA . LEU F 1 4 ? 3.755 10.569 68.839 1.00 9.68 2 LEU F CA 1
ATOM 2611 C C . LEU F 1 4 ? 5.145 9.975 68.780 1.00 8.16 2 LEU F C 1
ATOM 2612 O O . LEU F 1 4 ? 6.112 10.644 68.401 1.00 8.41 2 LEU F O 1
ATOM 2617 N N . PRO F 1 5 ? 5.243 8.681 69.116 1.00 9.94 3 PRO F N 1
ATOM 2618 C CA . PRO F 1 5 ? 6.561 8.037 68.949 1.00 10.57 3 PRO F CA 1
ATOM 2619 C C . PRO F 1 5 ? 6.992 7.988 67.482 1.00 11.15 3 PRO F C 1
ATOM 2620 O O . PRO F 1 5 ? 6.162 7.882 66.555 1.00 10.05 3 PRO F O 1
ATOM 2624 N N . GLN F 1 6 ? 8.279 8.075 67.236 1.00 11.62 4 GLN F N 1
ATOM 2625 C CA . GLN F 1 6 ? 8.795 8.021 65.899 1.00 11.95 4 GLN F CA 1
ATOM 2626 C C . GLN F 1 6 ? 9.894 6.997 65.854 1.00 12.33 4 GLN F C 1
ATOM 2627 O O . GLN F 1 6 ? 10.521 6.695 66.916 1.00 11.09 4 GLN F O 1
ATOM 2633 N N . VAL F 1 7 ? 10.015 6.356 64.715 1.00 9.64 5 VAL F N 1
ATOM 2634 C CA . VAL F 1 7 ? 11.030 5.309 64.573 1.00 9.96 5 VAL F CA 1
ATOM 2635 C C . VAL F 1 7 ? 11.715 5.562 63.248 1.00 8.64 5 VAL F C 1
ATOM 2636 O O . VAL F 1 7 ? 11.148 6.185 62.304 1.00 7.96 5 VAL F O 1
ATOM 2640 N N . LYS F 1 8 ? 12.937 5.010 63.102 1.00 8.93 6 LYS F N 1
ATOM 2641 C CA . LYS F 1 8 ? 13.706 5.053 61.894 1.00 9.66 6 LYS F CA 1
ATOM 2642 C C . LYS F 1 8 ? 13.966 3.646 61.394 1.00 8.88 6 LYS F C 1
ATOM 2643 O O . LYS F 1 8 ? 14.374 2.773 62.124 1.00 10.08 6 LYS F O 1
ATOM 2649 N N . ALA F 1 9 ? 13.642 3.408 60.151 1.00 8.35 7 ALA F N 1
ATOM 2650 C CA . ALA F 1 9 ? 13.780 2.051 59.595 1.00 7.43 7 ALA F CA 1
ATOM 2651 C C . ALA F 1 9 ? 15.253 1.677 59.499 1.00 7.97 7 ALA F C 1
ATOM 2652 O O . ALA F 1 9 ? 16.084 2.453 58.922 1.00 8.74 7 ALA F O 1
ATOM 2654 N N . LEU F 1 10 ? 15.565 0.465 59.995 1.00 8.12 8 LEU F N 1
ATOM 2655 C CA . LEU F 1 10 ? 16.891 -0.140 59.901 1.00 9.19 8 LEU F CA 1
ATOM 2656 C C . LEU F 1 10 ? 17.120 -0.925 58.575 1.00 9.26 8 LEU F C 1
ATOM 2657 O O . LEU F 1 10 ? 18.275 -0.929 58.090 1.00 9.16 8 LEU F O 1
ATOM 2662 N N . TYR F 1 11 ? 16.051 -1.506 58.019 1.00 8.00 9 TYR F N 1
ATOM 2663 C CA . TYR F 1 11 ? 16.076 -2.332 56.843 1.00 8.60 9 TYR F CA 1
ATOM 2664 C C . TYR F 1 11 ? 14.824 -2.062 56.073 1.00 8.41 9 TYR F C 1
ATOM 2665 O O . TYR F 1 11 ? 13.822 -1.620 56.698 1.00 9.20 9 TYR F O 1
ATOM 2674 N N . PRO F 1 12 ? 14.824 -2.207 54.717 1.00 7.82 10 PRO F N 1
ATOM 2675 C CA . PRO F 1 12 ? 13.594 -2.088 54.031 1.00 7.67 10 PRO F CA 1
ATOM 2676 C C . PRO F 1 12 ? 12.616 -3.194 54.375 1.00 6.71 10 PRO F C 1
ATOM 2677 O O . PRO F 1 12 ? 13.022 -4.249 54.790 1.00 6.70 10 PRO F O 1
ATOM 2681 N N . TYR F 1 13 ? 11.331 -2.922 54.181 1.00 6.71 11 TYR F N 1
ATOM 2682 C CA . TYR F 1 13 ? 10.279 -3.920 54.332 1.00 6.80 11 TYR F CA 1
ATOM 2683 C C . TYR F 1 13 ? 9.218 -3.765 53.266 1.00 7.73 11 TYR F C 1
ATOM 2684 O O . TYR F 1 13 ? 8.775 -2.650 52.971 1.00 8.27 11 TYR F O 1
ATOM 2693 N N . THR F 1 14 ? 8.767 -4.879 52.735 1.00 8.67 12 THR F N 1
ATOM 2694 C CA . THR F 1 14 ? 7.642 -4.911 51.748 1.00 10.73 12 THR F CA 1
ATOM 2695 C C . THR F 1 14 ? 6.458 -5.520 52.390 1.00 10.22 12 THR F C 1
ATOM 2696 O O . THR F 1 14 ? 6.484 -6.669 52.864 1.00 11.08 12 THR F O 1
ATOM 2700 N N . ALA F 1 15 ? 5.395 -4.737 52.502 1.00 9.97 13 ALA F N 1
ATOM 2701 C CA . ALA F 1 15 ? 4.142 -5.246 53.101 1.00 9.81 13 ALA F CA 1
ATOM 2702 C C . ALA F 1 15 ? 3.741 -6.601 52.487 1.00 10.07 13 ALA F C 1
ATOM 2703 O O . ALA F 1 15 ? 3.714 -6.788 51.306 1.00 9.81 13 ALA F O 1
ATOM 2705 N N . ALA F 1 16 ? 3.374 -7.474 53.355 1.00 10.52 14 ALA F N 1
ATOM 2706 C CA . ALA F 1 16 ? 2.959 -8.810 52.960 1.00 13.30 14 ALA F CA 1
ATOM 2707 C C . ALA F 1 16 ? 1.469 -8.846 52.602 1.00 14.43 14 ALA F C 1
ATOM 2708 O O . ALA F 1 16 ? 0.988 -9.888 52.049 1.00 16.17 14 ALA F O 1
ATOM 2710 N N . ASN F 1 17 ? 0.711 -7.803 52.985 1.00 12.57 15 ASN F N 1
ATOM 2711 C CA . ASN F 1 17 ? -0.679 -7.748 52.695 1.00 11.69 15 ASN F CA 1
ATOM 2712 C C . ASN F 1 17 ? -1.107 -6.316 52.778 1.00 11.95 15 ASN F C 1
ATOM 2713 O O . ASN F 1 17 ? -0.318 -5.457 53.081 1.00 11.70 15 ASN F O 1
ATOM 2718 N N . ASP F 1 18 ? -2.357 -6.054 52.429 1.00 11.65 16 ASP F N 1
ATOM 2719 C CA . ASP F 1 18 ? -2.828 -4.664 52.341 1.00 11.96 16 ASP F CA 1
ATOM 2720 C C . ASP F 1 18 ? -2.869 -3.931 53.666 1.00 10.85 16 ASP F C 1
ATOM 2721 O O . ASP F 1 18 ? -3.036 -2.685 53.648 1.00 9.63 16 ASP F O 1
ATOM 2726 N N . GLU F 1 19 ? -2.800 -4.626 54.781 1.00 9.48 17 GLU F N 1
ATOM 2727 C CA . GLU F 1 19 ? -2.935 -3.998 56.095 1.00 9.70 17 GLU F CA 1
ATOM 2728 C C . GLU F 1 19 ? -1.575 -3.642 56.695 1.00 8.49 17 GLU F C 1
ATOM 2729 O O . GLU F 1 19 ? -1.531 -3.106 57.805 1.00 9.55 17 GLU F O 1
ATOM 2735 N N . GLU F 1 20 ? -0.531 -4.078 56.045 1.00 7.90 18 GLU F N 1
ATOM 2736 C CA . GLU F 1 20 ? 0.875 -3.695 56.364 1.00 7.78 18 GLU F CA 1
ATOM 2737 C C . GLU F 1 20 ? 1.368 -2.486 55.542 1.00 7.05 18 GLU F C 1
ATOM 2738 O O . GLU F 1 20 ? 0.798 -2.084 54.521 1.00 8.00 18 GLU F O 1
ATOM 2744 N N . LEU F 1 21 ? 2.485 -1.917 56.003 1.00 7.82 19 LEU F N 1
ATOM 2745 C CA . LEU F 1 21 ? 3.090 -0.710 55.439 1.00 7.44 19 LEU F CA 1
ATOM 2746 C C . LEU F 1 21 ? 4.459 -1.043 54.987 1.00 7.46 19 LEU F C 1
ATOM 2747 O O . LEU F 1 21 ? 5.304 -1.445 55.833 1.00 7.41 19 LEU F O 1
ATOM 2752 N N . SER F 1 22 ? 4.739 -0.792 53.713 1.00 7.42 20 SER F N 1
ATOM 2753 C CA . SER F 1 22 ? 6.136 -0.874 53.173 1.00 7.73 20 SER F CA 1
ATOM 2754 C C . SER F 1 22 ? 6.935 0.347 53.478 1.00 7.23 20 SER F C 1
ATOM 2755 O O . SER F 1 22 ? 6.428 1.436 53.622 1.00 7.87 20 SER F O 1
ATOM 2758 N N . PHE F 1 23 ? 8.250 0.191 53.500 1.00 7.55 21 PHE F N 1
ATOM 2759 C CA . PHE F 1 23 ? 9.169 1.297 53.774 1.00 7.59 21 PHE F CA 1
ATOM 2760 C C . PHE F 1 23 ? 10.568 0.975 53.414 1.00 8.25 21 PHE F C 1
ATOM 2761 O O . PHE F 1 23 ? 10.898 -0.186 53.165 1.00 8.85 21 PHE F O 1
ATOM 2769 N N . LYS F 1 24 ? 11.369 1.992 53.297 1.00 8.87 22 LYS F N 1
ATOM 2770 C CA . LYS F 1 24 ? 12.786 1.854 52.983 1.00 10.14 22 LYS F CA 1
ATOM 2771 C C . LYS F 1 24 ? 13.693 2.227 54.138 1.00 9.21 22 LYS F C 1
ATOM 2772 O O . LYS F 1 24 ? 13.305 2.883 55.043 1.00 9.62 22 LYS F O 1
ATOM 2778 N N . VAL F 1 25 ? 14.957 1.830 54.053 1.00 8.49 23 VAL F N 1
ATOM 2779 C CA . VAL F 1 25 ? 15.879 2.157 55.069 1.00 9.31 23 VAL F CA 1
ATOM 2780 C C . VAL F 1 25 ? 15.963 3.668 55.227 1.00 9.05 23 VAL F C 1
ATOM 2781 O O . VAL F 1 25 ? 15.967 4.412 54.215 1.00 9.76 23 VAL F O 1
ATOM 2785 N N . GLY F 1 26 ? 15.904 4.085 56.467 1.00 10.02 24 GLY F N 1
ATOM 2786 C CA . GLY F 1 26 ? 16.048 5.505 56.831 1.00 10.45 24 GLY F CA 1
ATOM 2787 C C . GLY F 1 26 ? 14.733 6.221 56.935 1.00 10.61 24 GLY F C 1
ATOM 2788 O O . GLY F 1 26 ? 14.733 7.396 57.429 1.00 11.48 24 GLY F O 1
ATOM 2789 N N . ASP F 1 27 ? 13.630 5.562 56.491 1.00 10.28 25 ASP F N 1
ATOM 2790 C CA . ASP F 1 27 ? 12.300 6.171 56.594 1.00 9.72 25 ASP F CA 1
ATOM 2791 C C . ASP F 1 27 ? 11.972 6.421 58.024 1.00 9.42 25 ASP F C 1
ATOM 2792 O O . ASP F 1 27 ? 12.231 5.600 58.866 1.00 8.50 25 ASP F O 1
ATOM 2797 N N . ILE F 1 28 ? 11.403 7.640 58.305 1.00 10.73 26 ILE F N 1
ATOM 2798 C CA . ILE F 1 28 ? 10.971 8.054 59.645 1.00 10.88 26 ILE F CA 1
ATOM 2799 C C . ILE F 1 28 ? 9.451 7.867 59.698 1.00 10.14 26 ILE F C 1
ATOM 2800 O O . ILE F 1 28 ? 8.745 8.499 58.917 1.00 9.32 26 ILE F O 1
ATOM 2805 N N . ILE F 1 29 ? 9.019 6.964 60.565 1.00 8.59 27 ILE F N 1
ATOM 2806 C CA . ILE F 1 29 ? 7.658 6.435 60.617 1.00 8.22 27 ILE F CA 1
ATOM 2807 C C . ILE F 1 29 ? 7.072 6.810 61.966 1.00 7.79 27 ILE F C 1
ATOM 2808 O O . ILE F 1 29 ? 7.735 6.729 62.998 1.00 7.67 27 ILE F O 1
ATOM 2813 N N . THR F 1 30 ? 5.846 7.371 61.918 1.00 8.50 28 THR F N 1
ATOM 2814 C CA . THR F 1 30 ? 5.143 7.742 63.089 1.00 9.03 28 THR F CA 1
ATOM 2815 C C . THR F 1 30 ? 4.334 6.625 63.620 1.00 8.59 28 THR F C 1
ATOM 2816 O O . THR F 1 30 ? 3.644 5.964 62.908 1.00 8.20 28 THR F O 1
ATOM 2820 N N . ILE F 1 31 ? 4.286 6.444 64.916 1.00 7.84 29 ILE F N 1
ATOM 2821 C CA . ILE F 1 31 ? 3.655 5.277 65.422 1.00 7.78 29 ILE F CA 1
ATOM 2822 C C . ILE F 1 31 ? 2.307 5.637 66.070 1.00 9.51 29 ILE F C 1
ATOM 2823 O O . ILE F 1 31 ? 2.195 6.426 67.045 1.00 8.87 29 ILE F O 1
ATOM 2828 N N . LEU F 1 32 ? 1.273 5.008 65.586 1.00 9.24 30 LEU F N 1
ATOM 2829 C CA . LEU F 1 32 ? -0.113 5.391 65.989 1.00 11.66 30 LEU F CA 1
ATOM 2830 C C . LEU F 1 32 ? -0.665 4.492 67.042 1.00 12.49 30 LEU F C 1
ATOM 2831 O O . LEU F 1 32 ? -1.520 4.898 67.826 1.00 16.12 30 LEU F O 1
ATOM 2836 N N . GLU F 1 33 ? -0.181 3.277 67.086 1.00 12.69 31 GLU F N 1
ATOM 2837 C CA . GLU F 1 33 ? -0.619 2.225 67.965 1.00 17.33 31 GLU F CA 1
ATOM 2838 C C . GLU F 1 33 ? 0.452 1.161 68.054 1.00 16.34 31 GLU F C 1
ATOM 2839 O O . GLU F 1 33 ? 1.244 0.993 67.128 1.00 14.16 31 GLU F O 1
ATOM 2845 N N . LYS F 1 34 ? 0.459 0.393 69.121 1.00 15.06 32 LYS F N 1
ATOM 2846 C CA . LYS F 1 34 ? 1.347 -0.774 69.249 1.00 15.73 32 LYS F CA 1
ATOM 2847 C C . LYS F 1 34 ? 0.574 -2.041 69.500 1.00 16.85 32 LYS F C 1
ATOM 2848 O O . LYS F 1 34 ? -0.345 -2.018 70.324 1.00 21.15 32 LYS F O 1
ATOM 2854 N N . ASP F 1 35 ? 0.954 -3.162 68.868 1.00 16.64 33 ASP F N 1
ATOM 2855 C CA . ASP F 1 35 ? 0.455 -4.503 69.142 1.00 16.79 33 ASP F CA 1
ATOM 2856 C C . ASP F 1 35 ? 1.609 -5.539 69.247 1.00 18.51 33 ASP F C 1
ATOM 2857 O O . ASP F 1 35 ? 1.772 -6.386 68.393 1.00 21.55 33 ASP F O 1
ATOM 2862 N N . GLU F 1 36 ? 2.312 -5.508 70.378 1.00 20.50 34 GLU F N 1
ATOM 2863 C CA . GLU F 1 36 ? 3.396 -6.422 70.667 1.00 21.32 34 GLU F CA 1
ATOM 2864 C C . GLU F 1 36 ? 4.428 -6.303 69.523 1.00 19.10 34 GLU F C 1
ATOM 2865 O O . GLU F 1 36 ? 4.921 -5.201 69.369 1.00 18.07 34 GLU F O 1
ATOM 2871 N N . GLY F 1 37 ? 4.639 -7.353 68.729 1.00 18.13 35 GLY F N 1
ATOM 2872 C CA . GLY F 1 37 ? 5.653 -7.383 67.627 1.00 17.38 35 GLY F CA 1
ATOM 2873 C C . GLY F 1 37 ? 5.417 -6.409 66.474 1.00 15.16 35 GLY F C 1
ATOM 2874 O O . GLY F 1 37 ? 6.350 -6.021 65.758 1.00 15.00 35 GLY F O 1
ATOM 2875 N N . TRP F 1 38 ? 4.182 -5.987 66.328 1.00 12.53 36 TRP F N 1
ATOM 2876 C CA . TRP F 1 38 ? 3.742 -5.175 65.152 1.00 10.53 36 TRP F CA 1
ATOM 2877 C C . TRP F 1 38 ? 3.203 -3.848 65.626 1.00 10.43 36 TRP F C 1
ATOM 2878 O O . TRP F 1 38 ? 2.485 -3.794 66.635 1.00 9.74 36 TRP F O 1
ATOM 2889 N N . TRP F 1 39 ? 3.681 -2.752 65.024 1.00 9.51 37 TRP F N 1
ATOM 2890 C CA . TRP F 1 39 ? 3.294 -1.447 65.392 1.00 9.40 37 TRP F CA 1
ATOM 2891 C C . TRP F 1 39 ? 2.571 -0.824 64.247 1.00 9.99 37 TRP F C 1
ATOM 2892 O O . TRP F 1 39 ? 2.876 -1.105 63.048 1.00 9.10 37 TRP F O 1
ATOM 2903 N N . LYS F 1 40 ? 1.619 0.031 64.537 1.00 9.54 38 LYS F N 1
ATOM 2904 C CA . LYS F 1 40 ? 0.858 0.639 63.428 1.00 10.04 38 LYS F CA 1
ATOM 2905 C C . LYS F 1 40 ? 1.550 1.926 63.045 1.00 8.92 38 LYS F C 1
ATOM 2906 O O . LYS F 1 40 ? 1.657 2.830 63.837 1.00 9.64 38 LYS F O 1
ATOM 2912 N N . GLY F 1 41 ? 2.094 1.969 61.825 1.00 6.65 39 GLY F N 1
ATOM 2913 C CA . GLY F 1 41 ? 2.846 3.112 61.349 1.00 7.27 39 GLY F CA 1
ATOM 2914 C C . GLY F 1 41 ? 2.121 3.988 60.388 1.00 7.33 39 GLY F C 1
ATOM 2915 O O . GLY F 1 41 ? 1.160 3.583 59.732 1.00 7.45 39 GLY F O 1
ATOM 2916 N N . GLU F 1 42 ? 2.601 5.221 60.292 1.00 8.05 40 GLU F N 1
ATOM 2917 C CA . GLU F 1 42 ? 2.095 6.217 59.436 1.00 10.01 40 GLU F CA 1
ATOM 2918 C C . GLU F 1 42 ? 3.285 6.876 58.751 1.00 10.28 40 GLU F C 1
ATOM 2919 O O . GLU F 1 42 ? 4.275 7.264 59.377 1.00 9.52 40 GLU F O 1
ATOM 2925 N N . LEU F 1 43 ? 3.182 6.966 57.434 1.00 9.24 41 LEU F N 1
ATOM 2926 C CA . LEU F 1 43 ? 4.273 7.402 56.593 1.00 10.85 41 LEU F CA 1
ATOM 2927 C C . LEU F 1 43 ? 3.719 7.940 55.277 1.00 13.04 41 LEU F C 1
ATOM 2928 O O . LEU F 1 43 ? 3.093 7.202 54.561 1.00 11.51 41 LEU F O 1
ATOM 2933 N N . ASN F 1 44 ? 4.043 9.181 54.963 1.00 17.64 42 ASN F N 1
ATOM 2934 C CA . ASN F 1 44 ? 3.633 9.775 53.638 1.00 19.71 42 ASN F CA 1
ATOM 2935 C C . ASN F 1 44 ? 2.144 9.563 53.338 1.00 18.60 42 ASN F C 1
ATOM 2936 O O . ASN F 1 44 ? 1.782 9.225 52.192 1.00 22.12 42 ASN F O 1
ATOM 2941 N N . GLY F 1 45 ? 1.320 9.765 54.366 1.00 14.86 43 GLY F N 1
ATOM 2942 C CA . GLY F 1 45 ? -0.159 9.683 54.291 1.00 14.73 43 GLY F CA 1
ATOM 2943 C C . GLY F 1 45 ? -0.735 8.281 54.256 1.00 13.30 43 GLY F C 1
ATOM 2944 O O . GLY F 1 45 ? -1.960 8.109 53.889 1.00 14.53 43 GLY F O 1
ATOM 2945 N N . GLN F 1 46 ? 0.124 7.274 54.485 1.00 12.11 44 GLN F N 1
ATOM 2946 C CA . GLN F 1 46 ? -0.314 5.905 54.464 1.00 12.12 44 GLN F CA 1
ATOM 2947 C C . GLN F 1 46 ? -0.132 5.332 55.838 1.00 10.02 44 GLN F C 1
ATOM 2948 O O . GLN F 1 46 ? 0.831 5.654 56.475 1.00 9.46 44 GLN F O 1
ATOM 2954 N N . GLU F 1 47 ? -0.981 4.369 56.212 1.00 8.52 45 GLU F N 1
ATOM 2955 C CA . GLU F 1 47 ? -0.952 3.760 57.497 1.00 9.78 45 GLU F CA 1
ATOM 2956 C C . GLU F 1 47 ? -1.067 2.255 57.390 1.00 7.78 45 GLU F C 1
ATOM 2957 O O . GLU F 1 47 ? -1.825 1.743 56.582 1.00 8.38 45 GLU F O 1
ATOM 2963 N N . GLY F 1 48 ? -0.260 1.548 58.132 1.00 6.26 46 GLY F N 1
ATOM 2964 C CA . GLY F 1 48 ? -0.365 0.104 58.216 1.00 5.81 46 GLY F CA 1
ATOM 2965 C C . GLY F 1 48 ? 0.595 -0.486 59.212 1.00 5.62 46 GLY F C 1
ATOM 2966 O O . GLY F 1 48 ? 1.479 0.198 59.753 1.00 6.49 46 GLY F O 1
ATOM 2967 N N . TRP F 1 49 ? 0.474 -1.794 59.438 1.00 5.71 47 TRP F N 1
ATOM 2968 C CA . TRP F 1 49 ? 1.356 -2.436 60.449 1.00 6.17 47 TRP F CA 1
ATOM 2969 C C . TRP F 1 49 ? 2.789 -2.624 59.873 1.00 5.78 47 TRP F C 1
ATOM 2970 O O . TRP F 1 49 ? 3.008 -2.931 58.670 1.00 6.48 47 TRP F O 1
ATOM 2981 N N . ILE F 1 50 ? 3.732 -2.370 60.774 1.00 5.83 48 ILE F N 1
ATOM 2982 C CA . ILE F 1 50 ? 5.108 -2.617 60.565 1.00 6.85 48 ILE F CA 1
ATOM 2983 C C . ILE F 1 50 ? 5.688 -3.577 61.630 1.00 7.32 48 ILE F C 1
ATOM 2984 O O . ILE F 1 50 ? 5.337 -3.528 62.776 1.00 7.76 48 ILE F O 1
ATOM 2989 N N . PRO F 1 51 ? 6.682 -4.361 61.216 1.00 7.60 49 PRO F N 1
ATOM 2990 C CA . PRO F 1 51 ? 7.437 -5.200 62.209 1.00 8.16 49 PRO F CA 1
ATOM 2991 C C . PRO F 1 51 ? 8.398 -4.360 63.038 1.00 7.53 49 PRO F C 1
ATOM 2992 O O . PRO F 1 51 ? 9.296 -3.696 62.464 1.00 6.83 49 PRO F O 1
ATOM 2996 N N . ASN F 1 52 ? 8.214 -4.319 64.346 1.00 8.68 50 ASN F N 1
ATOM 2997 C CA . ASN F 1 52 ? 9.000 -3.443 65.147 1.00 9.45 50 ASN F CA 1
ATOM 2998 C C . ASN F 1 52 ? 10.486 -3.812 65.192 1.00 8.65 50 ASN F C 1
ATOM 2999 O O . ASN F 1 52 ? 11.318 -2.930 65.425 1.00 8.47 50 ASN F O 1
ATOM 3004 N N . ASN F 1 53 ? 10.815 -5.066 64.921 1.00 7.68 51 ASN F N 1
ATOM 3005 C CA . ASN F 1 53 ? 12.211 -5.348 64.769 1.00 8.35 51 ASN F CA 1
ATOM 3006 C C . ASN F 1 53 ? 12.885 -4.951 63.491 1.00 8.17 51 ASN F C 1
ATOM 3007 O O . ASN F 1 53 ? 14.119 -5.324 63.328 1.00 7.53 51 ASN F O 1
ATOM 3012 N N . TYR F 1 54 ? 12.213 -4.181 62.599 1.00 7.06 52 TYR F N 1
ATOM 3013 C CA . TYR F 1 54 ? 12.869 -3.568 61.486 1.00 6.36 52 TYR F CA 1
ATOM 3014 C C . TYR F 1 54 ? 13.258 -2.111 61.758 1.00 6.99 52 TYR F C 1
ATOM 3015 O O . TYR F 1 54 ? 13.752 -1.488 60.848 1.00 6.65 52 TYR F O 1
ATOM 3024 N N . VAL F 1 55 ? 12.887 -1.581 62.944 1.00 7.52 53 VAL F N 1
ATOM 3025 C CA . VAL F 1 55 ? 12.972 -0.150 63.191 1.00 8.43 53 VAL F CA 1
ATOM 3026 C C . VAL F 1 55 ? 13.624 0.120 64.567 1.00 8.86 53 VAL F C 1
ATOM 3027 O O . VAL F 1 55 ? 13.686 -0.808 65.343 1.00 10.96 53 VAL F O 1
ATOM 3031 N N . LYS F 1 56 ? 14.148 1.306 64.763 1.00 9.64 54 LYS F N 1
ATOM 3032 C CA . LYS F 1 56 ? 14.668 1.689 66.063 1.00 12.55 54 LYS F CA 1
ATOM 3033 C C . LYS F 1 56 ? 13.883 2.964 66.481 1.00 12.86 54 LYS F C 1
ATOM 3034 O O . LYS F 1 56 ? 13.739 3.850 65.710 1.00 11.24 54 LYS F O 1
ATOM 3040 N N . GLU F 1 57 ? 13.430 2.987 67.713 1.00 14.28 55 GLU F N 1
ATOM 3041 C CA . GLU F 1 57 ? 12.822 4.182 68.307 1.00 18.18 55 GLU F CA 1
ATOM 3042 C C . GLU F 1 57 ? 13.797 5.328 68.320 1.00 17.59 55 GLU F C 1
ATOM 3043 O O . GLU F 1 57 ? 14.967 5.135 68.583 1.00 18.70 55 GLU F O 1
ATOM 3049 N N . ILE F 1 58 ? 13.343 6.548 68.014 1.00 18.19 56 ILE F N 1
ATOM 3050 C CA . ILE F 1 58 ? 14.200 7.725 68.067 1.00 19.71 56 ILE F CA 1
ATOM 3051 C C . ILE F 1 58 ? 13.590 8.751 69.049 1.00 21.87 56 ILE F C 1
ATOM 3052 O O . ILE F 1 58 ? 12.404 8.669 69.341 1.00 17.78 56 ILE F O 1
ATOM 3057 N N . LEU F 1 59 ? 14.397 9.684 69.564 1.00 27.58 57 LEU F N 1
ATOM 3058 C CA . LEU F 1 59 ? 13.832 10.836 70.345 1.00 30.67 57 LEU F CA 1
ATOM 3059 C C . LEU F 1 59 ? 13.159 10.459 71.674 1.00 31.98 57 LEU F C 1
ATOM 3060 O O . LEU F 1 59 ? 13.478 9.433 72.313 1.00 38.16 57 LEU F O 1
#

Nearest PDB structures (foldseek):
  5xgg-assembly1_A  TM=9.761E-01  e=4.473E-11  Entamoeba histolytica
  5xgg-assembly6_F  TM=1.007E+00  e=5.099E-10  Entamoeba histolytica
  6a9c-assembly1_B  TM=9.215E-01  e=1.311E-10  Entamoeba histolytica
  6a9c-assembly1_A  TM=1.006E+00  e=8.487E-10  Entamoeba histolytica
  4iio-assembly1_A  TM=9.300E-01  e=8.956E-07  Homo sapiens

Solvent-accessible surface area: 23914 Å² total; per-residue (Å²): 165,99,158,79,45,55,0,100,1,51,19,45,12,110,28,67,74,139,114,29,10,55,15,102,10,31,19,78,0,24,4,76,95,103,80,160,38,91,33,48,0,54,23,137,74,123,99,3,64,0,10,42,65,6,13,142,63,84,142,147,89,148,178,118,42,82,104,39,58,35,0,103,1,69,84,13,8,67,29,24,69,106,109,19,1,51,10,85,21,23,36,72,0,5,4,50,95,100,69,164,36,88,31,62,0,11,22,118,4,57,39,1,71,0,9,43,103,17,13,133,44,76,121,124,163,137,180,160,164,101,183,91,44,77,0,99,3,72,28,23,18,110,35,84,81,104,59,29,11,53,9,91,20,29,35,74,0,25,3,78,94,103,84,160,41,74,36,54,0,52,39,146,71,75,106,5,59,0,8,39,66,5,14,133,79,70,63,134,177,70,180,181,40,39,58,38,59,36,0,91,3,75,118,82,29,114,29,85,72,119,113,20,4,52,9,146,94,24,32,74,0,7,5,57,91,103,73,163,34,89,33,64,0,12,23,118,3,72,37,1,66,0,8,45,106,71,12,136,44,71,114,42,109,108,42,149,168,96,180,88,44,77,0,105,2,76,94,22,35,110,31,84,72,106,104,29,12,54,8,84,23,23,39,77,0,23,3,78,85,104,81,93,42,94,38,50,0,50,24,138,63,65,109,4,69,0,10,38,115,69,14,136,58,72,116,137,169,75,171,80,147,168,92,173,75,58,68,0,97,2,74,47,76,12,109,28,67,60,71,83,16,14,55,10,151,92,36,40,69,0,27,3,75,54,105,31,159,43,61,20,18,0,53,21,133,71,59,96,3,0,0,10,41,67,7,9,133,102,60,136

CATH classification: 2.30.30.40

Sequence (380 aa):
ASMLPQVKALYPYTAANDEELSFKVGDIITILEKDEGWWKGELNGQEGWIPNNYVKEILEHHHHASMLPQVKALYPYTAANDEELSFKVGDIITILEKDEGWWKGELNGQEGWIPNNYVKEILEHHHHASMLPQVKALYPYTAANDEELSFKVGDIITILEKDEGWWKGELNGQEGWIPNNYVKEILEHHHHASMLPQVKALYPYTAANDEELSFKVGDIITILEKDEGWWKGELNGQEGWIPNNYVKEILEHHHHASMLPQVKALYPYTAANDEELSFKVGDIITILEKDEGWWKGELNGQEGWIPNNYVKEILEHHHHHASMLPQVKALYPYTAANDEELSFKVGDIITILEKDEGWWKGELNGQEGWIPNNYVKEIL

B-factor: mean 17.23, std 10.31, range [5.39, 66.6]

Organism: Entamoeba histolytica (strain ATCC 30459 / HM-1:IMSS / ABRM) (NCBI:txid294381)